Protein AF-0000000081074542 (afdb_homodimer)

Nearest PDB structures (foldseek):
  2jap-assembly1_D  TM=8.711E-01  e=1.365E-17  Streptomyces clavuligerus
  3l77-assembly1_A  TM=9.206E-01  e=5.675E-12  Thermococcus sibiricus MM 739
  4iuy-assembly2_E  TM=8.022E-01  e=2.266E-13  Acinetobacter baumannii ACICU
  8w0o-assembly1_G  TM=8.044E-01  e=3.320E-13  Bacillus subtilis
  3aus-assembly1_A  TM=7.924E-01  e=2.393E-13  Priestia megaterium

InterPro domains:
  IPR002347 Short-chain dehydrogenase/reductase SDR [PF00106] (61-248)
  IPR002347 Short-chain dehydrogenase/reductase SDR [PR00080] (139-150)
  IPR002347 Short-chain dehydrogenase/reductase SDR [PR00080] (191-199)
  IPR002347 Short-chain dehydrogenase/reductase SDR [PR00080] (211-230)
  IPR002347 Short-chain dehydrogenase/reductase SDR [PR00081] (62-79)
  IPR002347 Short-chain dehydrogenase/reductase SDR [PR00081] (139-150)
  IPR002347 Short-chain dehydrogenase/reductase SDR [PR00081] (185-201)
  IPR002347 Short-chain dehydrogenase/reductase SDR [PR00081] (211-230)
  IPR002347 Short-chain dehydrogenase/reductase SDR [PR00081] (232-249)
  IPR020904 Short-chain dehydrogenase/reductase, conserved site [PS00061] (198-226)
  IPR036291 NAD(P)-binding domain superfamily [S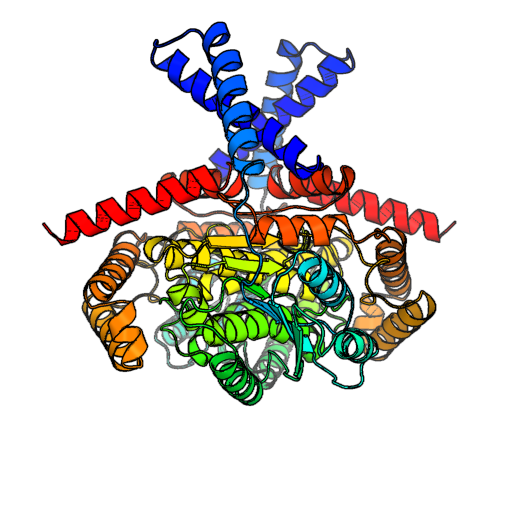SF51735] (55-333)

Sequence (716 aa):
MLWTWDKCVGMVLCCVCSLVGALLLHTLSLATYTSALPVLCLLSVLCYLYRASREVDVRGRVVLITGCDSGFGLALALHLHKLGVVVVAGVLREDSEGAKQLKKEQGSTPSIHVIPFDVTSPQQLSQAAQTLAQLLPSEGLWGLVNNAGVCSLGPVEWLAFDTFKRDTQVNLFGLVAATRTFLPFVRRAKGRVVSIASVAGRVSCGFLGAYCASKYAVEGFNDALRHEMRPFGVKVALVEPGNFANGTQLFATDEVVEREVAGLWDELSEDLKHDYGNRYCKKIEGFMKNFRRTGARDISPVVNALTEALTQEHPQARYCPMDPLAHAVTWIATHLPEAVYDSMVALLARLMLEADEVMLWTWDKCVGMVLCCVCSLVGALLLHTLSLATYTSALPVLCLLSVLCYLYRASREVDVRGRVVLITGCDSGFGLALALHLHKLGVVVVAGVLREDSEGAKQLKKEQGSTPSIHVIPFDVTSPQQLSQAAQTLAQLLPSEGLWGLVNNAGVCSLGPVEWLAFDTFKRDTQVNLFGLVAATRTFLPFVRRAKGRVVSIASVAGRVSCGFLGAYCASKYAVEGFNDALRHEMRPFGVKVALVEPGNFANGTQLFATDEVVEREVAGLWDELSEDLKHDYGNRYCKKIEGFMKNFRRTGARDISPVVNALTEALTQEHPQARYCPMDPLAHAVTWIATHLPEAVYDSMVALLARLMLEADEV

Secondary structure (DSSP, 8-state):
----HHHHHHHHHHHHHHHHHHHHHHHTTSS-HHHHHHHHHHHHHHHHHHHHH-B---TT-EEEES-TTSHHHHHHHHHHHHTT-EEEEEES-TTSHHHHHHHHTTTSSSPEEEEE--TT-HHHHHHHHHHHHHH--TT---EEEE-------S-TTTS-HHHHHHHHIIIIIIHHHHHHHHHHHHHHHT-EEEEE--GGGT---TT-HHHHHHHHHHHHHHHHHHHHHGGGT-EEEEE-----TTTSTTS--HHHHHHHHHHHHHHS-HHHHHHHHHHHHHHHHHHHHHHHHTS-S--HHHHHHHHHHHHBSS--SEE----HHHHHHHHHHHHS-HHHHHHHHHHHHHHHHHHHH-/----HHHHHHHHHHHHHHHHHHHHHHHTTSS-HHHHHHHHHHHHHHHHHHHHH-B---TT-EEEES-TTSHHHHHHHHHHHHTT-EEEEEES-TTSHHHHHHHHTTTSSSPEEEEE--TT-HHHHHHHHHHHHHH--TT--SEEEE-------S-TTTS-HHHHHHHIIIIIIIHHHHHHHHHHHHHHHT-EEEEE--GGGT---TT-HHHHHHHHHHHHHHHHHHHHHGGGT-EEEEE-----TTTSTTS--HHHHHHHHHHHHHHS-HHHHHHHHHHHHHHHHHHHHHHHHTS-S--HHHHHHHHHHHHBSS--SEE----HHHHHHHHHHHHS-HHHHHHHHHHHHHHHHHHHH-

Foldseek 3Di:
DDDAVQLVVVLVVQLVVQQVVLVVCVVVVNDHSVVRSVVSSVVSSVVSVVLLPAWAQQAAAEEEEAACLWDLQLVLQVVVVVSRHQYEYEHQDCPRPSNVVQCVQAPPRSHYHYQYDALLDLVSLLVVLVVVVVVDDQLFHAEYEADWFAFAFAAPQLDDVVSLCVRQSRLPVSSVSNCVSRVVRNLSNLHEYEYEAALLLQDPDGRRVSNSVNSVNVVVVQVVVQVVCVVSNYHTAYEYEYQALQQTVNADDLVVLLVVLVVSQVPDDPVVCVVCDPLNSVLRSLVSNVSNVPHDNDCVLRSVLVVSSRIRPNHDNYHYRYDPVSVVLSCCSRPPPVVRNVVVNVVVSVVSSVVVVD/DDDAVQLVVVLVVQLVVQQVVLVVCVVVVNDHSVVRSVVSSVVSSVVSVVLLPAWAQQAAAEEEEAACLWDLQLVLQVVVVVSRHQYEYEHQDCPRPSNVVQCVQAPPRSHYHYQYDALLDLVSLLVVLVVQVVVHDQLFHQEYEADWFAFFFAAPQLDDVVSLCVRQSRLPVSSVSNCVSRVVRNLSNLHEYEYEAALLLQDPDGRRVSNSVNSVNVVVVQVVVQVVCVVSSYHTAYEHEYQALQQTVNDDDLVVLLVVLVVSQVPDDPVVCVVCDPLNSVLRSLVSNVSNVPHDNDCVLRSVLVVSSRIRPNHDNYHYRYDPVSVVLSCCSRPPPVVRNVVVSVVVSVVSSVVVVD

Solvent-accessible surface area (backbone atoms only — not comparable to full-atom values): 35112 Å² total; per-residue (Å²): 120,84,88,46,63,46,56,53,50,50,41,51,49,31,37,54,54,17,49,55,51,16,49,51,34,33,74,68,68,72,38,52,49,80,62,35,28,61,52,40,21,51,50,39,33,51,50,50,50,50,38,66,56,37,64,50,89,51,62,69,36,33,33,38,32,32,34,18,38,44,49,66,31,30,53,36,49,56,52,41,33,75,62,30,18,26,28,38,36,22,15,68,43,72,82,31,72,31,34,50,57,47,53,70,43,40,80,42,91,46,35,40,44,80,43,68,37,44,54,72,34,70,69,36,46,52,52,47,47,54,54,46,60,72,70,45,57,95,58,32,28,38,28,42,34,42,49,45,66,62,76,48,76,41,45,79,82,55,44,54,66,68,57,39,48,44,19,32,44,37,36,30,50,9,41,52,48,45,46,57,66,48,41,67,40,20,48,66,37,36,18,28,41,39,37,59,51,27,46,41,32,70,39,58,42,54,36,30,22,36,32,10,16,16,23,10,15,34,51,20,28,51,48,5,47,28,54,60,31,46,87,56,52,27,45,45,29,34,34,27,36,46,64,41,32,52,40,23,85,79,51,70,54,68,66,51,47,50,51,50,50,51,52,39,57,68,70,47,54,70,68,54,47,64,71,57,38,70,67,47,51,53,50,51,46,49,48,57,46,49,52,36,68,69,15,36,57,74,56,60,55,48,40,50,46,56,49,42,56,72,28,29,67,52,50,55,64,64,38,49,37,44,55,72,66,55,52,51,52,46,48,40,47,63,72,42,62,64,67,58,37,51,49,50,51,52,50,51,53,52,53,52,52,53,51,71,76,94,122,85,90,47,62,46,55,52,51,49,41,52,48,31,37,55,51,16,48,56,52,16,50,50,33,33,74,68,66,73,39,53,50,81,62,36,28,61,52,40,21,50,52,41,33,50,49,50,50,50,38,68,56,38,64,50,89,49,61,70,36,34,35,38,34,32,34,19,37,45,48,66,30,29,54,37,47,57,52,40,34,76,63,30,17,25,29,37,34,21,16,69,43,72,84,30,72,30,33,50,58,46,53,69,44,41,82,40,92,46,35,40,45,81,43,68,36,44,55,74,34,70,67,36,46,53,51,47,46,54,54,46,60,74,70,45,59,94,57,32,29,38,28,40,35,42,50,44,66,63,76,50,77,40,45,78,82,53,44,53,67,68,57,41,48,44,19,32,44,37,37,29,50,9,40,51,48,45,46,57,67,47,40,67,40,19,49,66,38,37,17,29,40,37,37,60,52,27,44,39,32,72,40,58,41,53,39,31,23,37,32,10,16,17,22,10,16,34,49,20,28,49,48,6,47,28,54,61,29,45,87,57,54,27,46,43,28,36,35,27,36,44,62,43,33,51,40,23,84,78,52,71,55,68,65,50,46,51,50,52,50,51,52,41,59,69,70,49,53,70,66,53,48,63,72,57,38,71,68,46,52,51,49,52,46,50,47,56,49,48,52,36,69,71,16,37,57,74,56,57,55,48,42,49,45,55,47,41,55,70,30,29,67,52,52,55,62,64,38,49,38,44,56,70,66,57,51,50,53,47,46,39,48,61,73,42,61,64,68,59,36,52,49,51,52,52,51,51,53,50,53,51,52,52,51,70,74,95

Radius of gyration: 25.75 Å; Cα contacts (8 Å, |Δi|>4): 1311; chains: 2; bounding box: 65×67×68 Å

Structure (mmCIF, N/CA/C/O backbone):
data_AF-0000000081074542-model_v1
#
loop_
_entity.id
_entity.type
_entity.pdbx_description
1 polymer 'D-beta-hydroxybutyrate dehydrogenase, mitochondrial-like'
#
loop_
_atom_site.group_PDB
_atom_site.id
_atom_site.type_symbol
_atom_site.label_atom_id
_atom_site.label_alt_id
_atom_site.label_comp_id
_atom_site.label_asym_id
_atom_site.label_entity_id
_atom_site.label_seq_id
_atom_site.pdbx_PDB_ins_code
_atom_site.Cartn_x
_atom_site.Cartn_y
_atom_site.Cartn_z
_atom_site.occupancy
_atom_site.B_iso_or_equiv
_atom_site.auth_seq_id
_atom_site.auth_comp_id
_atom_site.auth_asym_id
_atom_site.auth_atom_id
_atom_site.pdbx_PDB_model_num
ATOM 1 N N . MET A 1 1 ? 15.383 -29 0.199 1 73.62 1 MET A N 1
ATOM 2 C CA . MET A 1 1 ? 14.914 -27.688 0.605 1 73.62 1 MET A CA 1
ATOM 3 C C . MET A 1 1 ? 16.094 -26.75 0.855 1 73.62 1 MET A C 1
ATOM 5 O O . MET A 1 1 ? 17.078 -27.141 1.494 1 73.62 1 MET A O 1
ATOM 9 N N . LEU A 1 2 ? 15.992 -25.625 0.182 1 83.44 2 LEU A N 1
ATOM 10 C CA . LEU A 1 2 ? 17.031 -24.625 0.377 1 83.44 2 LEU A CA 1
ATOM 11 C C . LEU A 1 2 ? 16.781 -23.828 1.655 1 83.44 2 LEU A C 1
ATOM 13 O O . LEU A 1 2 ? 15.656 -23.391 1.909 1 83.44 2 LEU A O 1
ATOM 17 N N . TRP A 1 3 ? 17.812 -23.781 2.467 1 86.06 3 TRP A N 1
ATOM 18 C CA . TRP A 1 3 ? 17.719 -23 3.691 1 86.06 3 TRP A CA 1
ATOM 19 C C . TRP A 1 3 ? 17.891 -21.516 3.395 1 86.06 3 TRP A C 1
ATOM 21 O O . TRP A 1 3 ? 18.812 -21.109 2.688 1 86.06 3 TRP A O 1
ATOM 31 N N . THR A 1 4 ? 16.891 -20.766 3.797 1 87.5 4 THR A N 1
ATOM 32 C CA . THR A 1 4 ? 16.906 -19.328 3.59 1 87.5 4 THR A CA 1
ATOM 33 C C . THR A 1 4 ? 16.562 -18.594 4.879 1 87.5 4 THR A C 1
ATOM 35 O O . THR A 1 4 ? 16.016 -19.172 5.809 1 87.5 4 THR A O 1
ATOM 38 N N . TRP A 1 5 ? 16.938 -17.344 4.949 1 86.19 5 TRP A N 1
ATOM 39 C CA . TRP A 1 5 ? 16.594 -16.531 6.105 1 86.19 5 TRP A CA 1
ATOM 40 C C . TRP A 1 5 ? 15.078 -16.422 6.25 1 86.19 5 TRP A C 1
ATOM 42 O O . TRP A 1 5 ? 14.555 -16.328 7.363 1 86.19 5 TRP A O 1
ATOM 52 N N . ASP A 1 6 ? 14.445 -16.469 5.184 1 88.06 6 ASP A N 1
ATOM 53 C CA . ASP A 1 6 ? 12.984 -16.438 5.176 1 88.06 6 ASP A CA 1
ATOM 54 C C . ASP A 1 6 ? 12.406 -17.594 5.98 1 88.06 6 ASP A C 1
ATOM 56 O O . ASP A 1 6 ? 11.461 -17.406 6.75 1 88.06 6 ASP A O 1
ATOM 60 N N . LYS A 1 7 ? 12.961 -18.703 5.789 1 89.31 7 LYS A N 1
ATOM 61 C CA . LYS A 1 7 ? 12.492 -19.891 6.496 1 89.31 7 LYS A CA 1
ATOM 62 C C . LYS A 1 7 ? 12.852 -19.828 7.977 1 89.31 7 LYS A C 1
ATOM 64 O O . LYS A 1 7 ? 12.078 -20.281 8.828 1 89.31 7 LYS A O 1
ATOM 69 N N . CYS A 1 8 ? 13.969 -19.219 8.258 1 89.69 8 CYS A N 1
ATOM 70 C CA . CYS A 1 8 ? 14.336 -19.016 9.656 1 89.69 8 CYS A CA 1
ATOM 71 C C . CYS A 1 8 ? 13.336 -18.094 10.352 1 89.69 8 CYS A C 1
ATOM 73 O O . CYS A 1 8 ? 12.883 -18.391 11.453 1 89.69 8 CYS A O 1
ATOM 75 N N . VAL A 1 9 ? 13.039 -17.109 9.656 1 87.81 9 VAL A N 1
ATOM 76 C CA . VAL A 1 9 ? 12.07 -16.172 10.195 1 87.81 9 VAL A CA 1
ATOM 77 C C . VAL A 1 9 ? 10.703 -16.844 10.336 1 87.81 9 VAL A C 1
ATOM 79 O O . VAL A 1 9 ? 10.008 -16.641 11.328 1 87.81 9 VAL A O 1
ATOM 82 N N . GLY A 1 10 ? 10.391 -17.625 9.352 1 87.38 10 GLY A N 1
ATOM 83 C CA . GLY A 1 10 ? 9.148 -18.375 9.43 1 87.38 10 GLY A CA 1
ATOM 84 C C . GLY A 1 10 ? 9.078 -19.297 10.633 1 87.38 10 GLY A C 1
ATOM 85 O O . GLY A 1 10 ? 8.039 -19.391 11.289 1 87.38 10 GLY A O 1
ATOM 86 N N . MET A 1 11 ? 10.156 -19.922 10.977 1 89.75 11 MET A N 1
ATOM 87 C CA . MET A 1 11 ? 10.219 -20.812 12.133 1 89.75 11 MET A CA 1
ATOM 88 C C . MET A 1 11 ? 10.055 -20.016 13.43 1 89.75 11 MET A C 1
ATOM 90 O O . MET A 1 11 ? 9.336 -20.453 14.336 1 89.75 11 MET A O 1
ATOM 94 N N . VAL A 1 12 ? 10.68 -18.891 13.453 1 87.38 12 VAL A N 1
ATOM 95 C CA . VAL A 1 12 ? 10.586 -18.031 14.633 1 87.38 12 VAL A CA 1
ATOM 96 C C . VAL A 1 12 ? 9.141 -17.578 14.812 1 87.38 12 VAL A C 1
ATOM 98 O O . VAL A 1 12 ? 8.625 -17.547 15.938 1 87.38 12 VAL A O 1
ATOM 101 N N . LEU A 1 13 ? 8.531 -17.234 13.758 1 85.25 13 LEU A N 1
ATOM 102 C CA . LEU A 1 13 ? 7.152 -16.766 13.812 1 85.25 13 LEU A CA 1
ATOM 103 C C . LEU A 1 13 ? 6.219 -17.875 14.281 1 85.25 13 LEU A C 1
ATOM 105 O O . LEU A 1 13 ? 5.246 -17.625 14.992 1 85.25 13 LEU A O 1
ATOM 109 N N . CYS A 1 14 ? 6.477 -19.078 13.844 1 87.5 14 CYS A N 1
ATOM 110 C CA . CYS A 1 14 ? 5.711 -20.219 14.32 1 87.5 14 CYS A CA 1
ATOM 111 C C . CYS A 1 14 ? 5.809 -20.359 15.828 1 87.5 14 CYS A C 1
ATOM 113 O O . CYS A 1 14 ? 4.801 -20.578 16.5 1 87.5 14 CYS A O 1
ATOM 115 N N . CYS A 1 15 ? 6.961 -20.141 16.328 1 86.88 15 CYS A N 1
ATOM 116 C CA . CYS A 1 15 ? 7.18 -20.234 17.766 1 86.88 15 CYS A CA 1
ATOM 117 C C . CYS A 1 15 ? 6.484 -19.109 18.5 1 86.88 15 CYS A C 1
ATOM 119 O O . CYS A 1 15 ? 5.887 -19.328 19.562 1 86.88 15 CYS A O 1
ATOM 121 N N . VAL A 1 16 ? 6.508 -17.984 17.906 1 82.25 16 VAL A N 1
ATOM 122 C CA . VAL A 1 16 ? 5.867 -16.828 18.531 1 82.25 16 VAL A CA 1
ATOM 123 C C . VAL A 1 16 ? 4.352 -17.031 18.562 1 82.25 16 VAL A C 1
ATOM 125 O O . VAL A 1 16 ? 3.697 -16.734 19.562 1 82.25 16 VAL A O 1
ATOM 128 N N . CYS A 1 17 ? 3.871 -17.531 17.531 1 82.81 17 CYS A N 1
ATOM 129 C CA . CYS A 1 17 ? 2.438 -17.797 17.469 1 82.81 17 CYS A CA 1
ATOM 130 C C . CYS A 1 17 ? 2.045 -18.891 18.453 1 82.81 17 CYS A C 1
ATOM 132 O O . CYS A 1 17 ? 0.939 -18.875 19 1 82.81 17 CYS A O 1
ATOM 134 N N . SER A 1 18 ? 2.961 -19.828 18.703 1 87.12 18 SER A N 1
ATOM 135 C CA . SER A 1 18 ? 2.713 -20.906 19.641 1 87.12 18 SER A CA 1
ATOM 136 C C . SER A 1 18 ? 2.602 -20.391 21.062 1 87.12 18 SER A C 1
ATOM 138 O O . SER A 1 18 ? 1.957 -21.016 21.922 1 87.12 18 SER A O 1
ATOM 140 N N . LEU A 1 19 ? 3.25 -19.25 21.281 1 84.25 19 LEU A N 1
ATOM 141 C CA . LEU A 1 19 ? 3.127 -18.609 22.594 1 84.25 19 LEU A CA 1
ATOM 142 C C . LEU A 1 19 ? 1.677 -18.234 22.875 1 84.25 19 LEU A C 1
ATOM 144 O O . LEU A 1 19 ? 1.178 -18.469 23.984 1 84.25 19 LEU A O 1
ATOM 148 N N . VAL A 1 20 ? 1.022 -17.703 21.844 1 79.19 20 VAL A N 1
ATOM 149 C CA . VAL A 1 20 ? -0.376 -17.312 21.984 1 79.19 20 VAL A CA 1
ATOM 150 C C . VAL A 1 20 ? -1.24 -18.547 22.203 1 79.19 20 VAL A C 1
ATOM 152 O O . VAL A 1 20 ? -2.127 -18.547 23.062 1 79.19 20 VAL A O 1
ATOM 155 N N . GLY A 1 21 ? -0.967 -19.547 21.484 1 82.62 21 GLY A N 1
ATOM 156 C CA . GLY A 1 21 ? -1.696 -20.797 21.656 1 82.62 21 GLY A CA 1
ATOM 157 C C . GLY A 1 21 ? -1.5 -21.422 23.016 1 82.62 21 GLY A C 1
ATOM 158 O O . GLY A 1 21 ? -2.455 -21.922 23.625 1 82.62 21 GLY A O 1
ATOM 159 N N . ALA A 1 22 ? -0.306 -21.375 23.469 1 88 22 ALA A N 1
ATOM 160 C CA . ALA A 1 22 ? 0.005 -21.953 24.781 1 88 22 ALA A CA 1
ATOM 161 C C . ALA A 1 22 ? -0.671 -21.172 25.891 1 88 22 ALA A C 1
ATOM 163 O O . ALA A 1 22 ? -1.15 -21.75 26.875 1 88 22 ALA A O 1
ATOM 164 N N . LEU A 1 23 ? -0.718 -19.875 25.688 1 84.56 23 LEU A N 1
ATOM 165 C CA . LEU A 1 23 ? -1.378 -19.031 26.672 1 84.56 23 LEU A CA 1
ATOM 166 C C . LEU A 1 23 ? -2.877 -19.312 26.719 1 84.56 23 LEU A C 1
ATOM 168 O O . LEU A 1 23 ? -3.471 -19.344 27.797 1 84.56 23 LEU A O 1
ATOM 172 N N . LEU A 1 24 ? -3.387 -19.469 25.562 1 84.31 24 LEU A N 1
ATOM 173 C CA . LEU A 1 24 ? -4.812 -19.766 25.484 1 84.31 24 LEU A CA 1
ATOM 174 C C . LEU A 1 24 ? -5.121 -21.109 26.141 1 84.31 24 LEU A C 1
ATOM 176 O O . LEU A 1 24 ? -6.086 -21.219 26.891 1 84.31 24 LEU A O 1
ATOM 180 N N . LEU A 1 25 ? -4.316 -22.094 25.922 1 87.88 25 LEU A N 1
ATOM 181 C CA . LEU A 1 25 ? -4.516 -23.422 26.5 1 87.88 25 LEU A CA 1
ATOM 182 C C . LEU A 1 25 ? -4.344 -23.375 28.016 1 87.88 25 LEU A C 1
ATOM 184 O O . LEU A 1 25 ? -5.062 -24.062 28.734 1 87.88 25 LEU A O 1
ATOM 188 N N . HIS A 1 26 ? -3.461 -22.547 28.422 1 87.94 26 HIS A N 1
ATOM 189 C CA . HIS A 1 26 ? -3.223 -22.391 29.859 1 87.94 26 HIS A CA 1
ATOM 190 C C . HIS A 1 26 ? -4.398 -21.703 30.531 1 87.94 26 HIS A C 1
ATOM 192 O O . HIS A 1 26 ? -4.824 -22.125 31.625 1 87.94 26 HIS A O 1
ATOM 198 N N . THR A 1 27 ? -4.898 -20.672 29.875 1 87.56 27 THR A N 1
ATOM 199 C CA . THR A 1 27 ? -6.016 -19.922 30.422 1 87.56 27 THR A CA 1
ATOM 200 C C . THR A 1 27 ? -7.27 -20.797 30.5 1 87.56 27 THR A C 1
ATOM 202 O O . THR A 1 27 ? -8.07 -20.656 31.422 1 87.56 27 THR A O 1
ATOM 205 N N . LEU A 1 28 ? -7.352 -21.672 29.547 1 90.88 28 LEU A N 1
ATOM 206 C CA . LEU A 1 28 ? -8.5 -22.562 29.516 1 90.88 28 LEU A CA 1
ATOM 207 C C . LEU A 1 28 ? -8.258 -23.797 30.391 1 90.88 28 LEU A C 1
ATOM 209 O O . LEU A 1 28 ? -9.086 -24.703 30.422 1 90.88 28 LEU A O 1
ATOM 213 N N . SER A 1 29 ? -7.184 -23.906 30.984 1 90 29 SER A N 1
ATOM 214 C CA . SER A 1 29 ? -6.793 -24.969 31.906 1 90 29 SER A CA 1
ATOM 215 C C . SER A 1 29 ? -6.695 -26.312 31.203 1 90 29 SER A C 1
ATOM 217 O O . SER A 1 29 ? -7.047 -27.344 31.766 1 90 29 SER A O 1
ATOM 219 N N . LEU A 1 30 ? -6.215 -26.203 30.047 1 89.38 30 LEU A N 1
ATOM 220 C CA . LEU A 1 30 ? -6.094 -27.438 29.266 1 89.38 30 LEU A CA 1
ATOM 221 C C . LEU A 1 30 ? -4.672 -27.984 29.328 1 89.38 30 LEU A C 1
ATOM 223 O O . LEU A 1 30 ? -4.453 -29.172 29.109 1 89.38 30 LEU A O 1
ATOM 227 N N . ALA A 1 31 ? -3.721 -27.156 29.578 1 88.19 31 ALA A N 1
ATOM 228 C CA . ALA A 1 31 ? -2.312 -27.531 29.672 1 88.19 31 ALA A CA 1
ATOM 229 C C . ALA A 1 31 ? -1.507 -26.453 30.391 1 88.19 31 ALA A C 1
ATOM 231 O O . ALA A 1 31 ? -1.936 -25.312 30.484 1 88.19 31 ALA A O 1
ATOM 232 N N . THR A 1 32 ? -0.418 -26.953 30.953 1 88.5 32 THR A N 1
ATOM 233 C CA . THR A 1 32 ? 0.476 -25.938 31.516 1 88.5 32 THR A CA 1
ATOM 234 C C . THR A 1 32 ? 1.255 -25.234 30.406 1 88.5 32 THR A C 1
ATOM 236 O O . THR A 1 32 ? 1.518 -25.828 29.344 1 88.5 32 THR A O 1
ATOM 239 N N . TYR A 1 33 ? 1.516 -24.016 30.656 1 86.5 33 TYR A N 1
ATOM 240 C CA . TYR A 1 33 ? 2.266 -23.203 29.688 1 86.5 33 TYR A CA 1
ATOM 241 C C . TYR A 1 33 ? 3.596 -23.875 29.344 1 86.5 33 TYR A C 1
ATOM 243 O O . TYR A 1 33 ? 3.984 -23.922 28.172 1 86.5 33 TYR A O 1
ATOM 251 N N . THR A 1 34 ? 4.227 -24.531 30.312 1 88.12 34 THR A N 1
ATOM 252 C CA . THR A 1 34 ? 5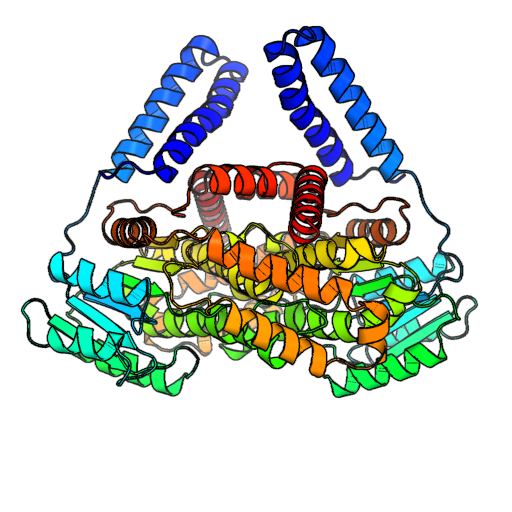.562 -25.109 30.172 1 88.12 34 THR A CA 1
ATOM 253 C C . THR A 1 34 ? 5.52 -26.375 29.328 1 88.12 34 THR A C 1
ATOM 255 O O . THR A 1 34 ? 6.484 -26.688 28.625 1 88.12 34 THR A O 1
ATOM 258 N N . SER A 1 35 ? 4.453 -27.031 29.359 1 89 35 SER A N 1
ATOM 259 C CA . SER A 1 35 ? 4.336 -28.25 28.562 1 89 35 SER A CA 1
ATOM 260 C C . SER A 1 35 ? 3.789 -27.938 27.172 1 89 35 SER A C 1
ATOM 262 O O . SER A 1 35 ? 4.227 -28.531 26.188 1 89 35 SER A O 1
ATOM 264 N N . ALA A 1 36 ? 2.932 -26.969 27.125 1 89.56 36 ALA A N 1
ATOM 265 C CA . ALA A 1 36 ? 2.229 -26.703 25.859 1 89.56 36 ALA A CA 1
ATOM 266 C C . ALA A 1 36 ? 3.119 -25.953 24.891 1 89.56 36 ALA A C 1
ATOM 268 O O . ALA A 1 36 ? 3.086 -26.203 23.672 1 89.56 36 ALA A O 1
ATOM 269 N N . LEU A 1 37 ? 3.93 -25.062 25.359 1 90.06 37 LEU A N 1
ATOM 270 C CA . LEU A 1 37 ? 4.672 -24.141 24.484 1 90.06 37 LEU A CA 1
ATOM 271 C C . LEU A 1 37 ? 5.676 -24.906 23.625 1 90.06 37 LEU A C 1
ATOM 273 O O . LEU A 1 37 ? 5.676 -24.781 22.406 1 90.06 37 LEU A O 1
ATOM 277 N N . PRO A 1 38 ? 6.527 -25.828 24.297 1 92.25 38 PRO A N 1
ATOM 278 C CA . PRO A 1 38 ? 7.496 -26.531 23.453 1 92.25 38 PRO A CA 1
ATOM 279 C C . PRO A 1 38 ? 6.832 -27.469 22.453 1 92.25 38 PRO A C 1
ATOM 281 O O . PRO A 1 38 ? 7.312 -27.625 21.328 1 92.25 38 PRO A O 1
ATOM 284 N N . VAL A 1 39 ? 5.773 -28.016 22.812 1 92.38 39 VAL A N 1
ATOM 285 C CA . VAL A 1 39 ? 5.082 -28.969 21.953 1 92.38 39 VAL A CA 1
ATOM 286 C C . VAL A 1 39 ? 4.445 -28.219 20.781 1 92.38 39 VAL A C 1
ATOM 288 O O . VAL A 1 39 ? 4.574 -28.641 19.625 1 92.38 39 VAL A O 1
ATOM 291 N N . LEU A 1 40 ? 3.834 -27.125 21.109 1 92 40 LEU A N 1
ATOM 292 C CA . LEU A 1 40 ? 3.188 -26.344 20.062 1 92 40 LEU A CA 1
ATOM 293 C C . LEU A 1 40 ? 4.223 -25.734 19.109 1 92 40 LEU A C 1
ATOM 295 O O . LEU A 1 40 ? 4.004 -25.672 17.906 1 92 40 LEU A O 1
ATOM 299 N N . CYS A 1 41 ? 5.258 -25.297 19.688 1 92.88 41 CYS A N 1
ATOM 300 C CA . CYS A 1 41 ? 6.332 -24.719 18.875 1 92.88 41 CYS A CA 1
ATOM 301 C C . CYS A 1 41 ? 6.922 -25.766 17.938 1 92.88 41 CYS A C 1
ATOM 303 O O . CYS A 1 41 ? 7.066 -25.516 16.734 1 92.88 41 CYS A O 1
ATOM 305 N N . LEU A 1 42 ? 7.211 -26.922 18.5 1 94.12 42 LEU A N 1
ATOM 306 C CA . LEU A 1 42 ? 7.793 -27.984 17.688 1 94.12 42 LEU A CA 1
ATOM 307 C C . LEU A 1 42 ? 6.84 -28.422 16.578 1 94.12 42 LEU A C 1
ATOM 309 O O . LEU A 1 42 ? 7.25 -28.594 15.438 1 94.12 42 LEU A O 1
ATOM 313 N N . LEU A 1 43 ? 5.625 -28.562 16.922 1 93.31 43 LEU A N 1
ATOM 314 C CA . LEU A 1 43 ? 4.633 -29 15.953 1 93.31 43 LEU A CA 1
ATOM 315 C C . LEU A 1 43 ? 4.445 -27.969 14.852 1 93.31 43 LEU A C 1
ATOM 317 O O . LEU A 1 43 ? 4.324 -28.312 13.68 1 93.31 43 LEU A O 1
ATOM 321 N N . SER A 1 44 ? 4.387 -26.719 15.258 1 91.5 44 SER A N 1
ATOM 322 C CA . SER A 1 44 ? 4.184 -25.672 14.273 1 91.5 44 SER A CA 1
ATOM 323 C C . SER A 1 44 ? 5.387 -25.547 13.344 1 91.5 44 SER A C 1
ATOM 325 O O . SER A 1 44 ? 5.23 -25.328 12.141 1 91.5 44 SER A O 1
ATOM 327 N N . VAL A 1 45 ? 6.531 -25.703 13.859 1 93 45 VAL A N 1
ATOM 328 C CA . VAL A 1 45 ? 7.75 -25.625 13.055 1 93 45 VAL A CA 1
ATOM 329 C C . VAL A 1 45 ? 7.816 -26.812 12.102 1 93 45 VAL A C 1
ATOM 331 O O . VAL A 1 45 ? 8.164 -26.656 10.93 1 93 45 VAL A O 1
ATOM 334 N N . LEU A 1 46 ? 7.488 -27.969 12.602 1 93.69 46 LEU A N 1
ATOM 335 C CA . LEU A 1 46 ? 7.512 -29.156 11.766 1 93.69 46 LEU A CA 1
ATOM 336 C C . LEU A 1 46 ? 6.484 -29.062 10.641 1 93.69 46 LEU A C 1
ATOM 338 O O . LEU A 1 46 ? 6.754 -29.469 9.516 1 93.69 46 LEU A O 1
ATOM 342 N N . CYS A 1 47 ? 5.406 -28.531 11.016 1 91.62 47 CYS A N 1
ATOM 343 C CA . CYS A 1 47 ? 4.375 -28.328 10 1 91.62 47 CYS A CA 1
ATOM 344 C C . CYS A 1 47 ? 4.844 -27.344 8.938 1 91.62 47 CYS A C 1
ATOM 346 O O . CYS A 1 47 ? 4.633 -27.562 7.742 1 91.62 47 CYS A O 1
ATOM 348 N N . TYR A 1 48 ? 5.414 -26.281 9.375 1 90.75 48 TYR A N 1
ATOM 349 C CA . TYR A 1 48 ? 5.938 -25.281 8.461 1 90.75 48 TYR A CA 1
ATOM 350 C C . TYR A 1 48 ? 6.988 -25.875 7.535 1 90.75 48 TYR A C 1
ATOM 352 O O . TYR A 1 48 ? 6.941 -25.688 6.32 1 90.75 48 TYR A O 1
ATOM 360 N N . LEU A 1 49 ? 7.891 -26.656 8.117 1 91.44 49 LEU A N 1
ATOM 361 C CA . LEU A 1 49 ? 8.969 -27.25 7.336 1 91.44 49 LEU A CA 1
ATOM 362 C C . LEU A 1 49 ? 8.43 -28.297 6.371 1 91.44 49 LEU A C 1
ATOM 364 O O . LEU A 1 49 ? 8.922 -28.438 5.25 1 91.44 49 LEU A O 1
ATOM 368 N N . TYR A 1 50 ? 7.492 -29.016 6.824 1 92.56 50 TYR A N 1
ATOM 369 C CA . TYR A 1 50 ? 6.855 -29.984 5.953 1 92.56 50 TYR A CA 1
ATOM 370 C C . TYR A 1 50 ? 6.223 -29.312 4.742 1 92.56 50 TYR A C 1
ATOM 372 O O . TYR A 1 50 ? 6.441 -29.734 3.604 1 92.56 50 TYR A O 1
ATOM 380 N N . ARG A 1 51 ? 5.527 -28.297 4.984 1 90.38 51 ARG A N 1
ATOM 381 C CA . ARG A 1 51 ? 4.855 -27.578 3.908 1 90.38 51 ARG A CA 1
ATOM 382 C C . ARG A 1 51 ? 5.867 -26.938 2.965 1 90.38 51 ARG A C 1
ATOM 384 O O . ARG A 1 51 ? 5.668 -26.922 1.748 1 90.38 51 ARG A O 1
ATOM 391 N N . ALA A 1 52 ? 6.91 -26.469 3.518 1 90.94 52 ALA A N 1
ATOM 392 C CA . ALA A 1 52 ? 7.926 -25.766 2.736 1 90.94 52 ALA A CA 1
ATOM 393 C C . ALA A 1 52 ? 8.773 -26.75 1.934 1 90.94 52 ALA A C 1
ATOM 395 O O . ALA A 1 52 ? 9.453 -26.359 0.982 1 90.94 52 ALA A O 1
ATOM 396 N N . SER A 1 53 ? 8.727 -28.031 2.252 1 92 53 SER A N 1
ATOM 397 C CA . SER A 1 53 ? 9.625 -29.016 1.636 1 92 53 SER A CA 1
ATOM 398 C C . SER A 1 53 ? 8.938 -29.75 0.498 1 92 53 SER A C 1
ATOM 400 O O . SER A 1 53 ? 9.602 -30.297 -0.393 1 92 53 SER A O 1
ATOM 402 N N . ARG A 1 54 ? 7.664 -29.797 0.535 1 95 54 ARG A N 1
ATOM 403 C CA . ARG A 1 54 ? 6.945 -30.562 -0.482 1 95 54 ARG A CA 1
ATOM 404 C C . ARG A 1 54 ? 6.852 -29.781 -1.788 1 95 54 ARG A C 1
ATOM 406 O O . ARG A 1 54 ? 6.539 -28.578 -1.783 1 95 54 ARG A O 1
ATOM 413 N N . GLU A 1 55 ? 7.145 -30.516 -2.885 1 96.25 55 GLU A N 1
ATOM 414 C CA . GLU A 1 55 ? 7.133 -29.875 -4.203 1 96.25 55 GLU A CA 1
ATOM 415 C C . GLU A 1 55 ? 6.266 -30.656 -5.184 1 96.25 55 GLU A C 1
ATOM 417 O O . GLU A 1 55 ? 6.02 -31.859 -4.988 1 96.25 55 GLU A O 1
ATOM 422 N N . VAL A 1 56 ? 5.77 -29.984 -6.145 1 96.81 56 VAL A N 1
ATOM 423 C CA . VAL A 1 56 ? 5.055 -30.625 -7.25 1 96.81 56 VAL A CA 1
ATOM 424 C C . VAL A 1 56 ? 5.957 -30.672 -8.484 1 96.81 56 VAL A C 1
ATOM 426 O O . VAL A 1 56 ? 6.863 -29.859 -8.633 1 96.81 56 VAL A O 1
ATOM 429 N N . ASP A 1 57 ? 5.758 -31.641 -9.281 1 96.19 57 ASP A N 1
ATOM 430 C CA . ASP A 1 57 ? 6.5 -31.734 -10.531 1 96.19 57 ASP A CA 1
ATOM 431 C C . ASP A 1 57 ? 6.031 -30.688 -11.539 1 96.19 57 ASP A C 1
ATOM 433 O O . ASP A 1 57 ? 4.844 -30.625 -11.859 1 96.19 57 ASP A O 1
ATOM 437 N N . VAL A 1 58 ? 6.922 -29.891 -12.055 1 95.75 58 VAL A N 1
ATOM 438 C CA . VAL A 1 58 ? 6.535 -28.812 -12.953 1 95.75 58 VAL A CA 1
ATOM 439 C C . VAL A 1 58 ? 7.098 -29.062 -14.352 1 95.75 58 VAL A C 1
ATOM 441 O O . VAL A 1 58 ? 6.984 -28.219 -15.234 1 95.75 58 VAL A O 1
ATOM 444 N N . ARG A 1 59 ? 7.746 -30.234 -14.547 1 95.12 59 ARG A N 1
ATOM 445 C CA . ARG A 1 59 ? 8.258 -30.562 -15.875 1 95.12 59 ARG A CA 1
ATOM 446 C C . ARG A 1 59 ? 7.133 -30.594 -16.906 1 95.12 59 ARG A C 1
ATOM 448 O O . ARG A 1 59 ? 6.098 -31.219 -16.688 1 95.12 59 ARG A O 1
ATOM 455 N N . GLY A 1 60 ? 7.375 -29.812 -17.953 1 94.56 60 GLY A N 1
ATOM 456 C CA . GLY A 1 60 ? 6.406 -29.781 -19.031 1 94.56 60 GLY A CA 1
ATOM 457 C C . GLY A 1 60 ? 5.301 -28.766 -18.812 1 94.56 60 GLY A C 1
ATOM 458 O O . GLY A 1 60 ? 4.543 -28.453 -19.734 1 94.56 60 GLY A O 1
ATOM 459 N N . ARG A 1 61 ? 5.188 -28.219 -17.625 1 96.25 61 ARG A N 1
ATOM 460 C CA . ARG A 1 61 ? 4.184 -27.203 -17.359 1 96.25 61 ARG A CA 1
ATOM 461 C C . ARG A 1 61 ? 4.598 -25.859 -17.969 1 96.25 61 ARG A C 1
ATOM 463 O O . ARG A 1 61 ? 5.781 -25.625 -18.219 1 96.25 61 ARG A O 1
ATOM 470 N N . VAL A 1 62 ? 3.617 -25.016 -18.188 1 97.94 62 VAL A N 1
ATOM 471 C CA . VAL A 1 62 ? 3.881 -23.75 -18.859 1 97.94 62 VAL A CA 1
ATOM 472 C C . VAL A 1 62 ? 3.828 -22.594 -17.859 1 97.94 62 VAL A C 1
ATOM 474 O O . VAL A 1 62 ? 2.879 -22.5 -17.078 1 97.94 62 VAL A O 1
ATOM 477 N N . VAL A 1 63 ? 4.859 -21.766 -17.844 1 98.69 63 VAL A N 1
ATOM 478 C CA . VAL A 1 63 ? 4.922 -20.594 -16.984 1 98.69 63 VAL A CA 1
ATOM 479 C C . VAL A 1 63 ? 5.176 -19.344 -17.844 1 98.69 63 VAL A C 1
ATOM 481 O O . VAL A 1 63 ? 6.07 -19.344 -18.688 1 98.69 63 VAL A O 1
ATOM 484 N N . LEU A 1 64 ? 4.301 -18.328 -17.672 1 98.88 64 LEU A N 1
ATOM 485 C CA . LEU A 1 64 ? 4.504 -17.031 -18.312 1 98.88 64 LEU A CA 1
ATOM 486 C C . LEU A 1 64 ? 5.141 -16.031 -17.359 1 98.88 64 LEU A C 1
ATOM 488 O O . LEU A 1 64 ? 4.684 -15.891 -16.219 1 98.88 64 LEU A O 1
ATOM 492 N N . ILE A 1 65 ? 6.203 -15.406 -17.781 1 98.88 65 ILE A N 1
ATOM 493 C CA . ILE A 1 65 ? 6.922 -14.422 -16.984 1 98.88 65 ILE A CA 1
ATOM 494 C C . ILE A 1 65 ? 6.945 -13.078 -17.719 1 98.88 65 ILE A C 1
ATOM 496 O O . ILE A 1 65 ? 7.355 -13.008 -18.875 1 98.88 65 ILE A O 1
ATOM 500 N N . THR A 1 66 ? 6.488 -12.047 -17.062 1 98.81 66 THR A N 1
ATOM 501 C CA . THR A 1 66 ? 6.59 -10.727 -17.672 1 98.81 66 THR A CA 1
ATOM 502 C C . THR A 1 66 ? 7.938 -10.078 -17.359 1 98.81 66 THR A C 1
ATOM 504 O O . THR A 1 66 ? 8.516 -10.328 -16.297 1 98.81 66 THR A O 1
ATOM 507 N N . GLY A 1 67 ? 8.445 -9.289 -18.266 1 96.94 67 GLY A N 1
ATOM 508 C CA . GLY A 1 67 ? 9.656 -8.523 -18.031 1 96.94 67 GLY A CA 1
ATOM 509 C C . GLY A 1 67 ? 10.906 -9.383 -17.984 1 96.94 67 GLY A C 1
ATOM 510 O O . GLY A 1 67 ? 11.688 -9.305 -17.047 1 96.94 67 GLY A O 1
ATOM 511 N N . CYS A 1 68 ? 11.148 -10.117 -19.047 1 97.25 68 CYS A N 1
ATOM 512 C CA . CYS A 1 68 ? 12.289 -11.023 -19.094 1 97.25 68 CYS A CA 1
ATOM 513 C C . CYS A 1 68 ? 13.469 -10.391 -19.828 1 97.25 68 CYS A C 1
ATOM 515 O O . CYS A 1 68 ? 14.398 -11.086 -20.234 1 97.25 68 CYS A O 1
ATOM 517 N N . ASP A 1 69 ? 13.43 -9.062 -19.984 1 94.94 69 ASP A N 1
ATOM 518 C CA . ASP A 1 69 ? 14.5 -8.352 -20.672 1 94.94 69 ASP A CA 1
ATOM 519 C C . ASP A 1 69 ? 15.805 -8.414 -19.875 1 94.94 69 ASP A C 1
ATOM 521 O O . ASP A 1 69 ? 16.891 -8.336 -20.453 1 94.94 69 ASP A O 1
ATOM 525 N N . SER A 1 70 ? 15.68 -8.484 -18.594 1 91.94 70 SER A N 1
ATOM 526 C CA . SER A 1 70 ? 16.828 -8.469 -17.703 1 91.94 70 SER A CA 1
ATOM 527 C C . SER A 1 70 ? 16.453 -8.898 -16.297 1 91.94 70 SER A C 1
ATOM 529 O O . SER A 1 70 ? 15.312 -9.328 -16.062 1 91.94 70 SER A O 1
ATOM 531 N N . GLY A 1 71 ? 17.406 -8.992 -15.477 1 92.75 71 GLY A N 1
ATOM 532 C CA . GLY A 1 71 ? 17.188 -9.094 -14.047 1 92.75 71 GLY A CA 1
ATOM 533 C C . GLY A 1 71 ? 16.562 -10.414 -13.633 1 92.75 71 GLY A C 1
ATOM 534 O O . GLY A 1 71 ? 16.984 -11.484 -14.07 1 92.75 71 GLY A O 1
ATOM 535 N N . PHE A 1 72 ? 15.578 -10.32 -12.727 1 96.25 72 PHE A N 1
ATOM 536 C CA . PHE A 1 72 ? 14.945 -11.484 -12.125 1 96.25 72 PHE A CA 1
ATOM 537 C C . PHE A 1 72 ? 14.227 -12.32 -13.18 1 96.25 72 PHE A C 1
ATOM 539 O O . PHE A 1 72 ? 14.297 -13.547 -13.164 1 96.25 72 PHE A O 1
ATOM 546 N N . GLY A 1 73 ? 13.516 -11.586 -14.086 1 97.19 73 GLY A N 1
ATOM 547 C CA . GLY A 1 73 ? 12.734 -12.281 -15.102 1 97.19 73 GLY A CA 1
ATOM 548 C C . GLY A 1 73 ? 13.586 -13.141 -16.016 1 97.19 73 GLY A C 1
ATOM 549 O O . GLY A 1 73 ? 13.25 -14.297 -16.281 1 97.19 73 GLY A O 1
ATOM 550 N N . LEU A 1 74 ? 14.633 -12.555 -16.484 1 96.44 74 LEU A N 1
ATOM 551 C CA . LEU A 1 74 ? 15.555 -13.281 -17.344 1 96.44 74 LEU A CA 1
ATOM 552 C C . LEU A 1 74 ? 16.141 -14.492 -16.625 1 96.44 74 LEU A C 1
ATOM 554 O O . LEU A 1 74 ? 16.141 -15.602 -17.156 1 96.44 74 LEU A O 1
ATOM 558 N N . ALA A 1 75 ? 16.656 -14.258 -15.453 1 96.69 75 ALA A N 1
ATOM 559 C CA . ALA A 1 75 ? 17.281 -15.312 -14.664 1 96.69 75 ALA A CA 1
ATOM 560 C C . ALA A 1 75 ? 16.297 -16.438 -14.359 1 96.69 75 ALA A C 1
ATOM 562 O O . ALA A 1 75 ? 16.641 -17.609 -14.422 1 96.69 75 ALA A O 1
ATOM 563 N N . LEU A 1 76 ? 15.078 -16.047 -14.031 1 98.31 76 LEU A N 1
ATOM 564 C CA . LEU A 1 76 ? 14.055 -17.031 -13.719 1 98.31 76 LEU A CA 1
ATOM 565 C C . LEU A 1 76 ? 13.703 -17.859 -14.945 1 98.31 76 LEU A C 1
ATOM 567 O O . LEU A 1 76 ? 13.539 -19.078 -14.852 1 98.31 76 LEU A O 1
ATOM 571 N N . ALA A 1 77 ? 13.547 -17.188 -16.062 1 98.19 77 ALA A N 1
ATOM 572 C CA . ALA A 1 77 ? 13.211 -17.875 -17.312 1 98.19 77 ALA A CA 1
ATOM 573 C C . ALA A 1 77 ? 14.242 -18.953 -17.625 1 98.19 77 ALA A C 1
ATOM 575 O O . ALA A 1 77 ? 13.883 -20.109 -17.922 1 98.19 77 ALA A O 1
ATOM 576 N N . LEU A 1 78 ? 15.469 -18.625 -17.531 1 96.88 78 LEU A N 1
ATOM 577 C CA . LEU A 1 78 ? 16.547 -19.562 -17.828 1 96.88 78 LEU A CA 1
ATOM 578 C C . LEU A 1 78 ? 16.578 -20.688 -16.812 1 96.88 78 LEU A C 1
ATOM 580 O O . LEU A 1 78 ? 16.781 -21.844 -17.172 1 96.88 78 LEU A O 1
ATOM 584 N N . HIS A 1 79 ? 16.359 -20.359 -15.57 1 97.25 79 HIS A N 1
ATOM 585 C CA . HIS A 1 79 ? 16.375 -21.344 -14.508 1 97.25 79 HIS A CA 1
ATOM 586 C C . HIS A 1 79 ? 15.242 -22.359 -14.672 1 97.25 79 HIS A C 1
ATOM 588 O O . HIS A 1 79 ? 15.461 -23.562 -14.562 1 97.25 79 HIS A O 1
ATOM 594 N N . LEU A 1 80 ? 14.023 -21.891 -14.938 1 97.81 80 LEU A N 1
ATOM 595 C CA . LEU A 1 80 ? 12.867 -22.766 -15.102 1 97.81 80 LEU A CA 1
ATOM 596 C C . LEU A 1 80 ? 13.039 -23.656 -16.328 1 97.81 80 LEU A C 1
ATOM 598 O O . LEU A 1 80 ? 12.617 -24.812 -16.312 1 97.81 80 LEU A O 1
ATOM 602 N N . HIS A 1 81 ? 13.641 -23.078 -17.312 1 96.88 81 HIS A N 1
ATOM 603 C CA . HIS A 1 81 ? 13.945 -23.875 -18.5 1 96.88 81 HIS A CA 1
ATOM 604 C C . HIS A 1 81 ? 14.812 -25.078 -18.156 1 96.88 81 HIS A C 1
ATOM 606 O O . HIS A 1 81 ? 14.539 -26.188 -18.609 1 96.88 81 HIS A O 1
ATOM 612 N N . LYS A 1 82 ? 15.781 -24.875 -17.375 1 94.81 82 LYS A N 1
ATOM 613 C CA . LYS A 1 82 ? 16.688 -25.938 -16.969 1 94.81 82 LYS A CA 1
ATOM 614 C C . LYS A 1 82 ? 15.961 -26.984 -16.125 1 94.81 82 LYS A C 1
ATOM 616 O O . LYS A 1 82 ? 16.359 -28.156 -16.094 1 94.81 82 LYS A O 1
ATOM 621 N N . LEU A 1 83 ? 14.852 -26.594 -15.492 1 95 83 LEU A N 1
ATOM 622 C CA . LEU A 1 83 ? 14.078 -27.5 -14.641 1 95 83 LEU A CA 1
ATOM 623 C C . LEU A 1 83 ? 13.055 -28.281 -15.461 1 95 83 LEU A C 1
ATOM 625 O O . LEU A 1 83 ? 12.312 -29.094 -14.922 1 95 83 LEU A O 1
ATOM 629 N N . GLY A 1 84 ? 12.977 -27.938 -16.781 1 95.31 84 GLY A N 1
ATOM 630 C CA . GLY A 1 84 ? 12.078 -28.672 -17.656 1 95.31 84 GLY A CA 1
ATOM 631 C C . GLY A 1 84 ? 10.734 -28 -17.844 1 95.31 84 GLY A C 1
ATOM 632 O O . GLY A 1 84 ? 9.805 -28.594 -18.391 1 95.31 84 GLY A O 1
ATOM 633 N N . VAL A 1 85 ? 10.594 -26.766 -17.422 1 96.62 85 VAL A N 1
ATOM 634 C CA . VAL A 1 85 ? 9.375 -25.984 -17.578 1 96.62 85 VAL A CA 1
ATOM 635 C C . VAL A 1 85 ? 9.336 -25.375 -18.984 1 96.62 85 VAL A C 1
ATOM 637 O O . VAL A 1 85 ? 10.375 -24.953 -19.5 1 96.62 85 VAL A O 1
ATOM 640 N N . VAL A 1 86 ? 8.203 -25.375 -19.594 1 96.5 86 VAL A N 1
ATOM 641 C CA . VAL A 1 86 ? 8.016 -24.594 -20.797 1 96.5 86 VAL A CA 1
ATOM 642 C C . VAL A 1 86 ? 7.801 -23.125 -20.438 1 96.5 86 VAL A C 1
ATOM 644 O O . VAL A 1 86 ? 6.801 -22.781 -19.812 1 96.5 86 VAL A O 1
ATOM 647 N N . VAL A 1 87 ? 8.711 -22.297 -20.891 1 97.88 87 VAL A N 1
ATOM 648 C CA . VAL A 1 87 ? 8.688 -20.906 -20.453 1 97.88 87 VAL A CA 1
ATOM 649 C C . VAL A 1 87 ? 8.18 -20.016 -21.578 1 97.88 87 VAL A C 1
ATOM 651 O O . VAL A 1 87 ? 8.664 -20.109 -22.703 1 97.88 87 VAL A O 1
ATOM 654 N N . VAL A 1 88 ? 7.18 -19.234 -21.312 1 97.94 88 VAL A N 1
ATOM 655 C CA . VAL A 1 88 ? 6.781 -18.125 -22.156 1 97.94 88 VAL A CA 1
ATOM 656 C C . VAL A 1 88 ? 7.312 -16.812 -21.578 1 97.94 88 VAL A C 1
ATOM 658 O O . VAL A 1 88 ? 6.777 -16.312 -20.578 1 97.94 88 VAL A O 1
ATOM 661 N N . ALA A 1 89 ? 8.328 -16.266 -22.234 1 98.25 89 ALA A N 1
ATOM 662 C CA . ALA A 1 89 ? 9.047 -15.102 -21.719 1 98.25 89 ALA A CA 1
ATOM 663 C C . ALA A 1 89 ? 8.562 -13.812 -22.375 1 98.25 89 ALA A C 1
ATOM 665 O O . ALA A 1 89 ? 8.844 -13.57 -23.547 1 98.25 89 ALA A O 1
ATOM 666 N N . GLY A 1 90 ? 7.852 -12.992 -21.609 1 98.44 90 GLY A N 1
ATOM 667 C CA . GLY A 1 90 ? 7.488 -11.672 -22.094 1 98.44 90 GLY A CA 1
ATOM 668 C C . GLY A 1 90 ? 8.633 -10.68 -22.016 1 98.44 90 GLY A C 1
ATOM 669 O O . GLY A 1 90 ? 9.25 -10.516 -20.969 1 98.44 90 GLY A O 1
ATOM 670 N N . VAL A 1 91 ? 8.914 -10.047 -23.141 1 97.75 91 VAL A N 1
ATOM 671 C CA . VAL A 1 91 ? 9.953 -9.023 -23.188 1 97.75 91 VAL A CA 1
ATOM 672 C C . VAL A 1 91 ? 9.367 -7.711 -23.703 1 97.75 91 VAL A C 1
ATOM 674 O O . VAL A 1 91 ? 8.461 -7.715 -24.531 1 97.75 91 VAL A O 1
ATOM 677 N N . LEU A 1 92 ? 9.875 -6.625 -23.125 1 96.25 92 LEU A N 1
ATOM 678 C CA . LEU A 1 92 ? 9.445 -5.316 -23.594 1 96.25 92 LEU A CA 1
ATOM 679 C C . LEU A 1 92 ? 10.039 -5 -24.953 1 96.25 92 LEU A C 1
ATOM 681 O O . LEU A 1 92 ? 9.352 -4.48 -25.844 1 96.25 92 LEU A O 1
ATOM 685 N N . ARG A 1 93 ? 11.422 -5.316 -25.078 1 93.69 93 ARG A N 1
ATOM 686 C CA . ARG A 1 93 ? 12.141 -5.066 -26.328 1 93.69 93 ARG A CA 1
ATOM 687 C C . ARG A 1 93 ? 12.695 -6.367 -26.906 1 93.69 93 ARG A C 1
ATOM 689 O O . ARG A 1 93 ? 13.531 -7.023 -26.281 1 93.69 93 ARG A O 1
ATOM 696 N N . GLU A 1 94 ? 12.281 -6.66 -28.094 1 93.25 94 GLU A N 1
ATOM 697 C CA . GLU A 1 94 ? 12.688 -7.906 -28.734 1 93.25 94 GLU A CA 1
ATOM 698 C C . GLU A 1 94 ? 14.195 -7.93 -28.984 1 93.25 94 GLU A C 1
ATOM 700 O O . GLU A 1 94 ? 14.797 -9 -29.078 1 93.25 94 GLU A O 1
ATOM 705 N N . ASP A 1 95 ? 14.734 -6.75 -29.031 1 94.62 95 ASP A N 1
ATOM 706 C CA . ASP A 1 95 ? 16.156 -6.668 -29.359 1 94.62 95 ASP A CA 1
ATOM 707 C C . ASP A 1 95 ? 17 -6.477 -28.109 1 94.62 95 ASP A C 1
ATOM 709 O O . ASP A 1 95 ? 18.203 -6.188 -28.188 1 94.62 95 ASP A O 1
ATOM 713 N N . SER A 1 96 ? 16.391 -6.621 -26.984 1 93.94 96 SER A N 1
ATOM 714 C CA . SER A 1 96 ? 17.156 -6.504 -25.75 1 93.94 96 SER A CA 1
ATOM 715 C C . SER A 1 96 ? 18.156 -7.652 -25.609 1 93.94 96 SER A C 1
ATOM 717 O O . SER A 1 96 ? 18 -8.695 -26.25 1 93.94 96 SER A O 1
ATOM 719 N N . GLU A 1 97 ? 19.172 -7.402 -24.797 1 92.75 97 GLU A N 1
ATOM 720 C CA . GLU A 1 97 ? 20.172 -8.438 -24.562 1 92.75 97 GLU A CA 1
ATOM 721 C C . GLU A 1 97 ? 19.547 -9.688 -23.953 1 92.75 97 GLU A C 1
ATOM 723 O O . GLU A 1 97 ? 19.922 -10.812 -24.281 1 92.75 97 GLU A O 1
ATOM 728 N N . GLY A 1 98 ? 18.625 -9.5 -23.078 1 94.31 98 GLY A N 1
ATOM 729 C CA . GLY A 1 98 ? 17.922 -10.617 -22.484 1 94.31 98 GLY A CA 1
ATOM 730 C C . GLY A 1 98 ? 17.094 -11.406 -23.469 1 94.31 98 GLY A C 1
ATOM 731 O O . GLY A 1 98 ? 17.109 -12.641 -23.469 1 94.31 98 GLY A O 1
ATOM 732 N N . ALA A 1 99 ? 16.422 -10.703 -24.312 1 95.94 99 ALA A N 1
ATOM 733 C CA . ALA A 1 99 ? 15.633 -11.367 -25.328 1 95.94 99 ALA A CA 1
ATOM 734 C C . ALA A 1 99 ? 16.516 -12.227 -26.234 1 95.94 99 ALA A C 1
ATOM 736 O O . ALA A 1 99 ? 16.141 -13.344 -26.594 1 95.94 99 ALA A O 1
ATOM 737 N N . LYS A 1 100 ? 17.656 -11.656 -26.609 1 95.81 100 LYS A N 1
ATOM 738 C CA . LYS A 1 100 ? 18.578 -12.391 -27.469 1 95.81 100 LYS A CA 1
ATOM 739 C C . LYS A 1 100 ? 19.078 -13.664 -26.781 1 95.81 100 LYS A C 1
ATOM 741 O O . LYS A 1 100 ? 19.172 -14.711 -27.406 1 95.81 100 LYS A O 1
ATOM 746 N N . GLN A 1 101 ? 19.391 -13.516 -25.562 1 95.12 101 GLN A N 1
ATOM 747 C CA . GLN A 1 101 ? 19.844 -14.664 -24.797 1 95.12 101 GLN A CA 1
ATOM 748 C C . GLN A 1 101 ? 18.781 -15.758 -24.734 1 95.12 101 GLN A C 1
ATOM 750 O O . GLN A 1 101 ? 19.094 -16.938 -24.875 1 95.12 101 GLN A O 1
ATOM 755 N N . LEU A 1 102 ? 17.578 -15.359 -24.547 1 96.44 102 LEU A N 1
ATOM 756 C CA . LEU A 1 102 ? 16.484 -16.312 -24.438 1 96.44 102 LEU A CA 1
ATOM 757 C C . LEU A 1 102 ? 16.203 -16.969 -25.797 1 96.44 102 LEU A C 1
ATOM 759 O O . LEU A 1 102 ? 15.883 -18.156 -25.844 1 96.44 102 LEU A O 1
ATOM 763 N N . LYS A 1 103 ? 16.344 -16.234 -26.812 1 93.44 103 LYS A N 1
ATOM 764 C CA . LYS A 1 103 ? 16.078 -16.766 -28.156 1 93.44 103 LYS A CA 1
ATOM 765 C C . LYS A 1 103 ? 17.094 -17.844 -28.531 1 93.44 103 LYS A C 1
ATOM 767 O O . LYS A 1 103 ? 16.797 -18.734 -29.312 1 93.44 103 LYS A O 1
ATOM 772 N N . LYS A 1 104 ? 18.234 -17.719 -27.922 1 91.5 104 LYS A N 1
ATOM 773 C CA . LYS A 1 104 ? 19.25 -18.75 -28.172 1 91.5 104 LYS A CA 1
ATOM 774 C C . LYS A 1 104 ? 18.781 -20.125 -27.688 1 91.5 104 LYS A C 1
ATOM 776 O O . LYS A 1 104 ? 19.219 -21.156 -28.203 1 91.5 104 LYS A O 1
ATOM 781 N N . GLU A 1 105 ? 17.969 -20.062 -26.719 1 86.94 105 GLU A N 1
ATOM 782 C CA . GLU A 1 105 ? 17.438 -21.297 -26.172 1 86.94 105 GLU A CA 1
ATOM 783 C C . GLU A 1 105 ? 16.141 -21.719 -26.859 1 86.94 105 GLU A C 1
ATOM 785 O O . GLU A 1 105 ? 15.555 -22.75 -26.531 1 86.94 105 GLU A O 1
ATOM 790 N N . GLN A 1 106 ? 15.828 -20.859 -27.828 1 80.81 106 GLN A N 1
ATOM 791 C CA . GLN A 1 106 ? 14.602 -21.156 -28.562 1 80.81 106 GLN A CA 1
ATOM 792 C C . GLN A 1 106 ? 14.75 -22.406 -29.406 1 80.81 106 GLN A C 1
ATOM 794 O O . GLN A 1 106 ? 15.75 -22.578 -30.109 1 80.81 106 GLN A O 1
ATOM 799 N N . GLY A 1 107 ? 13.953 -23.359 -29.312 1 75 107 GLY A N 1
ATOM 800 C CA . GLY A 1 107 ? 14.008 -24.594 -30.078 1 75 107 GLY A CA 1
ATOM 801 C C . GLY A 1 107 ? 14.516 -25.766 -29.266 1 75 107 GLY A C 1
ATOM 802 O O . GLY A 1 107 ? 14.531 -26.906 -29.75 1 75 107 GLY A O 1
ATOM 803 N N . SER A 1 108 ? 14.883 -25.391 -28.094 1 78.69 108 SER A N 1
ATOM 804 C CA . SER A 1 108 ? 15.305 -26.453 -27.188 1 78.69 108 SER A CA 1
ATOM 805 C C . SER A 1 108 ? 14.102 -27.203 -26.625 1 78.69 108 SER A C 1
ATOM 807 O O . SER A 1 108 ? 12.953 -26.844 -26.891 1 78.69 108 SER A O 1
ATOM 809 N N . THR A 1 109 ? 14.32 -28.438 -26.188 1 77.44 109 THR A N 1
ATOM 810 C CA . THR A 1 109 ? 13.32 -29.203 -25.469 1 77.44 109 THR A CA 1
ATOM 811 C C . THR A 1 109 ? 13.688 -29.312 -23.984 1 77.44 109 THR A C 1
ATOM 813 O O . THR A 1 109 ? 14.695 -29.938 -23.64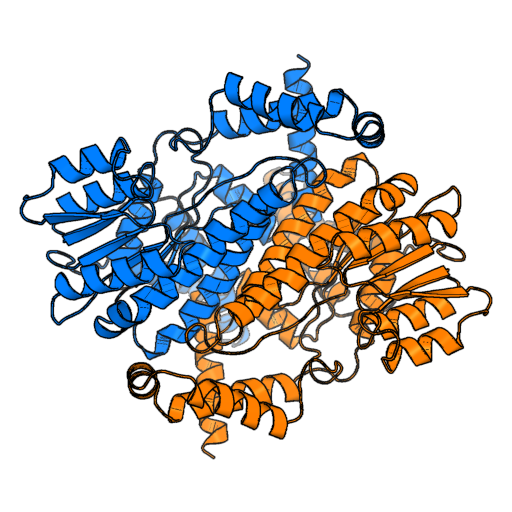1 1 77.44 109 THR A O 1
ATOM 816 N N . PRO A 1 110 ? 12.922 -28.625 -23.141 1 78.31 110 PRO A N 1
ATOM 817 C CA . PRO A 1 110 ? 11.719 -27.812 -23.328 1 78.31 110 PRO A CA 1
ATOM 818 C C . PRO A 1 110 ? 12.023 -26.438 -23.922 1 78.31 110 PRO A C 1
ATOM 820 O O . PRO A 1 110 ? 13.156 -25.953 -23.828 1 78.31 110 PRO A O 1
ATOM 823 N N . SER A 1 111 ? 10.914 -25.875 -24.422 1 86.75 111 SER A N 1
ATOM 824 C CA . SER A 1 111 ? 11.164 -24.656 -25.203 1 86.75 111 SER A CA 1
ATOM 825 C C . SER A 1 111 ? 10.961 -23.406 -24.359 1 86.75 111 SER A C 1
ATOM 827 O O . SER A 1 111 ? 10.25 -23.438 -23.359 1 86.75 111 SER A O 1
ATOM 829 N N . ILE A 1 112 ? 11.742 -22.422 -24.672 1 95.25 112 ILE A N 1
ATOM 830 C CA . ILE A 1 112 ? 11.477 -21.031 -24.297 1 95.25 112 ILE A CA 1
ATOM 831 C C . ILE A 1 112 ? 10.82 -20.297 -25.469 1 95.25 112 ILE A C 1
ATOM 833 O O . ILE A 1 112 ? 11.344 -20.312 -26.578 1 95.25 112 ILE A O 1
ATOM 837 N N . HIS A 1 113 ? 9.664 -19.766 -25.266 1 95.62 113 HIS A N 1
ATOM 838 C CA . HIS A 1 113 ? 8.984 -18.922 -26.234 1 95.62 113 HIS A CA 1
ATOM 839 C C . HIS A 1 113 ? 9.086 -17.438 -25.859 1 95.62 113 HIS A C 1
ATOM 841 O O . HIS A 1 113 ? 8.531 -17.016 -24.844 1 95.62 113 HIS A O 1
ATOM 847 N N . VAL A 1 114 ? 9.781 -16.641 -26.641 1 96.56 114 VAL A N 1
ATOM 848 C CA . VAL A 1 114 ? 9.922 -15.219 -26.375 1 96.56 114 VAL A CA 1
ATOM 849 C C . VAL A 1 114 ? 8.789 -14.453 -27.047 1 96.56 114 VAL A C 1
ATOM 851 O O . VAL A 1 114 ? 8.617 -14.523 -28.266 1 96.56 114 VAL A O 1
ATOM 854 N N . ILE A 1 115 ? 8.008 -13.727 -26.297 1 96.12 115 ILE A N 1
ATOM 855 C CA . ILE A 1 115 ? 6.875 -12.961 -26.797 1 96.12 115 ILE A CA 1
ATOM 856 C C . ILE A 1 115 ? 7.023 -11.492 -26.422 1 96.12 115 ILE A C 1
ATOM 858 O O . ILE A 1 115 ? 7.102 -11.156 -25.234 1 96.12 115 ILE A O 1
ATOM 862 N N . PRO A 1 116 ? 7.031 -10.609 -27.406 1 97.25 116 PRO A N 1
ATOM 863 C CA . PRO A 1 116 ? 7.125 -9.18 -27.078 1 97.25 116 PRO A CA 1
ATOM 864 C C . PRO A 1 116 ? 5.785 -8.578 -26.672 1 97.25 116 PRO A C 1
ATOM 866 O O . PRO A 1 116 ? 4.797 -8.719 -27.391 1 97.25 116 PRO A O 1
ATOM 869 N N . PHE A 1 117 ? 5.715 -7.938 -25.516 1 97.94 117 PHE A N 1
ATOM 870 C CA . PHE A 1 117 ? 4.547 -7.141 -25.156 1 97.94 117 PHE A CA 1
ATOM 871 C C . PHE A 1 117 ? 4.855 -6.219 -23.984 1 97.94 117 PHE A C 1
ATOM 873 O O . PHE A 1 117 ? 5.699 -6.539 -23.141 1 97.94 117 PHE A O 1
ATOM 880 N N . ASP A 1 118 ? 4.195 -5.105 -23.984 1 98.44 118 ASP A N 1
ATOM 881 C CA . ASP A 1 118 ? 4.168 -4.137 -22.891 1 98.44 118 ASP A CA 1
ATOM 882 C C . ASP A 1 118 ? 2.953 -4.355 -21.984 1 98.44 118 ASP A C 1
ATOM 884 O O . ASP A 1 118 ? 1.813 -4.273 -22.453 1 98.44 118 ASP A O 1
ATOM 888 N N . VAL A 1 119 ? 3.207 -4.562 -20.703 1 98.5 119 VAL A N 1
ATOM 889 C CA . VAL A 1 119 ? 2.125 -4.887 -19.781 1 98.5 119 VAL A CA 1
ATOM 890 C C . VAL A 1 119 ? 1.175 -3.697 -19.656 1 98.5 119 VAL A C 1
ATOM 892 O O . VAL A 1 119 ? 0.049 -3.838 -19.172 1 98.5 119 VAL A O 1
ATOM 895 N N . THR A 1 120 ? 1.608 -2.498 -20.062 1 97.69 120 THR A N 1
ATOM 896 C CA . THR A 1 120 ? 0.767 -1.31 -19.969 1 97.69 120 THR A CA 1
ATOM 897 C C . THR A 1 120 ? -0.059 -1.128 -21.234 1 97.69 120 THR A C 1
ATOM 899 O O . THR A 1 120 ? -0.83 -0.173 -21.344 1 97.69 120 THR A O 1
ATOM 902 N N . SER A 1 121 ? 0.075 -2.035 -22.219 1 98.19 121 SER A N 1
ATOM 903 C CA . SER A 1 121 ? -0.653 -1.941 -23.469 1 98.19 121 SER A CA 1
ATOM 904 C C . SER A 1 121 ? -1.723 -3.025 -23.578 1 98.19 121 SER A C 1
ATOM 906 O O . SER A 1 121 ? -1.412 -4.188 -23.844 1 98.19 121 SER A O 1
ATOM 908 N N . PRO A 1 122 ? -2.943 -2.602 -23.469 1 96.31 122 PRO A N 1
ATOM 909 C CA . PRO A 1 122 ? -4.016 -3.596 -23.562 1 96.31 122 PRO A CA 1
ATOM 910 C C . PRO A 1 122 ? -3.984 -4.359 -24.891 1 96.31 122 PRO A C 1
ATOM 912 O O . PRO A 1 122 ? -4.25 -5.566 -24.922 1 96.31 122 PRO A O 1
ATOM 915 N N . GLN A 1 123 ? -3.664 -3.691 -25.906 1 97.5 123 GLN A N 1
ATOM 916 C CA . GLN A 1 123 ? -3.617 -4.328 -27.219 1 97.5 123 GLN A CA 1
ATOM 917 C C . GLN A 1 123 ? -2.529 -5.398 -27.281 1 97.5 123 GLN A C 1
ATOM 919 O O . GLN A 1 123 ? -2.76 -6.5 -27.781 1 97.5 123 GLN A O 1
ATOM 924 N N . GLN A 1 124 ? -1.384 -5.094 -26.75 1 98.31 124 GLN A N 1
ATOM 925 C CA . GLN A 1 124 ? -0.28 -6.051 -26.781 1 98.31 124 GLN A CA 1
ATOM 926 C C . GLN A 1 124 ? -0.55 -7.23 -25.844 1 98.31 124 GLN A C 1
ATOM 928 O O . GLN A 1 124 ? -0.161 -8.359 -26.141 1 98.31 124 GLN A O 1
ATOM 933 N N . LEU A 1 125 ? -1.212 -6.965 -24.797 1 98.38 125 LEU A N 1
ATOM 934 C CA . LEU A 1 125 ? -1.586 -8.039 -23.875 1 98.38 125 LEU A CA 1
ATOM 935 C C . LEU A 1 125 ? -2.582 -8.992 -24.531 1 98.38 125 LEU A C 1
ATOM 937 O O . LEU A 1 125 ? -2.48 -10.211 -24.375 1 98.38 125 LEU A O 1
ATOM 941 N N . SER A 1 126 ? -3.498 -8.438 -25.25 1 97.38 126 SER A N 1
ATOM 942 C CA . SER A 1 126 ? -4.465 -9.258 -25.984 1 97.38 126 SER A CA 1
ATOM 943 C C . SER A 1 126 ? -3.777 -10.148 -27.016 1 97.38 126 SER A C 1
ATOM 945 O O . SER A 1 126 ? -4.113 -11.328 -27.141 1 97.38 126 SER A O 1
ATOM 947 N N . GLN A 1 127 ? -2.857 -9.617 -27.672 1 98.06 127 GLN A N 1
ATOM 948 C CA . GLN A 1 127 ? -2.096 -10.375 -28.656 1 98.06 127 GLN A CA 1
ATOM 949 C C . GLN A 1 127 ? -1.271 -11.469 -27.984 1 98.06 127 GLN A C 1
ATOM 951 O O . GLN A 1 127 ? -1.18 -12.586 -28.5 1 98.06 127 GLN A O 1
ATOM 956 N N . ALA A 1 128 ? -0.682 -11.102 -26.922 1 98.31 128 ALA A N 1
ATOM 957 C CA . ALA A 1 128 ? 0.093 -12.078 -26.172 1 98.31 128 ALA A CA 1
ATOM 958 C C . ALA A 1 128 ? -0.789 -13.234 -25.703 1 98.31 128 ALA A C 1
ATOM 960 O O . ALA A 1 128 ? -0.361 -14.391 -25.703 1 98.31 128 ALA A O 1
ATOM 961 N N . ALA A 1 129 ? -2.004 -12.93 -25.266 1 97.88 129 ALA A N 1
ATOM 962 C CA . ALA A 1 129 ? -2.945 -13.953 -24.828 1 97.88 129 ALA A CA 1
ATOM 963 C C . ALA A 1 129 ? -3.297 -14.898 -25.969 1 97.88 129 ALA A C 1
ATOM 965 O O . ALA A 1 129 ? -3.43 -16.109 -25.766 1 97.88 129 ALA A O 1
ATOM 966 N N . GLN A 1 130 ? -3.465 -14.344 -27.109 1 97.25 130 GLN A N 1
ATOM 967 C CA . GLN A 1 130 ? -3.754 -15.172 -28.281 1 97.25 130 GLN A CA 1
ATOM 968 C C . GLN A 1 130 ? -2.592 -16.109 -28.594 1 97.25 130 GLN A C 1
ATOM 970 O O . GLN A 1 130 ? -2.801 -17.297 -28.859 1 97.25 130 GLN A O 1
ATOM 975 N N . THR A 1 131 ? -1.435 -15.586 -28.562 1 96.88 131 THR A N 1
ATOM 976 C CA . THR A 1 131 ? -0.246 -16.406 -28.797 1 96.88 131 THR A CA 1
ATOM 977 C C . THR A 1 131 ? -0.126 -17.5 -27.734 1 96.88 131 THR A C 1
ATOM 979 O O . THR A 1 131 ? 0.168 -18.656 -28.062 1 96.88 131 THR A O 1
ATOM 982 N N . LEU A 1 132 ? -0.331 -17.109 -26.516 1 97.44 132 LEU A N 1
ATOM 983 C CA . LEU A 1 132 ? -0.262 -18.062 -25.422 1 97.44 132 LEU A CA 1
ATOM 984 C C . LEU A 1 132 ? -1.281 -19.188 -25.609 1 97.44 132 LEU A C 1
ATOM 986 O O . LEU A 1 132 ? -0.976 -20.359 -25.359 1 97.44 132 LEU A O 1
ATOM 990 N N . ALA A 1 133 ? -2.459 -18.844 -26.016 1 95.81 133 ALA A N 1
ATOM 991 C CA . ALA A 1 133 ? -3.535 -19.812 -26.203 1 95.81 133 ALA A CA 1
ATOM 992 C C . ALA A 1 133 ? -3.139 -20.906 -27.203 1 95.81 133 ALA A C 1
ATOM 994 O O . ALA A 1 133 ? -3.535 -22.062 -27.062 1 95.81 133 ALA A O 1
ATOM 995 N N . GLN A 1 134 ? -2.355 -20.531 -28.109 1 94.5 134 GLN A N 1
ATOM 996 C CA . GLN A 1 134 ? -1.916 -21.469 -29.125 1 94.5 134 GLN A CA 1
ATOM 997 C C . GLN A 1 134 ? -0.833 -22.406 -28.594 1 94.5 134 GLN A C 1
ATOM 999 O O . GLN A 1 134 ? -0.669 -23.531 -29.078 1 94.5 134 GLN A O 1
ATOM 1004 N N . LEU A 1 135 ? -0.146 -21.938 -27.625 1 91.44 135 LEU A N 1
ATOM 1005 C CA . LEU A 1 135 ? 0.98 -22.688 -27.078 1 91.44 135 LEU A CA 1
ATOM 1006 C C . LEU A 1 135 ? 0.527 -23.594 -25.938 1 91.44 135 LEU A C 1
ATOM 1008 O O . LEU A 1 135 ? 1.201 -24.578 -25.609 1 91.44 135 LEU A O 1
ATOM 1012 N N . LEU A 1 136 ? -0.575 -23.328 -25.359 1 93.31 136 LEU A N 1
ATOM 1013 C CA . LEU A 1 136 ? -0.97 -23.953 -24.109 1 93.31 136 LEU A CA 1
ATOM 1014 C C . LEU A 1 136 ? -1.556 -25.328 -24.344 1 93.31 136 LEU A C 1
ATOM 1016 O O . LEU A 1 136 ? -2.301 -25.531 -25.312 1 93.31 136 LEU A O 1
ATOM 1020 N N . PRO A 1 137 ? -1.156 -26.234 -23.516 1 91.38 137 PRO A N 1
ATOM 1021 C CA . PRO A 1 137 ? -1.878 -27.5 -23.5 1 91.38 137 PRO A CA 1
ATOM 1022 C C . PRO A 1 137 ? -3.279 -27.375 -22.906 1 91.38 137 PRO A C 1
ATOM 1024 O O . PRO A 1 137 ? -3.664 -26.297 -22.438 1 91.38 137 PRO A O 1
ATOM 1027 N N . SER A 1 138 ? -4.027 -28.469 -22.844 1 88.25 138 SER A N 1
ATOM 1028 C CA . SER A 1 138 ? -5.402 -28.469 -22.344 1 88.25 138 SER A CA 1
ATOM 1029 C C . SER A 1 138 ? -5.461 -28.156 -20.859 1 88.25 138 SER A C 1
ATOM 1031 O O . SER A 1 138 ? -6.453 -27.609 -20.375 1 88.25 138 SER A O 1
ATOM 1033 N N . GLU A 1 139 ? -4.348 -28.406 -20.156 1 90.94 139 GLU A N 1
ATOM 1034 C CA . GLU A 1 139 ? -4.312 -28.188 -18.719 1 90.94 139 GLU A CA 1
ATOM 1035 C C . GLU A 1 139 ? -4.273 -26.703 -18.375 1 90.94 139 GLU A C 1
ATOM 1037 O O . GLU A 1 139 ? -4.656 -26.297 -17.281 1 90.94 139 GLU A O 1
ATOM 1042 N N . GLY A 1 140 ? -3.709 -25.938 -19.312 1 95.94 140 GLY A N 1
ATOM 1043 C CA . GLY A 1 140 ? -3.715 -24.5 -19.094 1 95.94 140 GLY A CA 1
ATOM 1044 C C . GLY A 1 140 ? -2.375 -23.953 -18.625 1 95.94 140 GLY A C 1
ATOM 1045 O O . GLY A 1 140 ? -1.33 -24.531 -18.922 1 95.94 140 GLY A O 1
ATOM 1046 N N . LEU A 1 141 ? -2.365 -22.797 -18.062 1 98.44 141 LEU A N 1
ATOM 1047 C CA . LEU A 1 141 ? -1.171 -22.094 -17.609 1 98.44 141 LEU A CA 1
ATOM 1048 C C . LEU A 1 141 ? -0.893 -22.375 -16.141 1 98.44 141 LEU A C 1
ATOM 1050 O O . LEU A 1 141 ? -1.697 -22.031 -15.273 1 98.44 141 LEU A O 1
ATOM 1054 N N . TRP A 1 142 ? 0.243 -22.969 -15.906 1 98.5 142 TRP A N 1
ATOM 1055 C CA . TRP A 1 142 ? 0.58 -23.344 -14.539 1 98.5 142 TRP A CA 1
ATOM 1056 C C . TRP A 1 142 ? 0.879 -22.125 -13.688 1 98.5 142 TRP A C 1
ATOM 1058 O O . TRP A 1 142 ? 0.462 -22.047 -12.531 1 98.5 142 TRP A O 1
ATOM 1068 N N . GLY A 1 143 ? 1.633 -21.234 -14.32 1 98.75 143 GLY A N 1
ATOM 1069 C CA . GLY A 1 143 ? 2.006 -20.094 -13.508 1 98.75 143 GLY A CA 1
ATOM 1070 C C . GLY A 1 143 ? 2.125 -18.812 -14.312 1 98.75 143 GLY A C 1
ATOM 1071 O O . GLY A 1 143 ? 2.596 -18.828 -15.445 1 98.75 143 GLY A O 1
ATOM 1072 N N . LEU A 1 144 ? 1.663 -17.734 -13.734 1 98.94 144 LEU A N 1
ATOM 1073 C CA . LEU A 1 144 ? 1.921 -16.375 -14.172 1 98.94 144 LEU A CA 1
ATOM 1074 C C . LEU A 1 144 ? 2.824 -15.641 -13.18 1 98.94 144 LEU A C 1
ATOM 1076 O O . LEU A 1 144 ? 2.496 -15.539 -11.992 1 98.94 144 LEU A O 1
ATOM 1080 N N . VAL A 1 145 ? 3.984 -15.219 -13.641 1 98.94 145 VAL A N 1
ATOM 1081 C CA . VAL A 1 145 ? 4.887 -14.43 -12.812 1 98.94 145 VAL A CA 1
ATOM 1082 C C . VAL A 1 145 ? 4.871 -12.969 -13.266 1 98.94 145 VAL A C 1
ATOM 1084 O O . VAL A 1 145 ? 5.41 -12.641 -14.328 1 98.94 145 VAL A O 1
ATOM 1087 N N . ASN A 1 146 ? 4.234 -12.164 -12.469 1 98.88 146 ASN A N 1
ATOM 1088 C CA . ASN A 1 146 ? 4.266 -10.719 -12.688 1 98.88 146 ASN A CA 1
ATOM 1089 C C . ASN A 1 146 ? 5.57 -10.102 -12.195 1 98.88 146 ASN A C 1
ATOM 1091 O O . ASN A 1 146 ? 5.68 -9.703 -11.039 1 98.88 146 ASN A O 1
ATOM 1095 N N . ASN A 1 147 ? 6.477 -9.914 -13.125 1 98.06 147 ASN A N 1
ATOM 1096 C CA . ASN A 1 147 ? 7.832 -9.492 -12.773 1 98.06 147 ASN A CA 1
ATOM 1097 C C . ASN A 1 147 ? 8.141 -8.102 -13.32 1 98.06 147 ASN A C 1
ATOM 1099 O O . ASN A 1 147 ? 8.992 -7.395 -12.773 1 98.06 147 ASN A O 1
ATOM 1103 N N . ALA A 1 148 ? 7.473 -7.734 -14.43 1 96.56 148 ALA A N 1
ATOM 1104 C CA . ALA A 1 148 ? 7.738 -6.422 -15.016 1 96.56 148 ALA A CA 1
ATOM 1105 C C . ALA A 1 148 ? 7.598 -5.316 -13.969 1 96.56 148 ALA A C 1
ATOM 1107 O O . ALA A 1 148 ? 6.645 -5.309 -13.188 1 96.56 148 ALA A O 1
ATOM 1108 N N . GLY A 1 149 ? 8.586 -4.461 -13.914 1 93.75 149 GLY A N 1
ATOM 1109 C CA . GLY A 1 149 ? 8.547 -3.383 -12.938 1 93.75 149 GLY A CA 1
ATOM 1110 C C . GLY A 1 149 ? 9.586 -2.309 -13.195 1 93.75 149 GLY A C 1
ATOM 1111 O O . GLY A 1 149 ? 10.547 -2.529 -13.945 1 93.75 149 GLY A O 1
ATOM 1112 N N . VAL A 1 150 ? 9.359 -1.158 -12.672 1 91.94 150 VAL A N 1
ATOM 1113 C CA . VAL A 1 150 ? 10.266 -0.021 -12.742 1 91.94 150 VAL A CA 1
ATOM 1114 C C . VAL A 1 150 ? 10.398 0.629 -11.367 1 91.94 150 VAL A C 1
ATOM 1116 O O . VAL A 1 150 ? 9.609 0.344 -10.469 1 91.94 150 VAL A O 1
ATOM 1119 N N . CYS A 1 151 ? 11.406 1.428 -11.211 1 90.88 151 CYS A N 1
ATOM 1120 C CA . CYS A 1 151 ? 11.672 2.125 -9.953 1 90.88 151 CYS A CA 1
ATOM 1121 C C . CYS A 1 151 ? 12.125 3.557 -10.211 1 90.88 151 CYS A C 1
ATOM 1123 O O . CYS A 1 151 ? 13.148 3.777 -10.867 1 90.88 151 CYS A O 1
ATOM 1125 N N . SER A 1 152 ? 11.344 4.48 -9.789 1 88 152 SER A N 1
ATOM 1126 C CA . SER A 1 152 ? 11.727 5.887 -9.828 1 88 152 SER A CA 1
ATOM 1127 C C . SER A 1 152 ? 12.109 6.402 -8.445 1 88 152 SER A C 1
ATOM 1129 O O . SER A 1 152 ? 11.359 6.223 -7.484 1 88 152 SER A O 1
ATOM 1131 N N . LEU A 1 153 ? 13.305 7.031 -8.375 1 88.62 153 LEU A N 1
ATOM 1132 C CA . LEU A 1 153 ? 13.789 7.59 -7.117 1 88.62 153 LEU A CA 1
ATOM 1133 C C . LEU A 1 153 ? 13.82 9.109 -7.172 1 88.62 153 LEU A C 1
ATOM 1135 O O . LEU A 1 153 ? 14.148 9.695 -8.211 1 88.62 153 LEU A O 1
ATOM 1139 N N . GLY A 1 154 ? 13.484 9.711 -6.09 1 89.94 154 GLY A N 1
ATOM 1140 C CA . GLY A 1 154 ? 13.531 11.164 -5.957 1 89.94 154 GLY A CA 1
ATOM 1141 C C . GLY A 1 154 ? 12.5 11.703 -4.984 1 89.94 154 GLY A C 1
ATOM 1142 O O . GLY A 1 154 ? 11.523 11.031 -4.672 1 89.94 154 GLY A O 1
ATOM 1143 N N . PRO A 1 155 ? 12.766 12.891 -4.484 1 92.62 155 PRO A N 1
ATOM 1144 C CA . PRO A 1 155 ? 11.773 13.508 -3.598 1 92.62 155 PRO A CA 1
ATOM 1145 C C . PRO A 1 155 ? 10.422 13.719 -4.281 1 92.62 155 PRO A C 1
ATOM 1147 O O . PRO A 1 155 ? 10.375 13.977 -5.484 1 92.62 155 PRO A O 1
ATOM 1150 N N . VAL A 1 156 ? 9.406 13.781 -3.518 1 92.56 156 VAL A N 1
ATOM 1151 C CA . VAL A 1 156 ? 8.031 13.891 -3.986 1 92.56 156 VAL A CA 1
ATOM 1152 C C . VAL A 1 156 ? 7.855 15.18 -4.773 1 92.56 156 VAL A C 1
ATOM 1154 O O . VAL A 1 156 ? 7.164 15.203 -5.797 1 92.56 156 VAL A O 1
ATOM 1157 N N . GLU A 1 157 ? 8.5 16.219 -4.355 1 93.06 157 GLU A N 1
ATOM 1158 C CA . GLU A 1 157 ? 8.312 17.516 -4.996 1 93.06 157 GLU A CA 1
ATOM 1159 C C . GLU A 1 157 ? 9.266 17.703 -6.176 1 93.06 157 GLU A C 1
ATOM 1161 O O . GLU A 1 157 ? 9.102 18.625 -6.977 1 93.06 157 GLU A O 1
ATOM 1166 N N . TRP A 1 158 ? 10.227 16.797 -6.328 1 92.94 158 TRP A N 1
ATOM 1167 C CA . TRP A 1 158 ? 11.227 16.969 -7.379 1 92.94 158 TRP A CA 1
ATOM 1168 C C . TRP A 1 158 ? 10.844 16.172 -8.625 1 92.94 158 TRP A C 1
ATOM 1170 O O . TRP A 1 158 ? 11.148 16.594 -9.75 1 92.94 158 TRP A O 1
ATOM 1180 N N . LEU A 1 159 ? 10.211 15.094 -8.43 1 92.5 159 LEU A N 1
ATOM 1181 C CA . LEU A 1 159 ? 9.867 14.219 -9.547 1 92.5 159 LEU A CA 1
ATOM 1182 C C . LEU A 1 159 ? 8.773 14.836 -10.406 1 92.5 159 LEU A C 1
ATOM 1184 O O . LEU A 1 159 ? 7.777 15.344 -9.883 1 92.5 159 LEU A O 1
ATOM 1188 N N . ALA A 1 160 ? 9.07 14.766 -11.711 1 92.19 160 ALA A N 1
ATOM 1189 C CA . ALA A 1 160 ? 7.934 15.07 -12.578 1 92.19 160 ALA A CA 1
ATOM 1190 C C . ALA A 1 160 ? 6.75 14.156 -12.281 1 92.19 160 ALA A C 1
ATOM 1192 O O . ALA A 1 160 ? 6.934 12.969 -12 1 92.19 160 ALA A O 1
ATOM 1193 N N . PHE A 1 161 ? 5.594 14.742 -12.359 1 93.94 161 PHE A N 1
ATOM 1194 C CA . PHE A 1 161 ? 4.418 13.977 -11.969 1 93.94 161 PHE A CA 1
ATOM 1195 C C . PHE A 1 161 ? 4.258 12.742 -12.844 1 93.94 161 PHE A C 1
ATOM 1197 O O . PHE A 1 161 ? 3.852 11.68 -12.367 1 93.94 161 PHE A O 1
ATOM 1204 N N . ASP A 1 162 ? 4.539 12.867 -14.094 1 93.38 162 ASP A N 1
ATOM 1205 C CA . ASP A 1 162 ? 4.445 11.727 -14.992 1 93.38 162 ASP A CA 1
ATOM 1206 C C . ASP A 1 162 ? 5.438 10.633 -14.602 1 93.38 162 ASP A C 1
ATOM 1208 O O . ASP A 1 162 ? 5.145 9.445 -14.742 1 93.38 162 ASP A O 1
ATOM 1212 N N . THR A 1 163 ? 6.566 11.039 -14.156 1 91.5 163 THR A N 1
ATOM 1213 C CA . THR A 1 163 ? 7.543 10.07 -13.672 1 91.5 163 THR A CA 1
ATOM 1214 C C . THR A 1 163 ? 7.035 9.383 -12.406 1 91.5 163 THR A C 1
ATOM 1216 O O . THR A 1 163 ? 7.207 8.172 -12.234 1 91.5 163 THR A O 1
ATOM 1219 N N . PHE A 1 164 ? 6.445 10.18 -11.609 1 93.38 164 PHE A N 1
ATOM 1220 C CA . PHE A 1 164 ? 5.852 9.617 -10.406 1 93.38 164 PHE A CA 1
ATOM 1221 C C . PHE A 1 164 ? 4.812 8.562 -10.758 1 93.38 164 PHE A C 1
ATOM 1223 O O . PHE A 1 164 ? 4.816 7.469 -10.188 1 93.38 164 PHE A O 1
ATOM 1230 N N . LYS A 1 165 ? 3.988 8.852 -11.703 1 96.88 165 LYS A N 1
ATOM 1231 C CA . LYS A 1 165 ? 2.885 7.973 -12.078 1 96.88 165 LYS A CA 1
ATOM 1232 C C . LYS A 1 165 ? 3.398 6.715 -12.773 1 96.88 165 LYS A C 1
ATOM 1234 O O . LYS A 1 165 ? 2.742 5.668 -12.742 1 96.88 165 LYS A O 1
ATOM 1239 N N . ARG A 1 166 ? 4.555 6.785 -13.375 1 96.25 166 ARG A N 1
ATOM 1240 C CA . ARG A 1 166 ? 5.09 5.691 -14.18 1 96.25 166 ARG A CA 1
ATOM 1241 C C . ARG A 1 166 ? 5.219 4.418 -13.359 1 96.25 166 ARG A C 1
ATOM 1243 O O . ARG A 1 166 ? 4.891 3.328 -13.836 1 96.25 166 ARG A O 1
ATOM 1250 N N . ASP A 1 167 ? 5.73 4.551 -12.141 1 96.69 167 ASP A N 1
ATOM 1251 C CA . ASP A 1 167 ? 5.891 3.375 -11.297 1 96.69 167 ASP A CA 1
ATOM 1252 C C . ASP A 1 167 ? 4.551 2.674 -11.07 1 96.69 167 ASP A C 1
ATOM 1254 O O . ASP A 1 167 ? 4.453 1.452 -11.203 1 96.69 167 ASP A O 1
ATOM 1258 N N . THR A 1 168 ? 3.564 3.449 -10.758 1 98.31 168 THR A N 1
ATOM 1259 C CA . THR A 1 168 ? 2.246 2.865 -10.531 1 98.31 168 THR A CA 1
ATOM 1260 C C . THR A 1 168 ? 1.679 2.295 -11.828 1 98.31 168 THR A C 1
ATOM 1262 O O . THR A 1 168 ? 1.021 1.252 -11.812 1 98.31 168 THR A O 1
ATOM 1265 N N . GLN A 1 169 ? 1.891 2.953 -12.914 1 98 169 GLN A N 1
ATOM 1266 C CA . GLN A 1 169 ? 1.379 2.523 -14.211 1 98 169 GLN A CA 1
ATOM 1267 C C . GLN A 1 169 ? 1.945 1.162 -14.602 1 98 169 GLN A C 1
ATOM 1269 O O . GLN A 1 169 ? 1.222 0.309 -15.125 1 98 169 GLN A O 1
ATOM 1274 N N . VAL A 1 170 ? 3.17 0.942 -14.312 1 97.62 170 VAL A N 1
ATOM 1275 C CA . VAL A 1 170 ? 3.814 -0.303 -14.719 1 97.62 170 VAL A CA 1
ATOM 1276 C C . VAL A 1 170 ? 3.67 -1.344 -13.609 1 97.62 170 VAL A C 1
ATOM 1278 O O . VAL A 1 170 ? 3.156 -2.441 -13.844 1 97.62 170 VAL A O 1
ATOM 1281 N N . ASN A 1 171 ? 4.078 -0.957 -12.398 1 98.25 171 ASN A N 1
ATOM 1282 C CA . ASN A 1 171 ? 4.195 -1.913 -11.305 1 98.25 171 ASN A CA 1
ATOM 1283 C C . ASN A 1 171 ? 2.826 -2.389 -10.828 1 98.25 171 ASN A C 1
ATOM 1285 O O . ASN A 1 171 ? 2.691 -3.508 -10.328 1 98.25 171 ASN A O 1
ATOM 1289 N N . LEU A 1 172 ? 1.839 -1.49 -10.945 1 98.69 172 LEU A N 1
ATOM 1290 C CA . LEU A 1 172 ? 0.511 -1.867 -10.477 1 98.69 172 LEU A CA 1
ATOM 1291 C C . LEU A 1 172 ? -0.43 -2.125 -11.648 1 98.69 172 LEU A C 1
ATOM 1293 O O . LEU A 1 172 ? -0.9 -3.248 -11.836 1 98.69 172 LEU A O 1
ATOM 1297 N N . PHE A 1 173 ? -0.669 -1.106 -12.469 1 98.62 173 PHE A N 1
ATOM 1298 C CA . PHE A 1 173 ? -1.668 -1.256 -13.523 1 98.62 173 PHE A CA 1
ATOM 1299 C C . PHE A 1 173 ? -1.224 -2.291 -14.547 1 98.62 173 PHE A C 1
ATOM 1301 O O . PHE A 1 173 ? -2.041 -3.062 -15.055 1 98.62 173 PHE A O 1
ATOM 1308 N N . GLY A 1 174 ? 0.094 -2.268 -14.898 1 98.69 174 GLY A N 1
ATOM 1309 C CA . GLY A 1 174 ? 0.603 -3.316 -15.766 1 98.69 174 GLY A CA 1
ATOM 1310 C C . GLY A 1 174 ? 0.43 -4.707 -15.188 1 98.69 174 GLY A C 1
ATOM 1311 O O . GLY A 1 174 ? 0.034 -5.637 -15.891 1 98.69 174 GLY A O 1
ATOM 1312 N N . LEU A 1 175 ? 0.719 -4.855 -13.938 1 98.75 175 LEU A N 1
ATOM 1313 C CA . LEU A 1 175 ? 0.561 -6.121 -13.227 1 98.75 175 LEU A CA 1
ATOM 1314 C C . LEU A 1 175 ? -0.9 -6.559 -13.211 1 98.75 175 LEU A C 1
ATOM 1316 O O . LEU A 1 175 ? -1.206 -7.723 -13.484 1 98.75 175 LEU A O 1
ATOM 1320 N N . VAL A 1 176 ? -1.812 -5.641 -12.906 1 98.56 176 VAL A N 1
ATOM 1321 C CA . VAL A 1 176 ? -3.238 -5.938 -12.859 1 98.56 176 VAL A CA 1
ATOM 1322 C C . VAL A 1 176 ? -3.725 -6.344 -14.25 1 98.56 176 VAL A C 1
ATOM 1324 O O . VAL A 1 176 ? -4.461 -7.324 -14.398 1 98.56 176 VAL A O 1
ATOM 1327 N N . ALA A 1 177 ? -3.322 -5.598 -15.227 1 98.5 177 ALA A N 1
ATOM 1328 C CA . ALA A 1 177 ? -3.74 -5.871 -16.594 1 98.5 177 ALA A CA 1
ATOM 1329 C C . ALA A 1 177 ? -3.264 -7.246 -17.062 1 98.5 177 ALA A C 1
ATOM 1331 O O . ALA A 1 177 ? -4.031 -8.016 -17.641 1 98.5 177 ALA A O 1
ATOM 1332 N N . ALA A 1 178 ? -2.018 -7.543 -16.797 1 98.69 178 ALA A N 1
ATOM 1333 C CA . ALA A 1 178 ? -1.486 -8.859 -17.141 1 98.69 178 ALA A CA 1
ATOM 1334 C C . ALA A 1 178 ? -2.23 -9.969 -16.406 1 98.69 178 ALA A C 1
ATOM 1336 O O . ALA A 1 178 ? -2.596 -10.984 -17 1 98.69 178 ALA A O 1
ATOM 1337 N N . THR A 1 179 ? -2.408 -9.773 -15.125 1 98.62 179 THR A N 1
ATOM 1338 C CA . THR A 1 179 ? -3.113 -10.758 -14.312 1 98.62 179 THR A CA 1
ATOM 1339 C C . THR A 1 179 ? -4.5 -11.039 -14.883 1 98.62 179 THR A C 1
ATOM 1341 O O . THR A 1 179 ? -4.875 -12.195 -15.078 1 98.62 179 THR A O 1
ATOM 1344 N N . ARG A 1 180 ? -5.246 -9.984 -15.156 1 96.44 180 ARG A N 1
ATOM 1345 C CA . ARG A 1 180 ? -6.594 -10.141 -15.688 1 96.44 180 ARG A CA 1
ATOM 1346 C C . ARG A 1 180 ? -6.574 -10.867 -17.031 1 96.44 180 ARG A C 1
ATOM 1348 O O . ARG A 1 180 ? -7.449 -11.695 -17.312 1 96.44 180 ARG A O 1
ATOM 1355 N N . THR A 1 181 ? -5.621 -10.562 -17.812 1 97.19 181 THR A N 1
ATOM 1356 C CA . THR A 1 181 ? -5.52 -11.109 -19.172 1 97.19 181 THR A CA 1
ATOM 1357 C C . THR A 1 181 ? -5.25 -12.609 -19.125 1 97.19 181 THR A C 1
ATOM 1359 O O . THR A 1 181 ? -5.824 -13.367 -19.906 1 97.19 181 THR A O 1
ATOM 1362 N N . PHE A 1 182 ? -4.441 -13.07 -18.234 1 98.12 182 PHE A N 1
ATOM 1363 C CA . PHE A 1 182 ? -3.945 -14.445 -18.312 1 98.12 182 PHE A CA 1
ATOM 1364 C C . PHE A 1 182 ? -4.602 -15.32 -17.25 1 98.12 182 PHE A C 1
ATOM 1366 O O . PHE A 1 182 ? -4.461 -16.547 -17.266 1 98.12 182 PHE A O 1
ATOM 1373 N N . LEU A 1 183 ? -5.348 -14.719 -16.344 1 97.38 183 LEU A N 1
ATOM 1374 C CA . LEU A 1 183 ? -5.922 -15.398 -15.188 1 97.38 183 LEU A CA 1
ATOM 1375 C C . LEU A 1 183 ? -6.852 -16.531 -15.625 1 97.38 183 LEU A C 1
ATOM 1377 O O . LEU A 1 183 ? -6.883 -17.594 -15 1 97.38 183 LEU A O 1
ATOM 1381 N N . PRO A 1 184 ? -7.637 -16.375 -16.75 1 95 184 PRO A N 1
ATOM 1382 C CA . PRO A 1 184 ? -8.492 -17.484 -17.188 1 95 184 PRO A CA 1
ATOM 1383 C C . PRO A 1 184 ? -7.699 -18.75 -17.5 1 95 184 PRO A C 1
ATOM 1385 O O . PRO A 1 184 ? -8.164 -19.859 -17.219 1 95 184 PRO A O 1
ATOM 1388 N N . PHE A 1 185 ? -6.508 -18.594 -18.031 1 96.81 185 PHE A N 1
ATOM 1389 C CA . PHE A 1 185 ? -5.66 -19.734 -18.328 1 96.81 185 PHE A CA 1
ATOM 1390 C C . PHE A 1 185 ? -5.133 -20.375 -17.047 1 96.81 185 PHE A C 1
ATOM 1392 O O . PHE A 1 185 ? -4.992 -21.594 -16.969 1 96.81 185 PHE A O 1
ATOM 1399 N N . VAL A 1 186 ? -4.867 -19.562 -16.062 1 97.94 186 VAL A N 1
ATOM 1400 C CA . VAL A 1 186 ? -4.336 -20.047 -14.797 1 97.94 186 VAL A CA 1
ATOM 1401 C C . VAL A 1 186 ? -5.426 -20.781 -14.031 1 97.94 186 VAL A C 1
ATOM 1403 O O . VAL A 1 186 ? -5.164 -21.812 -13.398 1 97.94 186 VAL A O 1
ATOM 1406 N N . ARG A 1 187 ? -6.637 -20.234 -14.047 1 95.06 187 ARG A N 1
ATOM 1407 C CA . ARG A 1 187 ? -7.762 -20.859 -13.359 1 95.06 187 ARG A CA 1
ATOM 1408 C C . ARG A 1 187 ? -8.023 -22.266 -13.891 1 95.06 187 ARG A C 1
ATOM 1410 O O . ARG A 1 187 ? -8.312 -23.172 -13.117 1 95.06 187 ARG A O 1
ATOM 1417 N N . ARG A 1 188 ? -7.918 -22.391 -15.148 1 93 188 ARG A N 1
ATOM 1418 C CA . ARG A 1 188 ? -8.141 -23.703 -15.773 1 93 188 ARG A CA 1
ATOM 1419 C C . ARG A 1 188 ? -7.16 -24.734 -15.227 1 93 188 ARG A C 1
ATOM 1421 O O . ARG A 1 188 ? -7.512 -25.906 -15.078 1 93 188 ARG A O 1
ATOM 1428 N N . ALA A 1 189 ? -6.02 -24.281 -14.953 1 96.19 189 ALA A N 1
ATOM 1429 C CA . ALA A 1 189 ? -4.965 -25.188 -14.508 1 96.19 189 ALA A CA 1
ATOM 1430 C C . ALA A 1 189 ? -4.945 -25.297 -12.984 1 96.19 189 ALA A C 1
ATOM 1432 O O . ALA A 1 189 ? -4.195 -26.094 -12.422 1 96.19 189 ALA A O 1
ATOM 1433 N N . LYS A 1 190 ? -5.812 -24.469 -12.328 1 97.12 190 LYS A N 1
ATOM 1434 C CA . LYS A 1 190 ? -5.676 -24.328 -10.883 1 97.12 190 LYS A CA 1
ATOM 1435 C C . LYS A 1 190 ? -4.227 -24.047 -10.492 1 97.12 190 LYS A C 1
ATOM 1437 O O . LYS A 1 190 ? -3.67 -24.719 -9.617 1 97.12 190 LYS A O 1
ATOM 1442 N N . GLY A 1 191 ? -3.641 -23.094 -11.227 1 98.31 191 GLY A N 1
ATOM 1443 C CA . GLY A 1 191 ? -2.211 -22.828 -11.156 1 98.31 191 GLY A CA 1
ATOM 1444 C C . GLY A 1 191 ? -1.844 -21.781 -10.125 1 98.31 191 GLY A C 1
ATOM 1445 O O . GLY A 1 191 ? -2.4 -21.766 -9.023 1 98.31 191 GLY A O 1
ATOM 1446 N N . ARG A 1 192 ? -0.75 -20.969 -10.547 1 98.5 192 ARG A N 1
ATOM 1447 C CA . ARG A 1 192 ? -0.145 -20.016 -9.617 1 98.5 192 ARG A CA 1
ATOM 1448 C C . ARG A 1 192 ? -0.074 -18.625 -10.227 1 98.5 192 ARG A C 1
ATOM 1450 O O . ARG A 1 192 ? 0.193 -18.484 -11.422 1 98.5 192 ARG A O 1
ATOM 1457 N N . VAL A 1 193 ? -0.405 -17.688 -9.414 1 98.88 193 VAL A N 1
ATOM 1458 C CA . VAL A 1 193 ? -0.03 -16.297 -9.719 1 98.88 193 VAL A CA 1
ATOM 1459 C C . VAL A 1 193 ? 1.024 -15.82 -8.727 1 98.88 193 VAL A C 1
ATOM 1461 O O . VAL A 1 193 ? 0.808 -15.867 -7.516 1 98.88 193 VAL A O 1
ATOM 1464 N N . VAL A 1 194 ? 2.195 -15.445 -9.234 1 98.94 194 VAL A N 1
ATOM 1465 C CA . VAL A 1 194 ? 3.279 -14.938 -8.398 1 98.94 194 VAL A CA 1
ATOM 1466 C C . VAL A 1 194 ? 3.592 -13.492 -8.773 1 98.94 194 VAL A C 1
ATOM 1468 O O . VAL A 1 194 ? 3.934 -13.203 -9.922 1 98.94 194 VAL A O 1
ATOM 1471 N N . SER A 1 195 ? 3.408 -12.594 -7.836 1 98.88 195 SER A N 1
ATOM 1472 C CA . SER A 1 195 ? 3.703 -11.188 -8.07 1 98.88 195 SER A CA 1
ATOM 1473 C C . SER A 1 195 ? 4.953 -10.75 -7.312 1 98.88 195 SER A C 1
ATOM 1475 O O . SER A 1 195 ? 5.184 -11.18 -6.184 1 98.88 195 SER A O 1
ATOM 1477 N N . ILE A 1 196 ? 5.723 -9.898 -7.949 1 98.06 196 ILE A N 1
ATOM 1478 C CA . ILE A 1 196 ? 6.922 -9.383 -7.305 1 98.06 196 ILE A CA 1
ATOM 1479 C C . ILE A 1 196 ? 6.652 -7.98 -6.762 1 98.06 196 ILE A C 1
ATOM 1481 O O . ILE A 1 196 ? 6.391 -7.051 -7.527 1 98.06 196 ILE A O 1
ATOM 1485 N N . ALA A 1 197 ? 6.648 -7.871 -5.535 1 97.69 197 ALA A N 1
ATOM 1486 C CA . ALA A 1 197 ? 6.621 -6.574 -4.863 1 97.69 197 ALA A CA 1
ATOM 1487 C C . ALA A 1 197 ? 8.023 -6.129 -4.473 1 97.69 197 ALA A C 1
ATOM 1489 O O . ALA A 1 197 ? 8.922 -6.062 -5.32 1 97.69 197 ALA A O 1
ATOM 1490 N N . SER A 1 198 ? 8.281 -5.793 -3.254 1 96.19 198 SER A N 1
ATOM 1491 C CA . SER A 1 198 ? 9.531 -5.324 -2.672 1 96.19 198 SER A CA 1
ATOM 1492 C C . SER A 1 198 ? 9.398 -5.113 -1.167 1 96.19 198 SER A C 1
ATOM 1494 O O . SER A 1 198 ? 8.289 -5.027 -0.644 1 96.19 198 SER A O 1
ATOM 1496 N N . VAL A 1 199 ? 10.539 -5.121 -0.536 1 95.81 199 VAL A N 1
ATOM 1497 C CA . VAL A 1 199 ? 10.523 -4.656 0.848 1 95.81 199 VAL A CA 1
ATOM 1498 C C . VAL A 1 199 ? 9.922 -3.254 0.916 1 95.81 199 VAL A C 1
ATOM 1500 O O . VAL A 1 199 ? 9.273 -2.895 1.905 1 95.81 199 VAL A O 1
ATOM 1503 N N . ALA A 1 200 ? 9.977 -2.525 -0.166 1 95.81 200 ALA A N 1
ATOM 1504 C CA . ALA A 1 200 ? 9.422 -1.178 -0.273 1 95.81 200 ALA A CA 1
ATOM 1505 C C . ALA A 1 200 ? 7.898 -1.215 -0.337 1 95.81 200 ALA A C 1
ATOM 1507 O O . ALA A 1 200 ? 7.25 -0.169 -0.405 1 95.81 200 ALA A O 1
ATOM 1508 N N . GLY A 1 201 ? 7.332 -2.355 -0.289 1 97.06 201 GLY A N 1
ATOM 1509 C CA . GLY A 1 201 ? 5.891 -2.516 -0.2 1 97.06 201 GLY A CA 1
ATOM 1510 C C . GLY A 1 201 ? 5.383 -2.555 1.229 1 97.06 201 GLY A C 1
ATOM 1511 O O . GLY A 1 201 ? 4.172 -2.562 1.462 1 97.06 201 GLY A O 1
ATOM 1512 N N . ARG A 1 202 ? 6.324 -2.529 2.195 1 95.25 202 ARG A N 1
ATOM 1513 C CA . ARG A 1 202 ? 5.965 -2.566 3.609 1 95.25 202 ARG A CA 1
ATOM 1514 C C . ARG A 1 202 ? 6.75 -1.525 4.398 1 95.25 202 ARG A C 1
ATOM 1516 O O . ARG A 1 202 ? 6.355 -1.149 5.504 1 95.25 202 ARG A O 1
ATOM 1523 N N . VAL A 1 203 ? 7.875 -1.184 3.85 1 94.25 203 VAL A N 1
ATOM 1524 C CA . VAL A 1 203 ? 8.766 -0.209 4.469 1 94.25 203 VAL A CA 1
ATOM 1525 C C . VAL A 1 203 ? 8.906 1.011 3.561 1 94.25 203 VAL A C 1
ATOM 1527 O O . VAL A 1 203 ? 9.25 0.879 2.383 1 94.25 203 VAL A O 1
ATOM 1530 N N . SER A 1 204 ? 8.672 2.125 4.172 1 93.94 204 SER A N 1
ATOM 1531 C CA . SER A 1 204 ? 8.789 3.342 3.373 1 93.94 204 SER A CA 1
ATOM 1532 C C . SER A 1 204 ? 9.906 4.238 3.896 1 93.94 204 SER A C 1
ATOM 1534 O O . SER A 1 204 ? 10.273 4.164 5.07 1 93.94 204 SER A O 1
ATOM 1536 N N . CYS A 1 205 ? 10.523 4.996 3.002 1 89.88 205 CYS A N 1
ATOM 1537 C CA . CYS A 1 205 ? 11.539 5.977 3.369 1 89.88 205 CYS A CA 1
ATOM 1538 C C . CYS A 1 205 ? 11.547 7.145 2.389 1 89.88 205 CYS A C 1
ATOM 1540 O O . CYS A 1 205 ? 10.938 7.066 1.32 1 89.88 205 CYS A O 1
ATOM 1542 N N . GLY A 1 206 ? 12.195 8.141 2.799 1 90.75 206 GLY A N 1
ATOM 1543 C CA . GLY A 1 206 ? 12.297 9.305 1.934 1 90.75 206 GLY A CA 1
ATOM 1544 C C . GLY A 1 206 ? 12.914 8.992 0.584 1 90.75 206 GLY A C 1
ATOM 1545 O O . GLY A 1 206 ? 13.766 8.109 0.475 1 90.75 206 GLY A O 1
ATOM 1546 N N . PHE A 1 207 ? 12.445 9.648 -0.48 1 91.06 207 PHE A N 1
ATOM 1547 C CA . PHE A 1 207 ? 12.992 9.617 -1.834 1 91.06 207 PHE A CA 1
ATOM 1548 C C . PHE A 1 207 ? 12.484 8.398 -2.592 1 91.06 207 PHE A C 1
ATOM 1550 O O . PHE A 1 207 ? 12.805 8.211 -3.768 1 91.06 207 PHE A O 1
ATOM 1557 N N . LEU A 1 208 ? 11.703 7.578 -1.909 1 93.12 208 LEU A N 1
ATOM 1558 C CA . LEU A 1 208 ? 11.133 6.395 -2.543 1 93.12 208 LEU A CA 1
ATOM 1559 C C . LEU A 1 208 ? 9.617 6.496 -2.637 1 93.12 208 LEU A C 1
ATOM 1561 O O . LEU A 1 208 ? 8.93 5.488 -2.818 1 93.12 208 LEU A O 1
ATOM 1565 N N . GLY A 1 209 ? 9.102 7.664 -2.523 1 96.12 209 GLY A N 1
ATOM 1566 C CA . GLY A 1 209 ? 7.66 7.859 -2.453 1 96.12 209 GLY A CA 1
ATOM 1567 C C . GLY A 1 209 ? 6.914 7.223 -3.609 1 96.12 209 GLY A C 1
ATOM 1568 O O . GLY A 1 209 ? 5.902 6.551 -3.404 1 96.12 209 GLY A O 1
ATOM 1569 N N . ALA A 1 210 ? 7.379 7.43 -4.855 1 96.31 210 ALA A N 1
ATOM 1570 C CA . ALA A 1 210 ? 6.73 6.871 -6.039 1 96.31 210 ALA A CA 1
ATOM 1571 C C . ALA A 1 210 ? 6.805 5.348 -6.039 1 96.31 210 ALA A C 1
ATOM 1573 O O . ALA A 1 210 ? 5.801 4.668 -6.258 1 96.31 210 ALA A O 1
ATOM 1574 N N . TYR A 1 211 ? 7.969 4.855 -5.781 1 95.81 211 TYR A N 1
ATOM 1575 C CA . TYR A 1 211 ? 8.203 3.414 -5.793 1 95.81 211 TYR A CA 1
ATOM 1576 C C . TYR A 1 211 ? 7.445 2.732 -4.66 1 95.81 211 TYR A C 1
ATOM 1578 O O . TYR A 1 211 ? 6.773 1.719 -4.871 1 95.81 211 TYR A O 1
ATOM 1586 N N . CYS A 1 212 ? 7.527 3.289 -3.443 1 97.75 212 CYS A N 1
ATOM 1587 C CA . CYS A 1 212 ? 6.82 2.727 -2.301 1 97.75 212 CYS A CA 1
ATOM 1588 C C . CYS A 1 212 ? 5.316 2.705 -2.547 1 97.75 212 CYS A C 1
ATOM 1590 O O . CYS A 1 212 ? 4.652 1.702 -2.281 1 97.75 212 CYS A O 1
ATOM 1592 N N . ALA A 1 213 ? 4.777 3.785 -3.059 1 98.56 213 ALA A N 1
ATOM 1593 C CA . ALA A 1 213 ? 3.35 3.814 -3.354 1 98.56 213 ALA A CA 1
ATOM 1594 C C . ALA A 1 213 ? 2.957 2.666 -4.277 1 98.56 213 ALA A C 1
ATOM 1596 O O . ALA A 1 213 ? 1.975 1.964 -4.023 1 98.56 213 ALA A O 1
ATOM 1597 N N . SER A 1 214 ? 3.709 2.436 -5.285 1 98.38 214 SER A N 1
ATOM 1598 C CA . SER A 1 214 ? 3.391 1.405 -6.27 1 98.38 214 SER A CA 1
ATOM 1599 C C . SER A 1 214 ? 3.498 0.011 -5.66 1 98.38 214 SER A C 1
ATOM 1601 O O . SER A 1 214 ? 2.641 -0.843 -5.898 1 98.38 214 SER A O 1
ATOM 1603 N N . LYS A 1 215 ? 4.566 -0.207 -4.91 1 98.62 215 LYS A N 1
ATOM 1604 C CA . LYS A 1 215 ? 4.793 -1.55 -4.383 1 98.62 215 LYS A CA 1
ATOM 1605 C C . LYS A 1 215 ? 3.863 -1.844 -3.209 1 98.62 215 LYS A C 1
ATOM 1607 O O . LYS A 1 215 ? 3.439 -2.984 -3.016 1 98.62 215 LYS A O 1
ATOM 1612 N N . TYR A 1 216 ? 3.465 -0.807 -2.434 1 98.69 216 TYR A N 1
ATOM 1613 C CA . TYR A 1 216 ? 2.383 -0.973 -1.47 1 98.69 216 TYR A CA 1
ATOM 1614 C C . TYR A 1 216 ? 1.088 -1.377 -2.166 1 98.69 216 TYR A C 1
ATOM 1616 O O . TYR A 1 216 ? 0.37 -2.26 -1.691 1 98.69 216 TYR A O 1
ATOM 1624 N N . ALA A 1 217 ? 0.831 -0.727 -3.236 1 98.75 217 ALA A N 1
ATOM 1625 C CA . ALA A 1 217 ? -0.385 -1.031 -3.988 1 98.75 217 ALA A CA 1
ATOM 1626 C C . ALA A 1 217 ? -0.404 -2.49 -4.434 1 98.75 217 ALA A C 1
ATOM 1628 O O . ALA A 1 217 ? -1.45 -3.145 -4.395 1 98.75 217 ALA A O 1
ATOM 1629 N N . VAL A 1 218 ? 0.733 -2.986 -4.844 1 98.75 218 VAL A N 1
ATOM 1630 C CA . VAL A 1 218 ? 0.844 -4.371 -5.285 1 98.75 218 VAL A CA 1
ATOM 1631 C C . VAL A 1 218 ? 0.502 -5.312 -4.133 1 98.75 218 VAL A C 1
ATOM 1633 O O . VAL A 1 218 ? -0.155 -6.336 -4.336 1 98.75 218 VAL A O 1
ATOM 1636 N N . GLU A 1 219 ? 0.932 -4.977 -2.895 1 98.44 219 GLU A N 1
ATOM 1637 C CA . GLU A 1 219 ? 0.608 -5.781 -1.72 1 98.44 219 GLU A CA 1
ATOM 1638 C C . GLU A 1 219 ? -0.901 -5.91 -1.539 1 98.44 219 GLU A C 1
ATOM 1640 O O . GLU A 1 219 ? -1.423 -7.02 -1.411 1 98.44 219 GLU A O 1
ATOM 1645 N N . GLY A 1 220 ? -1.56 -4.758 -1.53 1 98.06 220 GLY A N 1
ATOM 1646 C CA . GLY A 1 220 ? -2.998 -4.746 -1.319 1 98.06 220 GLY A CA 1
ATOM 1647 C C . GLY A 1 220 ? -3.764 -5.5 -2.389 1 98.06 220 GLY A C 1
ATOM 1648 O O . GLY A 1 220 ? -4.676 -6.27 -2.082 1 98.06 220 GLY A O 1
ATOM 1649 N N . PHE A 1 221 ? -3.346 -5.348 -3.631 1 98.56 221 PHE A N 1
ATOM 1650 C CA . PHE A 1 221 ? -3.998 -6.016 -4.754 1 98.56 221 PHE A CA 1
ATOM 1651 C C . PHE A 1 221 ? -3.807 -7.523 -4.672 1 98.56 221 PHE A C 1
ATOM 1653 O O . PHE A 1 221 ? -4.766 -8.289 -4.801 1 98.56 221 PHE A O 1
ATOM 1660 N N . ASN A 1 222 ? -2.561 -7.891 -4.496 1 98.56 222 ASN A N 1
ATOM 1661 C CA . ASN A 1 222 ? -2.215 -9.305 -4.512 1 98.56 222 ASN A CA 1
ATOM 1662 C C . ASN A 1 222 ? -2.949 -10.078 -3.418 1 98.56 222 ASN A C 1
ATOM 1664 O O . ASN A 1 222 ? -3.414 -11.195 -3.645 1 98.56 222 ASN A O 1
ATOM 1668 N N . ASP A 1 223 ? -3.033 -9.539 -2.215 1 97.56 223 ASP A N 1
ATOM 1669 C CA . ASP A 1 223 ? -3.721 -10.203 -1.11 1 97.56 223 ASP A CA 1
ATOM 1670 C C . ASP A 1 223 ? -5.215 -10.344 -1.396 1 97.56 223 ASP A C 1
ATOM 1672 O O . ASP A 1 223 ? -5.828 -11.359 -1.055 1 97.56 223 ASP A O 1
ATOM 1676 N N . ALA A 1 224 ? -5.816 -9.305 -1.98 1 96.5 224 ALA A N 1
ATOM 1677 C CA . ALA A 1 224 ? -7.219 -9.406 -2.369 1 96.5 224 ALA A CA 1
ATOM 1678 C C . ALA A 1 224 ? -7.426 -10.508 -3.408 1 96.5 224 ALA A C 1
ATOM 1680 O O . ALA A 1 224 ? -8.367 -11.297 -3.305 1 96.5 224 ALA A O 1
ATOM 1681 N N . LEU A 1 225 ? -6.531 -10.516 -4.375 1 97.75 225 LEU A N 1
ATOM 1682 C CA . LEU A 1 225 ? -6.613 -11.539 -5.41 1 97.75 225 LEU A CA 1
ATOM 1683 C C . LEU A 1 225 ? -6.496 -12.938 -4.809 1 97.75 225 LEU A C 1
ATOM 1685 O O . LEU A 1 225 ? -7.184 -13.867 -5.242 1 97.75 225 LEU A O 1
ATOM 1689 N N . ARG A 1 226 ? -5.598 -13.109 -3.859 1 97.44 226 ARG A N 1
ATOM 1690 C CA . ARG A 1 226 ? -5.402 -14.398 -3.205 1 97.44 226 ARG A CA 1
ATOM 1691 C C . ARG A 1 226 ? -6.707 -14.906 -2.604 1 97.44 226 ARG A C 1
ATOM 1693 O O . ARG A 1 226 ? -7.051 -16.078 -2.756 1 97.44 226 ARG A O 1
ATOM 1700 N N . HIS A 1 227 ? -7.449 -14.031 -1.978 1 94 227 HIS A N 1
ATOM 1701 C CA . HIS A 1 227 ? -8.727 -14.414 -1.379 1 94 227 HIS A CA 1
ATOM 1702 C C . HIS A 1 227 ? -9.758 -14.75 -2.449 1 94 227 HIS A C 1
ATOM 1704 O O . HIS A 1 227 ? -10.531 -15.695 -2.291 1 94 227 HIS A O 1
ATOM 1710 N N . GLU A 1 228 ? -9.75 -14.023 -3.502 1 93.19 228 GLU A N 1
ATOM 1711 C CA . GLU A 1 228 ? -10.742 -14.211 -4.562 1 93.19 228 GLU A CA 1
ATOM 1712 C C . GLU A 1 228 ? -10.492 -15.516 -5.32 1 93.19 228 GLU A C 1
ATOM 1714 O O . GLU A 1 228 ? -11.43 -16.141 -5.809 1 93.19 228 GLU A O 1
ATOM 1719 N N . MET A 1 229 ? -9.258 -15.93 -5.398 1 95.31 229 MET A N 1
ATOM 1720 C CA . MET A 1 229 ? -8.898 -17.062 -6.246 1 95.31 229 MET A CA 1
ATOM 1721 C C . MET A 1 229 ? -8.898 -18.359 -5.449 1 95.31 229 MET A C 1
ATOM 1723 O O . MET A 1 229 ? -8.867 -19.453 -6.031 1 95.31 229 MET A O 1
ATOM 1727 N N . ARG A 1 230 ? -8.992 -18.234 -4.152 1 92.56 230 ARG A N 1
ATOM 1728 C CA . ARG A 1 230 ? -8.922 -19.391 -3.279 1 92.56 230 ARG A CA 1
ATOM 1729 C C . ARG A 1 230 ? -9.977 -20.438 -3.656 1 92.56 230 ARG A C 1
ATOM 1731 O O . ARG A 1 230 ? -9.68 -21.625 -3.779 1 92.56 230 ARG A O 1
ATOM 1738 N N . PRO A 1 231 ? -11.25 -19.984 -3.951 1 88.5 231 PRO A N 1
ATOM 1739 C CA . PRO A 1 231 ? -12.273 -20.984 -4.281 1 88.5 231 PRO A CA 1
ATOM 1740 C C . PRO A 1 231 ? -11.992 -21.703 -5.602 1 88.5 231 PRO A C 1
ATOM 1742 O O . PRO A 1 231 ? -12.555 -22.781 -5.855 1 88.5 231 PRO A O 1
ATOM 1745 N N . PHE A 1 232 ? -11.141 -21.188 -6.426 1 93.25 232 PHE A N 1
ATOM 1746 C CA . PHE A 1 232 ? -10.859 -21.766 -7.738 1 93.25 232 PHE A CA 1
ATOM 1747 C C . PHE A 1 232 ? -9.617 -22.656 -7.691 1 93.25 232 PHE A C 1
ATOM 1749 O O . PHE A 1 232 ? -9.195 -23.188 -8.719 1 93.25 232 PHE A O 1
ATOM 1756 N N . GLY A 1 233 ? -9 -22.688 -6.504 1 95.56 233 GLY A N 1
ATOM 1757 C CA . GLY A 1 233 ? -7.82 -23.531 -6.352 1 95.56 233 GLY A CA 1
ATOM 1758 C C . GLY A 1 233 ? -6.551 -22.875 -6.859 1 95.56 233 GLY A C 1
ATOM 1759 O O . GLY A 1 233 ? -5.508 -23.516 -6.961 1 95.56 233 GLY A O 1
ATOM 1760 N N . VAL A 1 234 ? -6.656 -21.641 -7.281 1 97.75 234 VAL A N 1
ATOM 1761 C CA . VAL A 1 234 ? -5.492 -20.891 -7.734 1 97.75 234 VAL A CA 1
ATOM 1762 C C . VAL A 1 234 ? -4.719 -20.359 -6.531 1 97.75 234 VAL A C 1
ATOM 1764 O O . VAL A 1 234 ? -5.301 -19.75 -5.629 1 97.75 234 VAL A O 1
ATOM 1767 N N . LYS A 1 235 ? -3.393 -20.656 -6.484 1 98.19 235 LYS A N 1
ATOM 1768 C CA . LYS A 1 235 ? -2.537 -20.141 -5.414 1 98.19 235 LYS A CA 1
ATOM 1769 C C . LYS A 1 235 ? -1.878 -18.828 -5.82 1 98.19 235 LYS A C 1
ATOM 1771 O O . LYS A 1 235 ? -1.306 -18.719 -6.906 1 98.19 235 LYS A O 1
ATOM 1776 N N . VAL A 1 236 ? -2.041 -17.828 -4.98 1 98.56 236 VAL A N 1
ATOM 1777 C CA . VAL A 1 236 ? -1.486 -16.5 -5.234 1 98.56 236 VAL A CA 1
ATOM 1778 C C . VAL A 1 236 ? -0.418 -16.172 -4.195 1 98.56 236 VAL A C 1
ATOM 1780 O O . VAL A 1 236 ? -0.684 -16.203 -2.99 1 98.56 236 VAL A O 1
ATOM 1783 N N . ALA A 1 237 ? 0.792 -15.891 -4.668 1 98.38 237 ALA A N 1
ATOM 1784 C CA . ALA A 1 237 ? 1.921 -15.609 -3.785 1 98.38 237 ALA A CA 1
ATOM 1785 C C . ALA A 1 237 ? 2.553 -14.258 -4.117 1 98.38 237 ALA A C 1
ATOM 1787 O O . ALA A 1 237 ? 2.4 -13.758 -5.23 1 98.38 237 ALA A O 1
ATOM 1788 N N . LEU A 1 238 ? 3.145 -13.711 -3.15 1 98.5 238 LEU A N 1
ATOM 1789 C CA . LEU A 1 238 ? 3.873 -12.453 -3.277 1 98.5 238 LEU A CA 1
ATOM 1790 C C . LEU A 1 238 ? 5.336 -12.633 -2.885 1 98.5 238 LEU A C 1
ATOM 1792 O O . LEU A 1 238 ? 5.641 -13.273 -1.873 1 98.5 238 LEU A O 1
ATOM 1796 N N . VAL A 1 239 ? 6.258 -12.109 -3.723 1 98.44 239 VAL A N 1
ATOM 1797 C CA . VAL A 1 239 ? 7.68 -12.117 -3.4 1 98.44 239 VAL A CA 1
ATOM 1798 C C . VAL A 1 239 ? 8.141 -10.695 -3.068 1 98.44 239 VAL A C 1
ATOM 1800 O O . VAL A 1 239 ? 7.891 -9.766 -3.834 1 98.44 239 VAL A O 1
ATOM 1803 N N . GLU A 1 240 ? 8.75 -10.539 -1.949 1 97.81 240 GLU A N 1
ATOM 1804 C CA . GLU A 1 240 ? 9.242 -9.258 -1.471 1 97.81 240 GLU A CA 1
ATOM 1805 C C . GLU A 1 240 ? 10.766 -9.25 -1.394 1 97.81 240 GLU A C 1
ATOM 1807 O O . GLU A 1 240 ? 11.336 -9.391 -0.311 1 97.81 240 GLU A O 1
ATOM 1812 N N . PRO A 1 241 ? 11.414 -8.898 -2.5 1 96.88 241 PRO A N 1
ATOM 1813 C CA . PRO A 1 241 ? 12.875 -8.82 -2.449 1 96.88 241 PRO A CA 1
ATOM 1814 C C . PRO A 1 241 ? 13.367 -7.668 -1.58 1 96.88 241 PRO A C 1
ATOM 1816 O O . PRO A 1 241 ? 12.734 -6.609 -1.525 1 96.88 241 PRO A O 1
ATOM 1819 N N . GLY A 1 242 ? 14.492 -7.926 -0.904 1 94.94 242 GLY A N 1
ATOM 1820 C CA . GLY A 1 242 ? 15.211 -6.816 -0.297 1 94.94 242 GLY A CA 1
ATOM 1821 C C . GLY A 1 242 ? 15.883 -5.914 -1.313 1 94.94 242 GLY A C 1
ATOM 1822 O O . GLY A 1 242 ? 15.328 -5.648 -2.381 1 94.94 242 GLY A O 1
ATOM 1823 N N . ASN A 1 243 ? 16.984 -5.375 -1.003 1 91.75 243 ASN A N 1
ATOM 1824 C CA . ASN A 1 243 ? 17.719 -4.496 -1.907 1 91.75 243 ASN A CA 1
ATOM 1825 C C . ASN A 1 243 ? 18.656 -5.281 -2.818 1 91.75 243 ASN A C 1
ATOM 1827 O O . ASN A 1 243 ? 19.688 -5.793 -2.367 1 91.75 243 ASN A O 1
ATOM 1831 N N . PHE A 1 244 ? 18.281 -5.328 -4.109 1 92.25 244 PHE A N 1
ATOM 1832 C CA . PHE A 1 244 ? 19.094 -6.027 -5.098 1 92.25 244 PHE A CA 1
ATOM 1833 C C . PHE A 1 244 ? 19.5 -5.09 -6.234 1 92.25 244 PHE A C 1
ATOM 1835 O O . PHE A 1 244 ? 19.609 -5.52 -7.383 1 92.25 244 PHE A O 1
ATOM 1842 N N . ALA A 1 245 ? 19.609 -3.854 -5.902 1 84.12 245 ALA A N 1
ATOM 1843 C CA . ALA A 1 245 ? 19.875 -2.824 -6.902 1 84.12 245 ALA A CA 1
ATOM 1844 C C . ALA A 1 245 ? 21.172 -3.115 -7.652 1 84.12 245 ALA A C 1
ATOM 1846 O O . ALA A 1 245 ? 21.281 -2.852 -8.852 1 84.12 245 ALA A O 1
ATOM 1847 N N . ASN A 1 246 ? 22.109 -3.58 -7.016 1 81.75 246 ASN A N 1
ATOM 1848 C CA . ASN A 1 246 ? 23.391 -3.865 -7.641 1 81.75 246 ASN A CA 1
ATOM 1849 C C . ASN A 1 246 ? 23.312 -5.066 -8.578 1 81.75 246 ASN A C 1
ATOM 1851 O O . ASN A 1 246 ? 24.078 -5.168 -9.531 1 81.75 246 ASN A O 1
ATOM 1855 N N . GLY A 1 247 ? 22.375 -5.926 -8.305 1 78.31 247 GLY A N 1
ATOM 1856 C CA . GLY A 1 247 ? 22.25 -7.141 -9.102 1 78.31 247 GLY A CA 1
ATOM 1857 C C . GLY A 1 247 ? 21.281 -7.004 -10.258 1 78.31 247 GLY A C 1
ATOM 1858 O O . GLY A 1 247 ? 21.203 -7.879 -11.117 1 78.31 247 GLY A O 1
ATOM 1859 N N . THR A 1 248 ? 20.625 -5.891 -10.125 1 75 248 THR A N 1
ATOM 1860 C CA . THR A 1 248 ? 19.656 -5.664 -11.188 1 75 248 THR A CA 1
ATOM 1861 C C . THR A 1 248 ? 20.016 -4.422 -12 1 75 248 THR A C 1
ATOM 1863 O O . THR A 1 248 ? 20.828 -3.602 -11.562 1 75 248 THR A O 1
ATOM 1866 N N . GLN A 1 249 ? 19.844 -4.359 -13.133 1 63.81 249 GLN A N 1
ATOM 1867 C CA . GLN A 1 249 ? 20.141 -3.197 -13.961 1 63.81 249 GLN A CA 1
ATOM 1868 C C . GLN A 1 249 ? 19.141 -2.076 -13.719 1 63.81 249 GLN A C 1
ATOM 1870 O O . GLN A 1 249 ? 18.953 -1.199 -14.57 1 63.81 249 GLN A O 1
ATOM 1875 N N . LEU A 1 250 ? 18.594 -2.209 -12.602 1 57.94 250 LEU A N 1
ATOM 1876 C CA . LEU A 1 250 ? 17.594 -1.18 -12.32 1 57.94 250 LEU A CA 1
ATOM 1877 C C . LEU A 1 250 ? 18.266 0.149 -11.992 1 57.94 250 LEU A C 1
ATOM 1879 O O . LEU A 1 250 ? 17.719 1.216 -12.273 1 57.94 250 LEU A O 1
ATOM 1883 N N . PHE A 1 251 ? 19.469 -0.03 -11.352 1 58.88 251 PHE A N 1
ATOM 1884 C CA . PHE A 1 251 ? 20.062 1.228 -10.93 1 58.88 251 PHE A CA 1
ATOM 1885 C C . PHE A 1 251 ? 21.391 1.464 -11.641 1 58.88 251 PHE A C 1
ATOM 1887 O O . PHE A 1 251 ? 22.141 0.518 -11.914 1 58.88 251 PHE A O 1
ATOM 1894 N N . ALA A 1 252 ? 21.5 2.695 -11.992 1 61.84 252 ALA A N 1
ATOM 1895 C CA . ALA A 1 252 ? 22.578 3.191 -12.836 1 61.84 252 ALA A CA 1
ATOM 1896 C C . ALA A 1 252 ? 23.875 3.348 -12.039 1 61.84 252 ALA A C 1
ATOM 1898 O O . ALA A 1 252 ? 23.875 3.252 -10.812 1 61.84 252 ALA A O 1
ATOM 1899 N N . THR A 1 253 ? 24.906 3.514 -12.719 1 69 253 THR A N 1
ATOM 1900 C CA . THR A 1 253 ? 26.219 3.84 -12.172 1 69 253 THR A CA 1
ATOM 1901 C C . THR A 1 253 ? 26.172 5.152 -11.391 1 69 253 THR A C 1
ATOM 1903 O O . THR A 1 253 ? 25.172 5.879 -11.453 1 69 253 THR A O 1
ATOM 1906 N N . ASP A 1 254 ? 27.172 5.387 -10.555 1 77.75 254 ASP A N 1
ATOM 1907 C CA . ASP A 1 254 ? 27.266 6.617 -9.773 1 77.75 254 ASP A CA 1
ATOM 1908 C C . ASP A 1 254 ? 27.141 7.848 -10.664 1 77.75 254 ASP A C 1
ATOM 1910 O O . ASP A 1 254 ? 26.469 8.82 -10.305 1 77.75 254 ASP A O 1
ATOM 1914 N N . GLU A 1 255 ? 27.734 7.719 -11.789 1 79.5 255 GLU A N 1
ATOM 1915 C CA . GLU A 1 255 ? 27.688 8.844 -12.719 1 79.5 255 GLU A CA 1
ATOM 1916 C C . GLU A 1 255 ? 26.266 9.094 -13.211 1 79.5 255 GLU A C 1
ATOM 1918 O O . GLU A 1 255 ? 25.844 10.242 -13.359 1 79.5 255 GLU A O 1
ATOM 1923 N N . VAL A 1 256 ? 25.625 8.047 -13.438 1 78.31 256 VAL A N 1
ATOM 1924 C CA . VAL A 1 256 ? 24.25 8.164 -13.906 1 78.31 256 VAL A CA 1
ATOM 1925 C C . VAL A 1 256 ? 23.359 8.75 -12.805 1 78.31 256 VAL A C 1
ATOM 1927 O O . VAL A 1 256 ? 22.484 9.57 -13.07 1 78.31 256 VAL A O 1
ATOM 1930 N N . VAL A 1 257 ? 23.688 8.375 -11.562 1 82.25 257 VAL A N 1
ATOM 1931 C CA . VAL A 1 257 ? 22.953 8.898 -10.414 1 82.25 257 VAL A CA 1
ATOM 1932 C C . VAL A 1 257 ? 23.172 10.406 -10.297 1 82.25 257 VAL A C 1
ATOM 1934 O O . VAL A 1 257 ? 22.219 11.156 -10.094 1 82.25 257 VAL A O 1
ATOM 1937 N N . GLU A 1 258 ? 24.406 10.781 -10.422 1 85.31 258 GLU A N 1
ATOM 1938 C CA . GLU A 1 258 ? 24.719 12.203 -10.328 1 85.31 258 GLU A CA 1
ATOM 1939 C C . GLU A 1 258 ? 24.016 13 -11.43 1 85.31 258 GLU A C 1
ATOM 1941 O O . GLU A 1 258 ? 23.484 14.078 -11.18 1 85.31 258 GLU A O 1
ATOM 1946 N N . ARG A 1 259 ? 24.016 12.445 -12.586 1 85.75 259 ARG A N 1
ATOM 1947 C CA . ARG A 1 259 ? 23.359 13.102 -13.711 1 85.75 259 ARG A CA 1
ATOM 1948 C C . ARG A 1 259 ? 21.844 13.172 -13.492 1 85.75 259 ARG A C 1
ATOM 1950 O O . ARG A 1 259 ? 21.219 14.18 -13.812 1 85.75 259 ARG A O 1
ATOM 1957 N N . GLU A 1 260 ? 21.312 12.141 -12.977 1 84.5 260 GLU A N 1
ATOM 1958 C CA . GLU A 1 260 ? 19.875 12.086 -12.727 1 84.5 260 GLU A CA 1
ATOM 1959 C C . GLU A 1 260 ? 19.453 13.109 -11.672 1 84.5 260 GLU A C 1
ATOM 1961 O O . GLU A 1 260 ? 18.453 13.805 -11.828 1 84.5 260 GLU A O 1
ATOM 1966 N N . VAL A 1 261 ? 20.281 13.18 -10.633 1 88.12 261 VAL A N 1
ATOM 1967 C CA . VAL A 1 261 ? 19.969 14.125 -9.562 1 88.12 261 VAL A CA 1
ATOM 1968 C C . VAL A 1 261 ? 20.141 15.555 -10.062 1 88.12 261 VAL A C 1
ATOM 1970 O O . VAL A 1 261 ? 19.328 16.422 -9.75 1 88.12 261 VAL A O 1
ATOM 1973 N N . ALA A 1 262 ? 21.203 15.758 -10.828 1 88.62 262 ALA A N 1
ATOM 1974 C CA . ALA A 1 262 ? 21.438 17.078 -11.414 1 88.62 262 ALA A CA 1
ATOM 1975 C C . ALA A 1 262 ? 20.266 17.484 -12.32 1 88.62 262 ALA A C 1
ATOM 1977 O O . ALA A 1 262 ? 19.859 18.641 -12.336 1 88.62 262 ALA A O 1
ATOM 1978 N N . GLY A 1 263 ? 19.844 16.547 -13.055 1 89.44 263 GLY A N 1
ATOM 1979 C CA . GLY A 1 263 ? 18.703 16.797 -13.914 1 89.44 263 GLY A CA 1
ATOM 1980 C C . GLY A 1 263 ? 17.438 17.156 -13.156 1 89.44 263 GLY A C 1
ATOM 1981 O O . GLY A 1 263 ? 16.719 18.078 -13.539 1 89.44 263 GLY A O 1
ATOM 1982 N N . LEU A 1 264 ? 17.172 16.5 -12.086 1 89.62 264 LEU A N 1
ATOM 1983 C CA . LEU A 1 264 ? 16.031 16.797 -11.227 1 89.62 264 LEU A CA 1
ATOM 1984 C C . LEU A 1 264 ? 16.141 18.188 -10.633 1 89.62 264 LEU A C 1
ATOM 1986 O O . LEU A 1 264 ? 15.156 18.953 -10.617 1 89.62 264 LEU A O 1
ATOM 1990 N N . TRP A 1 265 ? 17.328 18.5 -10.203 1 91.06 265 TRP A N 1
ATOM 1991 C CA . TRP A 1 265 ? 17.578 19.797 -9.586 1 91.06 265 TRP A CA 1
ATOM 1992 C C . TRP A 1 265 ? 17.344 20.938 -10.586 1 91.06 265 TRP A C 1
ATOM 1994 O O . TRP A 1 265 ? 16.719 21.938 -10.258 1 91.06 265 TRP A O 1
ATOM 2004 N N . ASP A 1 266 ? 17.812 20.688 -11.766 1 91.62 266 ASP A N 1
ATOM 2005 C CA . ASP A 1 266 ? 17.75 21.719 -12.797 1 91.62 266 ASP A CA 1
ATOM 2006 C C . ASP A 1 266 ? 16.312 22.016 -13.195 1 91.62 266 ASP A C 1
ATOM 2008 O O . ASP A 1 266 ? 15.992 23.141 -13.602 1 91.62 266 ASP A O 1
ATOM 2012 N N . GLU A 1 267 ? 15.477 21.078 -13.023 1 90.94 267 GLU A N 1
ATOM 2013 C CA . GLU A 1 267 ? 14.094 21.219 -13.461 1 90.94 267 GLU A CA 1
ATOM 2014 C C . GLU A 1 267 ? 13.242 21.906 -12.383 1 90.94 267 GLU A C 1
ATOM 2016 O O . GLU A 1 267 ? 12.117 22.328 -12.648 1 90.94 267 GLU A O 1
ATOM 2021 N N . LEU A 1 268 ? 13.773 22.094 -11.219 1 91.25 268 LEU A N 1
ATOM 2022 C CA . LEU A 1 268 ? 13.016 22.688 -10.125 1 91.25 268 LEU A CA 1
ATOM 2023 C C . LEU A 1 268 ? 12.812 24.172 -10.344 1 91.25 268 LEU A C 1
ATOM 2025 O O . LEU A 1 268 ? 13.641 24.828 -10.977 1 91.25 268 LEU A O 1
ATOM 2029 N N . SER A 1 269 ? 11.703 24.703 -9.836 1 90.62 269 SER A N 1
ATOM 2030 C CA . SER A 1 269 ? 11.516 26.141 -9.789 1 90.62 269 SER A CA 1
ATOM 2031 C C . SER A 1 269 ? 12.516 26.812 -8.852 1 90.62 269 SER A C 1
ATOM 2033 O O . SER A 1 269 ? 13.078 26.156 -7.973 1 90.62 269 SER A O 1
ATOM 2035 N N . GLU A 1 270 ? 12.711 28.062 -9 1 91.62 270 GLU A N 1
ATOM 2036 C CA . GLU A 1 270 ? 13.641 28.812 -8.148 1 91.62 270 GLU A CA 1
ATOM 2037 C C . GLU A 1 270 ? 13.188 28.781 -6.691 1 91.62 270 GLU A C 1
ATOM 2039 O O . GLU A 1 270 ? 14.016 28.703 -5.781 1 91.62 270 GLU A O 1
ATOM 2044 N N . ASP A 1 271 ? 11.953 28.797 -6.512 1 88.62 271 ASP A N 1
ATOM 2045 C CA . ASP A 1 271 ? 11.414 28.766 -5.156 1 88.62 271 ASP A CA 1
ATOM 2046 C C . ASP A 1 271 ? 11.758 27.453 -4.461 1 88.62 271 ASP A C 1
ATOM 2048 O O . ASP A 1 271 ? 12.164 27.453 -3.293 1 88.62 271 ASP A O 1
ATOM 2052 N N . LEU A 1 272 ? 11.641 26.422 -5.145 1 89.56 272 LEU A N 1
ATOM 2053 C CA . LEU A 1 272 ? 11.945 25.109 -4.574 1 89.56 272 LEU A CA 1
ATOM 2054 C C . LEU A 1 272 ? 13.445 24.969 -4.332 1 89.56 272 LEU A C 1
ATOM 2056 O O . LEU A 1 272 ? 13.859 24.375 -3.332 1 89.56 272 LEU A O 1
ATOM 2060 N N . LYS A 1 273 ? 14.242 25.453 -5.254 1 91.19 273 LYS A N 1
ATOM 2061 C CA . LYS A 1 273 ? 15.688 25.422 -5.062 1 91.19 273 LYS A CA 1
ATOM 2062 C C . LYS A 1 273 ? 16.094 26.172 -3.797 1 91.19 273 LYS A C 1
ATOM 2064 O O . LYS A 1 273 ? 16.984 25.734 -3.068 1 91.19 273 LYS A O 1
ATOM 2069 N N . HIS A 1 274 ? 15.414 27.234 -3.676 1 89.25 274 HIS A N 1
ATOM 2070 C CA . HIS A 1 274 ? 15.688 28.047 -2.486 1 89.25 274 HIS A CA 1
ATOM 2071 C C . HIS A 1 274 ? 15.289 27.297 -1.218 1 89.25 274 HIS A C 1
ATOM 2073 O O . HIS A 1 274 ? 16.031 27.297 -0.231 1 89.25 274 HIS A O 1
ATOM 2079 N N . ASP A 1 275 ? 14.18 26.672 -1.236 1 87 275 ASP A N 1
ATOM 2080 C CA . ASP A 1 275 ? 13.664 25.969 -0.064 1 87 275 ASP A CA 1
ATOM 2081 C C . ASP A 1 275 ? 14.539 24.781 0.291 1 87 275 ASP A C 1
ATOM 2083 O O . ASP A 1 275 ? 14.82 24.531 1.466 1 87 275 ASP A O 1
ATOM 2087 N N . TYR A 1 276 ? 14.914 23.953 -0.635 1 88.81 276 TYR A N 1
ATOM 2088 C CA . TYR A 1 276 ? 15.641 22.719 -0.39 1 88.81 276 TYR A CA 1
ATOM 2089 C C . TYR A 1 276 ? 17.141 22.984 -0.232 1 88.81 276 TYR A C 1
ATOM 2091 O O . TYR A 1 276 ? 17.797 22.391 0.629 1 88.81 276 TYR A O 1
ATOM 2099 N N . GLY A 1 277 ? 17.656 23.859 -1.071 1 87.12 277 GLY A N 1
ATOM 2100 C CA . GLY A 1 277 ? 19.078 24.172 -1.021 1 87.12 277 GLY A CA 1
ATOM 2101 C C . GLY A 1 277 ? 19.953 23.094 -1.629 1 87.12 277 GLY A C 1
ATOM 2102 O O . GLY A 1 277 ? 19.516 21.953 -1.803 1 87.12 277 GLY A O 1
ATOM 2103 N N . ASN A 1 278 ? 21.203 23.422 -1.797 1 85 278 ASN A N 1
ATOM 2104 C CA . ASN A 1 278 ? 22.156 22.531 -2.453 1 85 278 ASN A CA 1
ATOM 2105 C C . ASN A 1 278 ? 22.531 21.359 -1.562 1 85 278 ASN A C 1
ATOM 2107 O O . ASN A 1 278 ? 22.875 20.281 -2.061 1 85 278 ASN A O 1
ATOM 2111 N N . ARG A 1 279 ? 22.453 21.609 -0.335 1 82.62 279 ARG A N 1
ATOM 2112 C CA . ARG A 1 279 ? 22.797 20.547 0.607 1 82.62 279 ARG A CA 1
ATOM 2113 C C . ARG A 1 279 ? 21.844 19.359 0.47 1 82.62 279 ARG A C 1
ATOM 2115 O O . ARG A 1 279 ? 22.25 18.203 0.648 1 82.62 279 ARG A O 1
ATOM 2122 N N . TYR A 1 280 ? 20.641 19.734 0.154 1 84.81 280 TYR A N 1
ATOM 2123 C CA . TYR A 1 280 ? 19.641 18.672 -0.007 1 84.81 280 TYR A CA 1
ATOM 2124 C C . TYR A 1 280 ? 19.953 17.812 -1.229 1 84.81 280 TYR A C 1
ATOM 2126 O O . TYR A 1 280 ? 19.703 16.609 -1.227 1 84.81 280 TYR A O 1
ATOM 2134 N N . CYS A 1 281 ? 20.562 18.375 -2.244 1 83.56 281 CYS A N 1
ATOM 2135 C CA . CYS A 1 281 ? 20.969 17.641 -3.434 1 83.56 281 CYS A CA 1
ATOM 2136 C C . CYS A 1 281 ? 22 16.578 -3.088 1 83.56 281 CYS A C 1
ATOM 2138 O O . CYS A 1 281 ? 21.922 15.445 -3.57 1 83.56 281 CYS A O 1
ATOM 2140 N N . LYS A 1 282 ? 22.891 16.969 -2.299 1 81.69 282 LYS A N 1
ATOM 2141 C CA . LYS A 1 282 ? 23.938 16.047 -1.896 1 81.69 282 LYS A CA 1
ATOM 2142 C C . LYS A 1 282 ? 23.375 14.898 -1.069 1 81.69 282 LYS A C 1
ATOM 2144 O O . LYS A 1 282 ? 23.859 13.766 -1.158 1 81.69 282 LYS A O 1
ATOM 2149 N N . LYS A 1 283 ? 22.422 15.258 -0.304 1 83.19 283 LYS A N 1
ATOM 2150 C CA . LYS A 1 283 ? 21.766 14.227 0.501 1 83.19 283 LYS A CA 1
ATOM 2151 C C . LYS A 1 283 ? 21.094 13.18 -0.382 1 83.19 283 LYS A C 1
ATOM 2153 O O . LYS A 1 283 ? 21.203 11.984 -0.128 1 83.19 283 LYS A O 1
ATOM 2158 N N . ILE A 1 284 ? 20.438 13.633 -1.367 1 84.88 284 ILE A N 1
ATOM 2159 C CA . ILE A 1 284 ? 19.734 12.75 -2.283 1 84.88 284 ILE A CA 1
ATOM 2160 C C . ILE A 1 284 ? 20.75 11.891 -3.051 1 84.88 284 ILE A C 1
ATOM 2162 O O . ILE A 1 284 ? 20.547 10.688 -3.227 1 84.88 284 ILE A O 1
ATOM 2166 N N . GLU A 1 285 ? 21.75 12.547 -3.527 1 83.62 285 GLU A N 1
ATOM 2167 C CA . GLU A 1 285 ? 22.812 11.828 -4.238 1 83.62 285 GLU A CA 1
ATOM 2168 C C . GLU A 1 285 ? 23.406 10.727 -3.365 1 83.62 285 GLU A C 1
ATOM 2170 O O . GLU A 1 285 ? 23.609 9.602 -3.826 1 83.62 285 GLU A O 1
ATOM 2175 N N . GLY A 1 286 ? 23.734 11.141 -2.182 1 81.56 286 GLY A N 1
ATOM 2176 C CA . GLY A 1 286 ? 24.297 10.18 -1.255 1 81.56 286 GLY A CA 1
ATOM 2177 C C . GLY A 1 286 ? 23.391 8.992 -0.991 1 81.56 286 GLY A C 1
ATOM 2178 O O . GLY A 1 286 ? 23.844 7.852 -0.925 1 81.56 286 GLY A O 1
ATOM 2179 N N . PHE A 1 287 ? 22.156 9.312 -0.814 1 83.5 287 PHE A N 1
ATOM 2180 C CA . PHE A 1 287 ? 21.172 8.258 -0.581 1 83.5 287 PHE A CA 1
ATOM 2181 C C . PHE A 1 287 ? 21.125 7.293 -1.757 1 83.5 287 PHE A C 1
ATOM 2183 O O . PHE A 1 287 ? 21.188 6.074 -1.569 1 83.5 287 PHE A O 1
ATOM 2190 N N . MET A 1 288 ? 20.984 7.801 -2.961 1 81.62 288 MET A N 1
ATOM 2191 C CA . MET A 1 288 ? 20.844 6.977 -4.156 1 81.62 288 MET A CA 1
ATOM 2192 C C . MET A 1 288 ? 22.094 6.141 -4.395 1 81.62 288 MET A C 1
ATOM 2194 O O . MET A 1 288 ? 22 4.969 -4.766 1 81.62 288 MET A O 1
ATOM 2198 N N . LYS A 1 289 ? 23.234 6.734 -4.148 1 82.19 289 LYS A N 1
ATOM 2199 C CA . LYS A 1 289 ? 24.484 6.008 -4.301 1 82.19 289 LYS A CA 1
ATOM 2200 C C . LYS A 1 289 ? 24.609 4.883 -3.275 1 82.19 289 LYS A C 1
ATOM 2202 O O . LYS A 1 289 ? 25.031 3.775 -3.605 1 82.19 289 LYS A O 1
ATOM 2207 N N . ASN A 1 290 ? 24.234 5.211 -2.055 1 81 290 ASN A N 1
ATOM 2208 C CA . ASN A 1 290 ? 24.281 4.211 -0.996 1 81 290 ASN A CA 1
ATOM 2209 C C . ASN A 1 290 ? 23.312 3.066 -1.262 1 81 290 ASN A C 1
ATOM 2211 O O . ASN A 1 290 ? 23.609 1.906 -0.98 1 81 290 ASN A O 1
ATOM 2215 N N . PHE A 1 291 ? 22.188 3.443 -1.718 1 79.94 291 PHE A N 1
ATOM 2216 C CA . PHE A 1 291 ? 21.172 2.445 -2.045 1 79.94 291 PHE A CA 1
ATOM 2217 C C . PHE A 1 291 ? 21.688 1.465 -3.088 1 79.94 291 PHE A C 1
ATOM 2219 O O . PHE A 1 291 ? 21.469 0.258 -2.98 1 79.94 291 PHE A O 1
ATOM 2226 N N . ARG A 1 292 ? 22.344 1.926 -4.027 1 79.56 292 ARG A N 1
ATOM 2227 C CA . ARG A 1 292 ? 22.922 1.073 -5.062 1 79.56 292 ARG A CA 1
ATOM 2228 C C . ARG A 1 292 ? 24.062 0.231 -4.5 1 79.56 292 ARG A C 1
ATOM 2230 O O . ARG A 1 292 ? 24.109 -0.98 -4.723 1 79.56 292 ARG A O 1
ATOM 2237 N N . ARG A 1 293 ? 24.891 0.856 -3.76 1 80.5 293 ARG A N 1
ATOM 2238 C CA . ARG A 1 293 ? 26.109 0.214 -3.277 1 80.5 293 ARG A CA 1
ATOM 2239 C C . ARG A 1 293 ? 25.781 -0.896 -2.283 1 80.5 293 ARG A C 1
ATOM 2241 O O . ARG A 1 293 ? 26.453 -1.925 -2.25 1 80.5 293 ARG A O 1
ATOM 2248 N N . THR A 1 294 ? 24.75 -0.727 -1.583 1 82.69 294 THR A N 1
ATOM 2249 C CA . THR A 1 294 ? 24.438 -1.681 -0.527 1 82.69 294 THR A CA 1
ATOM 2250 C C . THR A 1 294 ? 23.531 -2.795 -1.059 1 82.69 294 THR A C 1
ATOM 2252 O O . THR A 1 294 ? 23.266 -3.768 -0.353 1 82.69 294 THR A O 1
ATOM 2255 N N . GLY A 1 295 ? 23.172 -2.676 -2.27 1 86.81 295 GLY A N 1
ATOM 2256 C CA . GLY A 1 295 ? 22.359 -3.723 -2.867 1 86.81 295 GLY A CA 1
ATOM 2257 C C . GLY A 1 295 ? 23.125 -4.996 -3.141 1 86.81 295 GLY A C 1
ATOM 2258 O O . GLY A 1 295 ? 24.297 -4.949 -3.521 1 86.81 295 GLY A O 1
ATOM 2259 N N . ALA A 1 296 ? 22.438 -6.125 -2.996 1 88.75 296 ALA A N 1
ATOM 2260 C CA . ALA A 1 296 ? 23.047 -7.426 -3.256 1 88.75 296 ALA A CA 1
ATOM 2261 C C . ALA A 1 296 ? 23.312 -7.621 -4.746 1 88.75 296 ALA A C 1
ATOM 2263 O O . ALA A 1 296 ? 22.5 -7.23 -5.582 1 88.75 296 ALA A O 1
ATOM 2264 N N . ARG A 1 297 ? 24.438 -8.195 -5.09 1 88.12 297 ARG A N 1
ATOM 2265 C CA . ARG A 1 297 ? 24.797 -8.516 -6.473 1 88.12 297 ARG A CA 1
ATOM 2266 C C . ARG A 1 297 ? 24.203 -9.859 -6.887 1 88.12 297 ARG A C 1
ATOM 2268 O O . ARG A 1 297 ? 23.75 -10.023 -8.023 1 88.12 297 ARG A O 1
ATOM 2275 N N . ASP A 1 298 ? 24.234 -10.734 -5.934 1 93.25 298 ASP A N 1
ATOM 2276 C CA . ASP A 1 298 ? 23.688 -12.062 -6.188 1 93.25 298 ASP A CA 1
ATOM 2277 C C . ASP A 1 298 ? 22.156 -12.047 -6.098 1 93.25 298 ASP A C 1
ATOM 2279 O O . ASP A 1 298 ? 21.609 -11.812 -5.023 1 93.25 298 ASP A O 1
ATOM 2283 N N . ILE A 1 299 ? 21.484 -12.359 -7.211 1 94.88 299 ILE A N 1
ATOM 2284 C CA . ILE A 1 299 ? 20.031 -12.273 -7.219 1 94.88 299 ILE A CA 1
ATOM 2285 C C . ILE A 1 299 ? 19.422 -13.664 -7.031 1 94.88 299 ILE A C 1
ATOM 2287 O O . ILE A 1 299 ? 18.203 -13.836 -7.113 1 94.88 299 ILE A O 1
ATOM 2291 N N . SER A 1 300 ? 20.203 -14.719 -6.73 1 95.44 300 SER A N 1
ATOM 2292 C CA . SER A 1 300 ? 19.766 -16.109 -6.621 1 95.44 300 SER A CA 1
ATOM 2293 C C . SER A 1 300 ? 18.703 -16.266 -5.547 1 95.44 300 SER A C 1
ATOM 2295 O O . SER A 1 300 ? 17.781 -17.062 -5.691 1 95.44 300 SER A O 1
ATOM 2297 N N . PRO A 1 301 ? 18.766 -15.477 -4.441 1 95.94 301 PRO A N 1
ATOM 2298 C CA . PRO A 1 301 ? 17.703 -15.625 -3.445 1 95.94 301 PRO A CA 1
ATOM 2299 C C . PRO A 1 301 ? 16.312 -15.305 -4.004 1 95.94 301 PRO A C 1
ATOM 2301 O O . PRO A 1 301 ? 15.336 -15.945 -3.627 1 95.94 301 PRO A O 1
ATOM 2304 N N . VAL A 1 302 ? 16.266 -14.359 -4.883 1 97.19 302 VAL A N 1
ATOM 2305 C CA . VAL A 1 302 ? 14.992 -13.977 -5.465 1 97.19 302 VAL A CA 1
ATOM 2306 C C . VAL A 1 302 ? 14.539 -15.039 -6.461 1 97.19 302 VAL A C 1
ATOM 2308 O O . VAL A 1 302 ? 13.367 -15.438 -6.465 1 97.19 302 VAL A O 1
ATOM 2311 N N . VAL A 1 303 ? 15.445 -15.531 -7.246 1 97.69 303 VAL A N 1
ATOM 2312 C CA . VAL A 1 303 ? 15.133 -16.578 -8.219 1 97.69 303 VAL A CA 1
ATOM 2313 C C . VAL A 1 303 ? 14.656 -17.828 -7.484 1 97.69 303 VAL A C 1
ATOM 2315 O O . VAL A 1 303 ? 13.68 -18.469 -7.902 1 97.69 303 VAL A O 1
ATOM 2318 N N . ASN A 1 304 ? 15.312 -18.141 -6.402 1 97.12 304 ASN A N 1
ATOM 2319 C CA . ASN A 1 304 ? 14.914 -19.281 -5.594 1 97.12 304 ASN A CA 1
ATOM 2320 C C . ASN A 1 304 ? 13.516 -19.109 -5.016 1 97.12 304 ASN A C 1
ATOM 2322 O O . ASN A 1 304 ? 12.719 -20.047 -5.012 1 97.12 304 ASN A O 1
ATOM 2326 N N . ALA A 1 305 ? 13.242 -17.953 -4.512 1 97.69 305 ALA A N 1
ATOM 2327 C CA . ALA A 1 305 ? 11.922 -17.672 -3.949 1 97.69 305 ALA A CA 1
ATOM 2328 C C . ALA A 1 305 ? 10.836 -17.797 -5.012 1 97.69 305 ALA A C 1
ATOM 2330 O O . ALA A 1 305 ? 9.781 -18.391 -4.762 1 97.69 305 ALA A O 1
ATOM 2331 N N . LEU A 1 306 ? 11.102 -17.234 -6.172 1 98.56 306 LEU A N 1
ATOM 2332 C CA . LEU A 1 306 ? 10.148 -17.328 -7.273 1 98.56 306 LEU A CA 1
ATOM 2333 C C . LEU A 1 306 ? 9.93 -18.781 -7.695 1 98.56 306 LEU A C 1
ATOM 2335 O O . LEU A 1 306 ? 8.797 -19.188 -7.949 1 98.56 306 LEU A O 1
ATOM 2339 N N . THR A 1 307 ? 10.992 -19.516 -7.734 1 98.12 307 THR A N 1
ATOM 2340 C CA . THR A 1 307 ? 10.914 -20.922 -8.094 1 98.12 307 THR A CA 1
ATOM 2341 C C . THR A 1 307 ? 10.086 -21.688 -7.066 1 98.12 307 THR A C 1
ATOM 2343 O O . THR A 1 307 ? 9.219 -22.5 -7.43 1 98.12 307 THR A O 1
ATOM 2346 N N . GLU A 1 308 ? 10.336 -21.438 -5.816 1 97.5 308 GLU A N 1
ATOM 2347 C CA . GLU A 1 308 ? 9.586 -22.125 -4.758 1 97.5 308 GLU A CA 1
ATOM 2348 C C . GLU A 1 308 ? 8.102 -21.797 -4.84 1 97.5 308 GLU A C 1
ATOM 2350 O O . GLU A 1 308 ? 7.258 -22.672 -4.637 1 97.5 308 GLU A O 1
ATOM 2355 N N . ALA A 1 309 ? 7.789 -20.562 -5.109 1 98 309 ALA A N 1
ATOM 2356 C CA . ALA A 1 309 ? 6.391 -20.156 -5.238 1 98 309 ALA A CA 1
ATOM 2357 C C . ALA A 1 309 ? 5.695 -20.922 -6.355 1 98 309 ALA A C 1
ATOM 2359 O O . ALA A 1 309 ? 4.484 -21.156 -6.301 1 98 309 ALA A O 1
ATOM 2360 N N . LEU A 1 310 ? 6.461 -21.375 -7.316 1 98.44 310 LEU A N 1
ATOM 2361 C CA . LEU A 1 310 ? 5.914 -22.062 -8.484 1 98.44 310 LEU A CA 1
ATOM 2362 C C . LEU A 1 310 ? 5.922 -23.578 -8.273 1 98.44 310 LEU A C 1
ATOM 2364 O O . LEU A 1 310 ? 5.184 -24.297 -8.945 1 98.44 310 LEU A O 1
ATOM 2368 N N . THR A 1 311 ? 6.766 -24.062 -7.336 1 97.69 311 THR A N 1
ATOM 2369 C CA . THR A 1 311 ? 6.996 -25.516 -7.316 1 97.69 311 THR A CA 1
ATOM 2370 C C . THR A 1 311 ? 6.508 -26.109 -6.004 1 97.69 311 THR A C 1
ATOM 2372 O O . THR A 1 311 ? 6.312 -27.328 -5.914 1 97.69 311 THR A O 1
ATOM 2375 N N . GLN A 1 312 ? 6.383 -25.328 -4.977 1 96.88 312 GLN A N 1
ATOM 2376 C CA . GLN A 1 312 ? 5.949 -25.891 -3.703 1 96.88 312 GLN A CA 1
ATOM 2377 C C . GLN A 1 312 ? 4.5 -26.375 -3.777 1 96.88 312 GLN A C 1
ATOM 2379 O O . GLN A 1 312 ? 3.656 -25.719 -4.395 1 96.88 312 GLN A O 1
ATOM 2384 N N . GLU A 1 313 ? 4.246 -27.453 -3.16 1 97.06 313 GLU A N 1
ATOM 2385 C CA . GLU A 1 313 ? 2.887 -27.969 -3.094 1 97.06 313 GLU A CA 1
ATOM 2386 C C . GLU A 1 313 ? 1.963 -27.016 -2.342 1 97.06 313 GLU A C 1
ATOM 2388 O O . GLU A 1 313 ? 0.8 -26.844 -2.713 1 97.06 313 GLU A O 1
ATOM 2393 N N . HIS A 1 314 ? 2.549 -26.469 -1.283 1 94.69 314 HIS A N 1
ATOM 2394 C CA . HIS A 1 314 ? 1.848 -25.484 -0.468 1 94.69 314 HIS A CA 1
ATOM 2395 C C . HIS A 1 314 ? 2.607 -24.172 -0.427 1 94.69 314 HIS A C 1
ATOM 2397 O O . HIS A 1 314 ? 3.25 -23.844 0.575 1 94.69 314 HIS A O 1
ATOM 2403 N N . PRO A 1 315 ? 2.406 -23.391 -1.49 1 95.31 315 PRO A N 1
ATOM 2404 C CA . PRO A 1 315 ? 3.15 -22.125 -1.527 1 95.31 315 PRO A CA 1
ATOM 2405 C C . PRO A 1 315 ? 2.777 -21.188 -0.384 1 95.31 315 PRO A C 1
ATOM 2407 O O . PRO A 1 315 ? 1.639 -21.219 0.092 1 95.31 315 PRO A O 1
ATOM 2410 N N . GLN A 1 316 ? 3.742 -20.469 0.051 1 93.56 316 GLN A N 1
ATOM 2411 C CA . GLN A 1 316 ? 3.506 -19.422 1.05 1 93.56 316 GLN A CA 1
ATOM 2412 C C . GLN A 1 316 ? 2.779 -18.234 0.44 1 93.56 316 GLN A C 1
ATOM 2414 O O . GLN A 1 316 ? 2.805 -18.031 -0.777 1 93.56 316 GLN A O 1
ATOM 2419 N N . ALA A 1 317 ? 2.168 -17.5 1.317 1 94.5 317 ALA A N 1
ATOM 2420 C CA . ALA A 1 317 ? 1.534 -16.266 0.848 1 94.5 317 ALA A CA 1
ATOM 2421 C C . ALA A 1 317 ? 2.578 -15.227 0.469 1 94.5 317 ALA A C 1
ATOM 2423 O O . ALA A 1 317 ? 2.348 -14.398 -0.419 1 94.5 317 ALA A O 1
ATOM 2424 N N . ARG A 1 318 ? 3.695 -15.281 1.22 1 95.69 318 ARG A N 1
ATOM 2425 C CA . ARG A 1 318 ? 4.754 -14.305 1.001 1 95.69 318 ARG A CA 1
ATOM 2426 C C . ARG A 1 318 ? 6.133 -14.945 1.134 1 95.69 318 ARG A C 1
ATOM 2428 O O . ARG A 1 318 ? 6.355 -15.773 2.021 1 95.69 318 ARG A O 1
ATOM 2435 N N . TYR A 1 319 ? 6.992 -14.672 0.181 1 96.38 319 TYR A N 1
ATOM 2436 C CA . TYR A 1 319 ? 8.414 -14.984 0.234 1 96.38 319 TYR A CA 1
ATOM 2437 C C . TYR A 1 319 ? 9.25 -13.719 0.363 1 96.38 319 TYR A C 1
ATOM 2439 O O . TYR A 1 319 ? 9.023 -12.742 -0.351 1 96.38 319 TYR A O 1
ATOM 2447 N N . CYS A 1 320 ? 10.18 -13.719 1.288 1 96.31 320 CYS A N 1
ATOM 2448 C CA . CYS A 1 320 ? 10.945 -12.508 1.548 1 96.31 320 CYS A CA 1
ATOM 2449 C C . CYS A 1 320 ? 12.438 -12.758 1.388 1 96.31 320 CYS A C 1
ATOM 2451 O O . CYS A 1 320 ? 13.18 -12.789 2.373 1 96.31 320 CYS A O 1
ATOM 2453 N N . PRO A 1 321 ? 12.891 -12.836 0.144 1 96.69 321 PRO A N 1
ATOM 2454 C CA . PRO A 1 321 ? 14.336 -12.969 -0.046 1 96.69 321 PRO A CA 1
ATOM 2455 C C . PRO A 1 321 ? 15.094 -11.68 0.264 1 96.69 321 PRO A C 1
ATOM 2457 O O . PRO A 1 321 ? 15.062 -10.734 -0.527 1 96.69 321 PRO A O 1
ATOM 2460 N N . MET A 1 322 ? 15.703 -11.656 1.36 1 94.38 322 MET A N 1
ATOM 2461 C CA . MET A 1 322 ? 16.484 -10.508 1.802 1 94.38 322 MET A CA 1
ATOM 2462 C C . MET A 1 322 ? 17.484 -10.906 2.877 1 94.38 322 MET A C 1
ATOM 2464 O O . MET A 1 322 ? 17.406 -12.008 3.42 1 94.38 322 MET A O 1
ATOM 2468 N N . ASP A 1 323 ? 18.422 -10.086 3.121 1 91.69 323 ASP A N 1
ATOM 2469 C CA . ASP A 1 323 ? 19.438 -10.359 4.133 1 91.69 323 ASP A CA 1
ATOM 2470 C C . ASP A 1 323 ? 18.891 -10.133 5.539 1 91.69 323 ASP A C 1
ATOM 2472 O O . ASP A 1 323 ? 17.812 -9.562 5.703 1 91.69 323 ASP A O 1
ATOM 2476 N N . PRO A 1 324 ? 19.594 -10.555 6.57 1 91.06 324 PRO A N 1
ATOM 2477 C CA . PRO A 1 324 ? 19.109 -10.477 7.949 1 91.06 324 PRO A CA 1
ATOM 2478 C C . PRO A 1 324 ? 18.844 -9.047 8.406 1 91.06 324 PRO A C 1
ATOM 2480 O O . PRO A 1 324 ? 17.906 -8.789 9.164 1 91.06 324 PRO A O 1
ATOM 2483 N N . LEU A 1 325 ? 19.688 -8.141 7.988 1 89.94 325 LEU A N 1
ATOM 2484 C CA . LEU A 1 325 ? 19.5 -6.75 8.375 1 89.94 325 LEU A CA 1
ATOM 2485 C C . LEU A 1 325 ? 18.188 -6.211 7.809 1 89.94 325 LEU A C 1
ATOM 2487 O O . LEU A 1 325 ? 17.453 -5.504 8.5 1 89.94 325 LEU A O 1
ATOM 2491 N N . ALA A 1 326 ? 17.922 -6.512 6.559 1 92.38 326 ALA A N 1
ATOM 2492 C CA . ALA A 1 326 ? 16.672 -6.082 5.934 1 92.38 326 ALA A CA 1
ATOM 2493 C C . ALA A 1 326 ? 15.461 -6.688 6.645 1 92.38 326 ALA A C 1
ATOM 2495 O O . ALA A 1 326 ? 14.43 -6.035 6.785 1 92.38 326 ALA A O 1
ATOM 2496 N N . HIS A 1 327 ? 15.57 -7.957 7.082 1 93.75 327 HIS A N 1
ATOM 2497 C CA . HIS A 1 327 ? 14.508 -8.57 7.867 1 93.75 327 HIS A CA 1
ATOM 2498 C C . HIS A 1 327 ? 14.266 -7.809 9.164 1 93.75 327 HIS A C 1
ATOM 2500 O O . HIS A 1 327 ? 13.117 -7.566 9.547 1 93.75 327 HIS A O 1
ATOM 2506 N N . ALA A 1 328 ? 15.328 -7.418 9.828 1 90.31 328 ALA A N 1
ATOM 2507 C CA . ALA A 1 328 ? 15.227 -6.703 11.094 1 90.31 328 ALA A CA 1
ATOM 2508 C C . ALA A 1 328 ? 14.57 -5.34 10.906 1 90.31 328 ALA A C 1
ATOM 2510 O O . ALA A 1 328 ? 13.672 -4.961 11.664 1 90.31 328 ALA A O 1
ATOM 2511 N N . VAL A 1 329 ? 15 -4.668 9.883 1 91.88 329 VAL A N 1
ATOM 2512 C CA . VAL A 1 329 ? 14.461 -3.34 9.602 1 91.88 329 VAL A CA 1
ATOM 2513 C C . VAL A 1 329 ? 12.984 -3.443 9.25 1 91.88 329 VAL A C 1
ATOM 2515 O O . VAL A 1 329 ? 12.172 -2.639 9.719 1 91.88 329 VAL A O 1
ATOM 2518 N N . THR A 1 330 ? 12.672 -4.41 8.43 1 93.81 330 THR A N 1
ATOM 2519 C CA . THR A 1 330 ? 11.281 -4.617 8.039 1 93.81 330 THR A CA 1
ATOM 2520 C C . THR A 1 330 ? 10.422 -4.941 9.258 1 93.81 330 THR A C 1
ATOM 2522 O O . THR A 1 330 ? 9.305 -4.438 9.391 1 93.81 330 THR A O 1
ATOM 2525 N N . TRP A 1 331 ? 10.938 -5.75 10.156 1 89.88 331 TRP A N 1
ATOM 2526 C CA . TRP A 1 331 ? 10.203 -6.109 11.359 1 89.88 331 TRP A CA 1
ATOM 2527 C C . TRP A 1 331 ? 9.977 -4.891 12.25 1 89.88 331 TRP A C 1
ATOM 2529 O O . TRP A 1 331 ? 8.891 -4.695 12.789 1 89.88 331 TRP A O 1
ATOM 2539 N N . ILE A 1 332 ? 10.969 -4.047 12.391 1 89.62 332 ILE A N 1
ATOM 2540 C CA . ILE A 1 332 ? 10.867 -2.824 13.18 1 89.62 332 ILE A CA 1
ATOM 2541 C C . ILE A 1 332 ? 9.812 -1.902 12.562 1 89.62 332 ILE A C 1
ATOM 2543 O O . ILE A 1 332 ? 8.953 -1.374 13.273 1 89.62 332 ILE A O 1
ATOM 2547 N N . ALA A 1 333 ? 9.844 -1.822 11.266 1 93.25 333 ALA A N 1
ATOM 2548 C CA . ALA A 1 333 ? 8.961 -0.913 10.547 1 93.25 333 ALA A CA 1
ATOM 2549 C C . ALA A 1 333 ? 7.512 -1.384 10.625 1 93.25 333 ALA A C 1
ATOM 2551 O O . ALA A 1 333 ? 6.586 -0.569 10.633 1 93.25 333 ALA A O 1
ATOM 2552 N N . THR A 1 334 ? 7.305 -2.688 10.781 1 91.44 334 THR A N 1
ATOM 2553 C CA . THR A 1 334 ? 5.949 -3.215 10.633 1 91.44 334 THR A CA 1
ATOM 2554 C C . THR A 1 334 ? 5.359 -3.58 11.992 1 91.44 334 THR A C 1
ATOM 2556 O O . THR A 1 334 ? 4.141 -3.682 12.133 1 91.44 334 THR A O 1
ATOM 2559 N N . HIS A 1 335 ? 6.219 -3.771 13.047 1 85.81 335 HIS A N 1
ATOM 2560 C CA . HIS A 1 335 ? 5.668 -4.34 14.273 1 85.81 335 HIS A CA 1
ATOM 2561 C C . HIS A 1 335 ? 5.871 -3.398 15.453 1 85.81 335 HIS A C 1
ATOM 2563 O O . HIS A 1 335 ? 5.207 -3.539 16.484 1 85.81 335 HIS A O 1
ATOM 2569 N N . LEU A 1 336 ? 6.75 -2.445 15.312 1 85.5 336 LEU A N 1
ATOM 2570 C CA . LEU A 1 336 ? 6.977 -1.487 16.391 1 85.5 336 LEU A CA 1
ATOM 2571 C C . LEU A 1 336 ? 6.285 -0.16 16.094 1 85.5 336 LEU A C 1
ATOM 2573 O O . LEU A 1 336 ? 5.883 0.092 14.953 1 85.5 336 LEU A O 1
ATOM 2577 N N . PRO A 1 337 ? 6.113 0.652 17.141 1 84.31 337 PRO A N 1
ATOM 2578 C CA . PRO A 1 337 ? 5.543 1.979 16.891 1 84.31 337 PRO A CA 1
ATOM 2579 C C . PRO A 1 337 ? 6.336 2.771 15.859 1 84.31 337 PRO A C 1
ATOM 2581 O O . PRO A 1 337 ? 7.57 2.703 15.828 1 84.31 337 PRO A O 1
ATOM 2584 N N . GLU A 1 338 ? 5.633 3.512 15.062 1 89.44 338 GLU A N 1
ATOM 2585 C CA . GLU A 1 338 ? 6.23 4.254 13.953 1 89.44 338 GLU A CA 1
ATOM 2586 C C . GLU A 1 338 ? 7.363 5.152 14.438 1 89.44 338 GLU A C 1
ATOM 2588 O O . GLU A 1 338 ? 8.336 5.379 13.711 1 89.44 338 GLU A O 1
ATOM 2593 N N . ALA A 1 339 ? 7.246 5.66 15.648 1 87 339 ALA A N 1
ATOM 2594 C CA . ALA A 1 339 ? 8.258 6.562 16.188 1 87 339 ALA A CA 1
ATOM 2595 C C . ALA A 1 339 ? 9.625 5.883 16.25 1 87 339 ALA A C 1
ATOM 2597 O O . ALA A 1 339 ? 10.656 6.535 16.062 1 87 339 ALA A O 1
ATOM 2598 N N . VAL A 1 340 ? 9.602 4.582 16.531 1 86.12 340 VAL A N 1
ATOM 2599 C CA . VAL A 1 340 ? 10.852 3.838 16.609 1 86.12 340 VAL A CA 1
ATOM 2600 C C . VAL A 1 340 ? 11.5 3.758 15.227 1 86.12 340 VAL A C 1
ATOM 2602 O O . VAL A 1 340 ? 12.68 4.07 15.07 1 86.12 340 VAL A O 1
ATOM 2605 N N . TYR A 1 341 ? 10.75 3.412 14.234 1 92.56 341 TYR A N 1
ATOM 2606 C CA . TYR A 1 341 ? 11.266 3.326 12.867 1 92.56 341 TYR A CA 1
ATOM 2607 C C . TYR A 1 341 ? 11.688 4.699 12.359 1 92.56 341 TYR A C 1
ATOM 2609 O O . TYR A 1 341 ? 12.742 4.836 11.742 1 92.56 341 TYR A O 1
ATOM 2617 N N . ASP A 1 342 ? 10.875 5.668 12.633 1 92.19 342 ASP A N 1
ATOM 2618 C CA . ASP A 1 342 ? 11.195 7.023 12.195 1 92.19 342 ASP A CA 1
ATOM 2619 C C . ASP A 1 342 ? 12.508 7.504 12.805 1 92.19 342 ASP A C 1
ATOM 2621 O O . ASP A 1 342 ? 13.305 8.172 12.133 1 92.19 342 ASP A O 1
ATOM 2625 N N . SER A 1 343 ? 12.695 7.188 14.031 1 89.06 343 SER A N 1
ATOM 2626 C CA . SER A 1 343 ? 13.93 7.57 14.703 1 89.06 343 SER A CA 1
ATOM 2627 C C . SER A 1 343 ? 15.133 6.844 14.109 1 89.06 343 SER A C 1
ATOM 2629 O O . SER A 1 343 ? 16.203 7.426 13.977 1 89.06 343 SER A O 1
ATOM 2631 N N . MET A 1 344 ? 14.93 5.633 13.828 1 88.75 344 MET A N 1
ATOM 2632 C CA . MET A 1 344 ? 15.984 4.84 13.203 1 88.75 344 MET A CA 1
ATOM 2633 C C . MET A 1 344 ? 16.375 5.426 11.844 1 88.75 344 MET A C 1
ATOM 2635 O O . MET A 1 344 ? 17.547 5.582 11.547 1 88.75 344 MET A O 1
ATOM 2639 N N . VAL A 1 345 ? 15.391 5.758 11.07 1 87.25 345 VAL A N 1
ATOM 2640 C CA . VAL A 1 345 ? 15.625 6.316 9.742 1 87.25 345 VAL A CA 1
ATOM 2641 C C . VAL A 1 345 ? 16.328 7.664 9.859 1 87.25 345 VAL A C 1
ATOM 2643 O O . VAL A 1 345 ? 17.25 7.965 9.094 1 87.25 345 VAL A O 1
ATOM 2646 N N . ALA A 1 346 ? 15.898 8.438 10.773 1 84.38 346 ALA A N 1
ATOM 2647 C CA . ALA A 1 346 ? 16.516 9.742 11 1 84.38 346 ALA A CA 1
ATOM 2648 C C . ALA A 1 346 ? 17.969 9.602 11.406 1 84.38 346 ALA A C 1
ATOM 2650 O O . ALA A 1 346 ? 18.828 10.367 10.953 1 84.38 346 ALA A O 1
ATOM 2651 N N . LEU A 1 347 ? 18.203 8.656 12.242 1 82.31 347 LEU A N 1
ATOM 2652 C CA . LEU A 1 347 ? 19.562 8.414 12.703 1 82.31 347 LEU A CA 1
ATOM 2653 C C . LEU A 1 347 ? 20.453 7.953 11.547 1 82.31 347 LEU A C 1
ATOM 2655 O O . LEU A 1 347 ? 21.594 8.422 11.406 1 82.31 347 LEU A O 1
ATOM 2659 N N . LEU A 1 348 ? 19.953 7.086 10.789 1 77.25 348 LEU A N 1
ATOM 2660 C CA . LEU A 1 348 ? 20.719 6.566 9.664 1 77.25 348 LEU A CA 1
ATOM 2661 C C . LEU A 1 348 ? 21 7.668 8.641 1 77.25 348 LEU A C 1
ATOM 2663 O O . LEU A 1 348 ? 22.094 7.723 8.062 1 77.25 348 LEU A O 1
ATOM 2667 N N . ALA A 1 349 ? 20.016 8.484 8.422 1 74.38 349 ALA A N 1
ATOM 2668 C CA . ALA A 1 349 ? 20.188 9.609 7.5 1 74.38 349 ALA A CA 1
ATOM 2669 C C . ALA A 1 349 ? 21.281 10.562 7.988 1 74.38 349 ALA A C 1
ATOM 2671 O O . ALA A 1 349 ? 22.062 11.07 7.195 1 74.38 349 ALA A O 1
ATOM 2672 N N . ARG A 1 350 ? 21.328 10.805 9.234 1 75.94 350 ARG A N 1
ATOM 2673 C CA . ARG A 1 350 ? 22.344 11.68 9.82 1 75.94 350 ARG A CA 1
ATOM 2674 C C . ARG A 1 350 ? 23.734 11.07 9.695 1 75.94 350 ARG A C 1
ATOM 2676 O O . ARG A 1 350 ? 24.688 11.773 9.383 1 75.94 350 ARG A O 1
ATOM 2683 N N . LEU A 1 351 ? 23.766 9.805 9.906 1 72.12 351 LEU A N 1
ATOM 2684 C CA . LEU A 1 351 ? 25.062 9.117 9.844 1 72.12 351 LEU A CA 1
ATOM 2685 C C . LEU A 1 351 ? 25.594 9.086 8.422 1 72.12 351 LEU A C 1
ATOM 2687 O O . LEU A 1 351 ? 26.812 9.188 8.203 1 72.12 351 LEU A O 1
ATOM 2691 N N . MET A 1 352 ? 24.734 9.008 7.52 1 65.44 352 MET A N 1
ATOM 2692 C CA . MET A 1 352 ? 25.141 8.969 6.117 1 65.44 352 MET A CA 1
ATOM 2693 C C . MET A 1 352 ? 25.641 10.336 5.656 1 65.44 352 MET A C 1
ATOM 2695 O O . MET A 1 352 ? 26.594 10.43 4.879 1 65.44 352 MET A O 1
ATOM 2699 N N . LEU A 1 353 ? 24.969 11.367 6.082 1 62.41 353 LEU A N 1
ATOM 2700 C CA . LEU A 1 353 ? 25.391 12.727 5.75 1 62.41 353 LEU A CA 1
ATOM 2701 C C . LEU A 1 353 ? 26.75 13.047 6.379 1 62.41 353 LEU A C 1
ATOM 2703 O O . LEU A 1 353 ? 27.594 13.688 5.75 1 62.41 353 LEU A O 1
ATOM 2707 N N . GLU A 1 354 ? 26.859 12.672 7.465 1 60 354 GLU A N 1
ATOM 2708 C CA . GLU A 1 354 ? 28.125 12.922 8.141 1 60 354 GLU A CA 1
ATOM 2709 C C . GLU A 1 354 ? 29.266 12.156 7.48 1 60 354 GLU A C 1
ATOM 2711 O O . GLU A 1 354 ? 30.391 12.664 7.395 1 60 354 GLU A O 1
ATOM 2716 N N . ALA A 1 355 ? 28.984 11.148 7.051 1 57.19 355 ALA A N 1
ATOM 2717 C CA . ALA A 1 355 ? 30.016 10.336 6.402 1 57.19 355 ALA A CA 1
ATOM 2718 C C . ALA A 1 355 ? 30.453 10.961 5.078 1 57.19 355 ALA A C 1
ATOM 2720 O O . ALA A 1 355 ? 31.609 10.844 4.68 1 57.19 355 ALA A O 1
ATOM 2721 N N . ASP A 1 356 ? 29.531 11.508 4.328 1 50.78 356 ASP A N 1
ATOM 2722 C CA . ASP A 1 356 ? 29.844 12.117 3.039 1 50.78 356 ASP A CA 1
ATOM 2723 C C . ASP A 1 356 ? 30.609 13.43 3.223 1 50.78 356 ASP A C 1
ATOM 2725 O O . ASP A 1 356 ? 31.25 13.914 2.297 1 50.78 356 ASP A O 1
ATOM 2729 N N . GLU A 1 357 ? 30.406 14.055 4.398 1 46 357 GLU A N 1
ATOM 2730 C CA . GLU A 1 357 ? 31.141 15.281 4.711 1 46 357 GLU A CA 1
ATOM 2731 C C . GLU A 1 357 ? 32.594 14.969 5.094 1 46 357 GLU A C 1
ATOM 2733 O O . GLU A 1 357 ? 33.438 15.875 5.133 1 46 357 GLU A O 1
ATOM 2738 N N . VAL A 1 358 ? 32.781 13.758 5.426 1 37.09 358 VAL A N 1
ATOM 2739 C CA . VAL A 1 358 ? 34.156 13.406 5.695 1 37.09 358 VAL A CA 1
ATOM 2740 C C . VAL A 1 358 ? 34.844 12.922 4.414 1 37.09 358 VAL A C 1
ATOM 2742 O O . VAL A 1 358 ? 34.25 12.172 3.641 1 37.09 358 VAL A O 1
ATOM 2745 N N . MET B 1 1 ? -8.656 15.703 26.656 1 73.62 1 MET B N 1
ATOM 2746 C CA . MET B 1 1 ? -8.305 14.617 25.734 1 73.62 1 MET B CA 1
ATOM 2747 C C . MET B 1 1 ? -9.445 13.609 25.625 1 73.62 1 MET B C 1
ATOM 2749 O O . MET B 1 1 ? -10.039 13.219 26.625 1 73.62 1 MET B O 1
ATOM 2753 N N . LEU B 1 2 ? -9.797 13.391 24.375 1 83.44 2 LEU B N 1
ATOM 2754 C CA . LEU B 1 2 ? -10.844 12.398 24.125 1 83.44 2 LEU B CA 1
ATOM 2755 C C . LEU B 1 2 ? -10.273 10.984 24.188 1 83.44 2 LEU B C 1
ATOM 2757 O O . LEU B 1 2 ? -9.227 10.703 23.594 1 83.44 2 LEU B O 1
ATOM 2761 N N . TRP B 1 3 ? -10.93 10.188 25 1 85.94 3 TRP B N 1
ATOM 2762 C CA . TRP B 1 3 ? -10.523 8.789 25.094 1 85.94 3 TRP B CA 1
ATOM 2763 C C . TRP B 1 3 ? -11.031 7.992 23.891 1 85.94 3 TRP B C 1
ATOM 2765 O O . TRP B 1 3 ? -12.203 8.094 23.531 1 85.94 3 TRP B O 1
ATOM 2775 N N . THR B 1 4 ? -10.094 7.387 23.219 1 87.56 4 THR B N 1
ATOM 2776 C CA . THR B 1 4 ? -10.43 6.586 22.047 1 87.56 4 THR B CA 1
ATOM 2777 C C . THR B 1 4 ? -9.766 5.215 22.109 1 87.56 4 THR B C 1
ATOM 2779 O O . THR B 1 4 ? -8.82 5.016 22.875 1 87.56 4 THR B O 1
ATOM 2782 N N . TRP B 1 5 ? -10.281 4.285 21.391 1 86.25 5 TRP B N 1
ATOM 2783 C CA . TRP B 1 5 ? -9.672 2.961 21.312 1 86.25 5 TRP B CA 1
ATOM 2784 C C . TRP B 1 5 ? -8.258 3.043 20.766 1 86.25 5 TRP B C 1
ATOM 2786 O O . TRP B 1 5 ? -7.391 2.25 21.125 1 86.25 5 TRP B O 1
ATOM 2796 N N . ASP B 1 6 ? -8.07 3.961 19.953 1 88.19 6 ASP B N 1
ATOM 2797 C CA . ASP B 1 6 ? -6.746 4.199 19.391 1 88.19 6 ASP B CA 1
ATOM 2798 C C . ASP B 1 6 ? -5.727 4.473 20.5 1 88.19 6 ASP B C 1
ATOM 2800 O O . ASP B 1 6 ? -4.605 3.957 20.453 1 88.19 6 ASP B O 1
ATOM 2804 N N . LYS B 1 7 ? -6.113 5.246 21.406 1 89.31 7 LYS B N 1
ATOM 2805 C CA . LYS B 1 7 ? -5.227 5.59 22.516 1 89.31 7 LYS B CA 1
ATOM 2806 C C . LYS B 1 7 ? -5.016 4.395 23.438 1 89.31 7 LYS B C 1
ATOM 2808 O O . LYS B 1 7 ? -3.924 4.203 23.969 1 89.31 7 LYS B O 1
ATOM 2813 N N . CYS B 1 8 ? -6.039 3.596 23.562 1 89.69 8 CYS B N 1
ATOM 2814 C CA . CYS B 1 8 ? -5.895 2.371 24.328 1 89.69 8 CYS B CA 1
ATOM 2815 C C . CYS B 1 8 ? -4.871 1.438 23.703 1 89.69 8 CYS B C 1
ATOM 2817 O O . CYS B 1 8 ? -4 0.903 24.391 1 89.69 8 CYS B O 1
ATOM 2819 N N . VAL B 1 9 ? -5.012 1.36 22.484 1 87.75 9 VAL B N 1
ATOM 2820 C CA . VAL B 1 9 ? -4.082 0.515 21.734 1 87.75 9 VAL B CA 1
ATOM 2821 C C . VAL B 1 9 ? -2.672 1.095 21.828 1 87.75 9 VAL B C 1
ATOM 2823 O O . VAL B 1 9 ? -1.698 0.354 21.984 1 87.75 9 VAL B O 1
ATOM 2826 N N . GLY B 1 10 ? -2.621 2.389 21.719 1 87.38 10 GLY B N 1
ATOM 2827 C CA . GLY B 1 10 ? -1.333 3.045 21.875 1 87.38 10 GLY B CA 1
ATOM 2828 C C . GLY B 1 10 ? -0.676 2.773 23.203 1 87.38 10 GLY B C 1
ATOM 2829 O O . GLY B 1 10 ? 0.532 2.537 23.281 1 87.38 10 GLY B O 1
ATOM 2830 N N . MET B 1 11 ? -1.429 2.74 24.266 1 89.69 11 MET B N 1
ATOM 2831 C CA . MET B 1 11 ? -0.913 2.465 25.609 1 89.69 11 MET B CA 1
ATOM 2832 C C . MET B 1 11 ? -0.417 1.026 25.703 1 89.69 11 MET B C 1
ATOM 2834 O O . MET B 1 11 ? 0.644 0.772 26.281 1 89.69 11 MET B O 1
ATOM 2838 N N . VAL B 1 12 ? -1.171 0.155 25.109 1 87.25 12 VAL B N 1
ATOM 2839 C CA . VAL B 1 12 ? -0.784 -1.252 25.125 1 87.25 12 VAL B CA 1
ATOM 2840 C C . VAL B 1 12 ? 0.528 -1.435 24.359 1 87.25 12 VAL B C 1
ATOM 2842 O O . VAL B 1 12 ? 1.409 -2.176 24.797 1 87.25 12 VAL B O 1
ATOM 2845 N N . LEU B 1 13 ? 0.632 -0.772 23.297 1 85.31 13 LEU B N 1
ATOM 2846 C CA . LEU B 1 13 ? 1.838 -0.874 22.484 1 85.31 13 LEU B CA 1
ATOM 2847 C C . LEU B 1 13 ? 3.047 -0.322 23.219 1 85.31 13 LEU B C 1
ATOM 2849 O O . LEU B 1 13 ? 4.156 -0.844 23.094 1 85.31 13 LEU B O 1
ATOM 2853 N N . CYS B 1 14 ? 2.855 0.74 23.953 1 87.56 14 CYS B N 1
ATOM 2854 C CA . CYS B 1 14 ? 3.92 1.282 24.797 1 87.56 14 CYS B CA 1
ATOM 2855 C C . CYS B 1 14 ? 4.41 0.241 25.797 1 87.56 14 CYS B C 1
ATOM 2857 O O . CYS B 1 14 ? 5.617 0.076 25.984 1 87.56 14 CYS B O 1
ATOM 2859 N N . CYS B 1 15 ? 3.504 -0.484 26.328 1 86.94 15 CYS B N 1
ATOM 2860 C CA . CYS B 1 15 ? 3.854 -1.508 27.297 1 86.94 15 CYS B CA 1
ATOM 2861 C C . CYS B 1 15 ? 4.578 -2.672 26.641 1 86.94 15 CYS B C 1
ATOM 2863 O O . CYS B 1 15 ? 5.547 -3.199 27.188 1 86.94 15 CYS B O 1
ATOM 2865 N N . VAL B 1 16 ? 4.152 -2.965 25.484 1 82.12 16 VAL B N 1
ATOM 2866 C CA . VAL B 1 16 ? 4.785 -4.059 24.75 1 82.12 16 VAL B CA 1
ATOM 2867 C C . VAL B 1 16 ? 6.211 -3.674 24.375 1 82.12 16 VAL B C 1
ATOM 2869 O O . VAL B 1 16 ? 7.133 -4.488 24.484 1 82.12 16 VAL B O 1
ATOM 2872 N N . CYS B 1 17 ? 6.352 -2.506 23.984 1 82.81 17 CYS B N 1
ATOM 2873 C CA . CYS B 1 17 ? 7.684 -2.031 23.625 1 82.81 17 CYS B CA 1
ATOM 2874 C C . CYS B 1 17 ? 8.586 -1.961 24.859 1 82.81 17 CYS B C 1
ATOM 2876 O O . CYS B 1 17 ? 9.789 -2.172 24.766 1 82.81 17 CYS B O 1
ATOM 2878 N N . SER B 1 18 ? 7.984 -1.681 26.016 1 87.31 18 SER B N 1
ATOM 2879 C CA . SER B 1 18 ? 8.734 -1.62 27.266 1 87.31 18 SER B CA 1
ATOM 2880 C C . SER B 1 18 ? 9.273 -2.992 27.656 1 87.31 18 SER B C 1
ATOM 2882 O O . SER B 1 18 ? 10.289 -3.092 28.344 1 87.31 18 SER B O 1
ATOM 2884 N N . LEU B 1 19 ? 8.57 -4.008 27.172 1 84.31 19 LEU B N 1
ATOM 2885 C CA . LEU B 1 19 ? 9.055 -5.363 27.406 1 84.31 19 LEU B CA 1
ATOM 2886 C C . LEU B 1 19 ? 10.422 -5.566 26.75 1 84.31 19 LEU B C 1
ATOM 2888 O O . LEU B 1 19 ? 11.328 -6.137 27.359 1 84.31 19 LEU B O 1
ATOM 2892 N N . VAL B 1 20 ? 10.547 -5.051 25.531 1 79.19 20 VAL B N 1
ATOM 2893 C CA . VAL B 1 20 ? 11.812 -5.168 24.812 1 79.19 20 VAL B CA 1
ATOM 2894 C C . VAL B 1 20 ? 12.891 -4.359 25.531 1 79.19 20 VAL B C 1
ATOM 2896 O O . VAL B 1 20 ? 14.023 -4.828 25.703 1 79.19 20 VAL B O 1
ATOM 2899 N N . GLY B 1 21 ? 12.547 -3.221 25.953 1 82.62 21 GLY B N 1
ATOM 2900 C CA . GLY B 1 21 ? 13.484 -2.391 26.703 1 82.62 21 GLY B CA 1
ATOM 2901 C C . GLY B 1 21 ? 13.922 -3.012 28.016 1 82.62 21 GLY B C 1
ATOM 2902 O O . GLY B 1 21 ? 15.102 -2.963 28.375 1 82.62 21 GLY B O 1
ATOM 2903 N N . ALA B 1 22 ? 12.984 -3.6 28.672 1 88.06 22 ALA B N 1
ATOM 2904 C CA . ALA B 1 22 ? 13.281 -4.234 29.953 1 88.06 22 ALA B CA 1
ATOM 2905 C C . ALA B 1 22 ? 14.188 -5.453 29.766 1 88.06 22 ALA B C 1
ATOM 2907 O O . ALA B 1 22 ? 15.086 -5.699 30.562 1 88.06 22 ALA B O 1
ATOM 2908 N N . LEU B 1 23 ? 13.922 -6.133 28.703 1 84.62 23 LEU B N 1
ATOM 2909 C CA . LEU B 1 23 ? 14.75 -7.297 28.391 1 84.62 23 LEU B CA 1
ATOM 2910 C C . LEU B 1 23 ? 16.172 -6.879 28.062 1 84.62 23 LEU B C 1
ATOM 2912 O O . LEU B 1 23 ? 17.125 -7.539 28.5 1 84.62 23 LEU B O 1
ATOM 2916 N N . LEU B 1 24 ? 16.25 -5.84 27.328 1 84.44 24 LEU B N 1
ATOM 2917 C CA . LEU B 1 24 ? 17.562 -5.336 26.984 1 84.44 24 LEU B CA 1
ATOM 2918 C C . LEU B 1 24 ? 18.312 -4.875 28.219 1 84.44 24 LEU B C 1
ATOM 2920 O O . LEU B 1 24 ? 19.5 -5.18 28.391 1 84.44 24 LEU B O 1
ATOM 2924 N N . LEU B 1 25 ? 17.672 -4.211 29.125 1 87.81 25 LEU B N 1
ATOM 2925 C CA . LEU B 1 25 ? 18.297 -3.729 30.359 1 87.81 25 LEU B CA 1
ATOM 2926 C C . LEU B 1 25 ? 18.688 -4.891 31.25 1 87.81 25 LEU B C 1
ATOM 2928 O O . LEU B 1 25 ? 19.734 -4.844 31.906 1 87.81 25 LEU B O 1
ATOM 2932 N N . HIS B 1 26 ? 17.891 -5.895 31.203 1 88.06 26 HIS B N 1
ATOM 2933 C CA . HIS B 1 26 ? 18.188 -7.082 32 1 88.06 26 HIS B CA 1
ATOM 2934 C C . HIS B 1 26 ? 19.391 -7.832 31.453 1 88.06 26 HIS B C 1
ATOM 2936 O O . HIS B 1 26 ? 20.25 -8.273 32.219 1 88.06 26 HIS B O 1
ATOM 2942 N N . THR B 1 27 ? 19.422 -7.926 30.141 1 87.81 27 THR B N 1
ATOM 2943 C CA . THR B 1 27 ? 20.531 -8.625 29.5 1 87.81 27 THR B CA 1
ATOM 2944 C C . THR B 1 27 ? 21.844 -7.887 29.719 1 87.81 27 THR B C 1
ATOM 2946 O O . THR B 1 27 ? 22.891 -8.508 29.859 1 87.81 27 THR B O 1
ATOM 2949 N N . LEU B 1 28 ? 21.719 -6.59 29.781 1 91.06 28 LEU B N 1
ATOM 2950 C CA . LEU B 1 28 ? 22.906 -5.773 30 1 91.06 28 LEU B CA 1
ATOM 2951 C C . LEU B 1 28 ? 23.219 -5.648 31.5 1 91.06 28 LEU B C 1
ATOM 2953 O O . LEU B 1 28 ? 24.141 -4.93 31.875 1 91.06 28 LEU B O 1
ATOM 2957 N N . SER B 1 29 ? 22.453 -6.223 32.281 1 90.12 29 SER B N 1
ATOM 2958 C CA . SER B 1 29 ? 22.625 -6.277 33.75 1 90.12 29 SER B CA 1
ATOM 2959 C C . SER B 1 29 ? 22.5 -4.891 34.375 1 90.12 29 SER B C 1
ATOM 2961 O O . SER B 1 29 ? 23.203 -4.57 35.312 1 90.12 29 SER B O 1
ATOM 2963 N N . LEU B 1 30 ? 21.625 -4.195 33.812 1 89.5 30 LEU B N 1
ATOM 2964 C CA . LEU B 1 30 ? 21.438 -2.84 34.312 1 89.5 30 LEU B CA 1
ATOM 2965 C C . LEU B 1 30 ? 20.25 -2.771 35.281 1 89.5 30 LEU B C 1
ATOM 2967 O O . LEU B 1 30 ? 20.172 -1.871 36.125 1 89.5 30 LEU B O 1
ATOM 2971 N N . ALA B 1 31 ? 19.344 -3.67 35.156 1 88.19 31 ALA B N 1
ATOM 2972 C CA . ALA B 1 31 ? 18.156 -3.736 36 1 88.19 31 ALA B CA 1
ATOM 2973 C C . ALA B 1 31 ? 17.5 -5.113 35.938 1 88.19 31 ALA B C 1
ATOM 2975 O O . ALA B 1 31 ? 17.734 -5.863 34.969 1 88.19 31 ALA B O 1
ATOM 2976 N N . THR B 1 32 ? 16.797 -5.379 37 1 88.56 32 THR B N 1
ATOM 2977 C CA . THR B 1 32 ? 16.016 -6.605 36.906 1 88.56 32 THR B CA 1
ATOM 2978 C C . THR B 1 32 ? 14.781 -6.398 36.031 1 88.56 32 THR B C 1
ATOM 2980 O O . THR B 1 32 ? 14.25 -5.285 35.969 1 88.56 32 THR B O 1
ATOM 2983 N N . TYR B 1 33 ? 14.43 -7.445 35.406 1 86.31 33 TYR B N 1
ATOM 2984 C CA . TYR B 1 33 ? 13.25 -7.414 34.531 1 86.31 33 TYR B CA 1
ATOM 2985 C C . TYR B 1 33 ? 12.023 -6.957 35.281 1 86.31 33 TYR B C 1
ATOM 2987 O O . TYR B 1 33 ? 11.242 -6.137 34.812 1 86.31 33 TYR B O 1
ATOM 2995 N N . THR B 1 34 ? 11.891 -7.336 36.562 1 88.12 34 THR B N 1
ATOM 2996 C CA . THR B 1 34 ? 10.719 -7.086 37.375 1 88.12 34 THR B CA 1
ATOM 2997 C C . THR B 1 34 ? 10.648 -5.625 37.812 1 88.12 34 THR B C 1
ATOM 2999 O O . THR B 1 34 ? 9.562 -5.078 38 1 88.12 34 THR B O 1
ATOM 3002 N N . SER B 1 35 ? 11.75 -5.031 37.938 1 89.12 35 SER B N 1
ATOM 3003 C CA . SER B 1 35 ? 11.766 -3.627 38.312 1 89.12 35 SER B CA 1
ATOM 3004 C C . SER B 1 35 ? 11.703 -2.713 37.094 1 89.12 35 SER B C 1
ATOM 3006 O O . SER B 1 35 ? 11.031 -1.679 37.125 1 89.12 35 SER B O 1
ATOM 3008 N N . ALA B 1 36 ? 12.312 -3.16 36.031 1 89.75 36 ALA B N 1
ATOM 3009 C CA . ALA B 1 36 ? 12.445 -2.295 34.875 1 89.75 36 ALA B CA 1
ATOM 3010 C C . ALA B 1 36 ? 11.148 -2.24 34.094 1 89.75 36 ALA B C 1
ATOM 3012 O O . ALA B 1 36 ? 10.773 -1.185 33.562 1 89.75 36 ALA B O 1
ATOM 3013 N N . LEU B 1 37 ? 10.43 -3.318 34 1 90.25 37 LEU B N 1
ATOM 3014 C CA . LEU B 1 37 ? 9.281 -3.42 33.094 1 90.25 37 LEU B CA 1
ATOM 3015 C C . LEU B 1 37 ? 8.172 -2.469 33.531 1 90.25 37 LEU B C 1
ATOM 3017 O O . LEU B 1 37 ? 7.695 -1.659 32.75 1 90.25 37 LEU B O 1
ATOM 3021 N N . PRO B 1 38 ? 7.797 -2.508 34.906 1 92.38 38 PRO B N 1
ATOM 3022 C CA . PRO B 1 38 ? 6.719 -1.598 35.281 1 92.38 38 PRO B CA 1
ATOM 3023 C C . PRO B 1 38 ? 7.113 -0.128 35.156 1 92.38 38 PRO B C 1
ATOM 3025 O O . PRO B 1 38 ? 6.281 0.711 34.812 1 92.38 38 PRO B O 1
ATOM 3028 N N . VAL B 1 39 ? 8.305 0.16 35.406 1 92.44 39 VAL B N 1
ATOM 3029 C CA . VAL B 1 39 ? 8.773 1.541 35.344 1 92.44 39 VAL B CA 1
ATOM 3030 C C . VAL B 1 39 ? 8.797 2.023 33.875 1 92.44 39 VAL B C 1
ATOM 3032 O O . VAL B 1 39 ? 8.328 3.121 33.594 1 92.44 39 VAL B O 1
ATOM 3035 N N . LEU B 1 40 ? 9.297 1.172 33.062 1 92.06 40 LEU B N 1
ATOM 3036 C CA . LEU B 1 40 ? 9.367 1.543 31.641 1 92.06 40 LEU B CA 1
ATOM 3037 C C . LEU B 1 40 ? 7.977 1.652 31.047 1 92.06 40 LEU B C 1
ATOM 3039 O O . LEU B 1 40 ? 7.715 2.541 30.234 1 92.06 40 LEU B O 1
ATOM 3043 N N . CYS B 1 41 ? 7.156 0.762 31.422 1 92.94 41 CYS B N 1
ATOM 3044 C CA . CYS B 1 41 ? 5.781 0.79 30.938 1 92.94 41 CYS B CA 1
ATOM 3045 C C . CYS B 1 41 ? 5.07 2.059 31.391 1 92.94 41 CYS B C 1
ATOM 3047 O O . CYS B 1 41 ? 4.453 2.75 30.578 1 92.94 41 CYS B O 1
ATOM 3049 N N . LEU B 1 42 ? 5.207 2.35 32.656 1 94.12 42 LEU B N 1
ATOM 3050 C CA . LEU B 1 42 ? 4.555 3.535 33.188 1 94.12 42 LEU B CA 1
ATOM 3051 C C . LEU B 1 42 ? 5.09 4.801 32.531 1 94.12 42 LEU B C 1
ATOM 3053 O O . LEU B 1 42 ? 4.316 5.684 32.156 1 94.12 42 LEU B O 1
ATOM 3057 N N . LEU B 1 43 ? 6.348 4.863 32.375 1 93.5 43 LEU B N 1
ATOM 3058 C CA . LEU B 1 43 ? 6.973 6.043 31.797 1 93.5 43 LEU B CA 1
ATOM 3059 C C . LEU B 1 43 ? 6.566 6.203 30.328 1 93.5 43 LEU B C 1
ATOM 3061 O O . LEU B 1 43 ? 6.297 7.316 29.875 1 93.5 43 LEU B O 1
ATOM 3065 N N . SER B 1 44 ? 6.559 5.09 29.625 1 91.62 44 SER B N 1
ATOM 3066 C CA . SER B 1 44 ? 6.207 5.156 28.219 1 91.62 44 SER B CA 1
ATOM 3067 C C . SER B 1 44 ? 4.742 5.547 28.031 1 91.62 44 SER B C 1
ATOM 3069 O O . SER B 1 44 ? 4.41 6.312 27.125 1 91.62 44 SER B O 1
ATOM 3071 N N . VAL B 1 45 ? 3.914 5.066 28.859 1 93.06 45 VAL B N 1
ATOM 3072 C CA . VAL B 1 45 ? 2.492 5.387 28.781 1 93.06 45 VAL B CA 1
ATOM 3073 C C . VAL B 1 45 ? 2.275 6.855 29.141 1 93.06 45 VAL B C 1
ATOM 3075 O O . VAL B 1 45 ? 1.497 7.551 28.469 1 93.06 45 VAL B O 1
ATOM 3078 N N . LEU B 1 46 ? 2.943 7.309 30.156 1 93.81 46 LEU B N 1
ATOM 3079 C CA . LEU B 1 46 ? 2.814 8.703 30.562 1 93.81 46 LEU B CA 1
ATOM 3080 C C . LEU B 1 46 ? 3.322 9.641 29.469 1 93.81 46 LEU B C 1
ATOM 3082 O O . LEU B 1 46 ? 2.727 10.688 29.219 1 93.81 46 LEU B O 1
ATOM 3086 N N . CYS B 1 47 ? 4.371 9.203 28.891 1 91.75 47 CYS B N 1
ATOM 3087 C CA . CYS B 1 47 ? 4.906 10 27.781 1 91.75 47 CYS B CA 1
ATOM 3088 C C . CYS B 1 47 ? 3.922 10.047 26.625 1 91.75 47 CYS B C 1
ATOM 3090 O O . CYS B 1 47 ? 3.711 11.102 26.031 1 91.75 47 CYS B O 1
ATOM 3092 N N . TYR B 1 48 ? 3.383 8.93 26.312 1 90.81 48 TYR B N 1
ATOM 3093 C CA . TYR B 1 48 ? 2.4 8.852 25.234 1 90.81 48 TYR B CA 1
ATOM 3094 C C . TYR B 1 48 ? 1.197 9.734 25.531 1 90.81 48 TYR B C 1
ATOM 3096 O O . TYR B 1 48 ? 0.761 10.508 24.672 1 90.81 48 TYR B O 1
ATOM 3104 N N . LEU B 1 49 ? 0.711 9.656 26.766 1 91.38 49 LEU B N 1
ATOM 3105 C CA . LEU B 1 49 ? -0.465 10.43 27.141 1 91.38 49 LEU B CA 1
ATOM 3106 C C . LEU B 1 49 ? -0.151 11.922 27.172 1 91.38 49 LEU B C 1
ATOM 3108 O O . LEU B 1 49 ? -0.993 12.742 26.797 1 91.38 49 LEU B O 1
ATOM 3112 N N . TYR B 1 50 ? 0.993 12.219 27.609 1 92.56 50 TYR B N 1
ATOM 3113 C CA . TYR B 1 50 ? 1.419 13.609 27.609 1 92.56 50 TYR B CA 1
ATOM 3114 C C . TYR B 1 50 ? 1.442 14.172 26.188 1 92.56 50 TYR B C 1
ATOM 3116 O O . TYR B 1 50 ? 0.897 15.242 25.922 1 92.56 50 TYR B O 1
ATOM 3124 N N . ARG B 1 51 ? 2 13.453 25.328 1 90.44 51 ARG B N 1
ATOM 3125 C CA . ARG B 1 51 ? 2.104 13.891 23.938 1 90.44 51 ARG B CA 1
ATOM 3126 C C . ARG B 1 51 ? 0.727 13.984 23.281 1 90.44 51 ARG B C 1
ATOM 3128 O O . ARG B 1 51 ? 0.46 14.906 22.516 1 90.44 51 ARG B O 1
ATOM 3135 N N . ALA B 1 52 ? -0.103 13.07 23.625 1 90.88 52 ALA B N 1
ATOM 3136 C CA . ALA B 1 52 ? -1.436 13.008 23.031 1 90.88 52 ALA B CA 1
ATOM 3137 C C . ALA B 1 52 ? -2.344 14.094 23.594 1 90.88 52 ALA B C 1
ATOM 3139 O O . ALA B 1 52 ? -3.377 14.422 23.016 1 90.88 52 ALA B O 1
ATOM 3140 N N . SER B 1 53 ? -1.972 14.719 24.719 1 91.94 53 SER B N 1
ATOM 3141 C CA . SER B 1 53 ? -2.859 15.656 25.406 1 91.94 53 SER B CA 1
ATOM 3142 C C . SER B 1 53 ? -2.516 17.094 25.047 1 91.94 53 SER B C 1
ATOM 3144 O O . SER B 1 53 ? -3.354 17.984 25.188 1 91.94 53 SER B O 1
ATOM 3146 N N . ARG B 1 54 ? -1.327 17.328 24.641 1 95 54 ARG B N 1
ATOM 3147 C CA . ARG B 1 54 ? -0.914 18.703 24.359 1 95 54 ARG B CA 1
ATOM 3148 C C . ARG B 1 54 ? -1.438 19.156 23 1 95 54 ARG B C 1
ATOM 3150 O O . ARG B 1 54 ? -1.346 18.422 22.016 1 95 54 ARG B O 1
ATOM 3157 N N . GLU B 1 55 ? -1.985 20.391 23.016 1 96.25 55 GLU B N 1
ATOM 3158 C CA . GLU B 1 55 ? -2.562 20.938 21.797 1 96.25 55 GLU B CA 1
ATOM 3159 C C . GLU B 1 55 ? -1.988 22.328 21.484 1 96.25 55 GLU B C 1
ATOM 3161 O O . GLU B 1 55 ? -1.482 23 22.375 1 96.25 55 GLU B O 1
ATOM 3166 N N . VAL B 1 56 ? -2.004 22.672 20.266 1 96.81 56 VAL B N 1
ATOM 3167 C CA . VAL B 1 56 ? -1.64 24.016 19.828 1 96.81 56 VAL B CA 1
ATOM 3168 C C . VAL B 1 56 ? -2.9 24.797 19.484 1 96.81 56 VAL B C 1
ATOM 3170 O O . VAL B 1 56 ? -3.928 24.219 19.125 1 96.81 56 VAL B O 1
ATOM 3173 N N . ASP B 1 57 ? -2.836 26.062 19.656 1 96.12 57 ASP B N 1
ATOM 3174 C CA . ASP B 1 57 ? -3.951 26.922 19.281 1 96.12 57 ASP B CA 1
ATOM 3175 C C . ASP B 1 57 ? -4.066 27.047 17.766 1 96.12 57 ASP B C 1
ATOM 3177 O O . ASP B 1 57 ? -3.107 27.438 17.094 1 96.12 57 ASP B O 1
ATOM 3181 N N . VAL B 1 58 ? -5.207 26.75 17.203 1 95.75 58 VAL B N 1
ATOM 3182 C CA . VAL B 1 58 ? -5.367 26.766 15.758 1 95.75 58 VAL B CA 1
ATOM 3183 C C . VAL B 1 58 ? -6.344 27.859 15.352 1 95.75 58 VAL B C 1
ATOM 3185 O O . VAL B 1 58 ? -6.707 27.984 14.18 1 95.75 58 VAL B O 1
ATOM 3188 N N . ARG B 1 59 ? -6.812 28.672 16.328 1 95.06 59 ARG B N 1
ATOM 3189 C CA . ARG B 1 59 ? -7.703 29.781 16 1 95.06 59 ARG B CA 1
ATOM 3190 C C . ARG B 1 59 ? -7.047 30.75 15.016 1 95.06 59 ARG B C 1
ATOM 3192 O O . ARG B 1 59 ? -5.914 31.188 15.227 1 95.06 59 ARG B O 1
ATOM 3199 N N . GLY B 1 60 ? -7.777 30.969 13.953 1 94.56 60 GLY B N 1
ATOM 3200 C CA . GLY B 1 60 ? -7.297 31.891 12.945 1 94.56 60 GLY B CA 1
ATOM 3201 C C . GLY B 1 60 ? -6.375 31.25 11.922 1 94.56 60 GLY B C 1
ATOM 3202 O O . GLY B 1 60 ? -6.066 31.859 10.898 1 94.56 60 GLY B O 1
ATOM 3203 N N . ARG B 1 61 ? -5.922 30.062 12.164 1 96.25 61 ARG B N 1
ATOM 3204 C CA . ARG B 1 61 ? -5.082 29.359 11.203 1 96.25 61 ARG B CA 1
ATOM 3205 C C . ARG B 1 61 ? -5.906 28.844 10.023 1 96.25 61 ARG B C 1
ATOM 3207 O O . ARG B 1 61 ? -7.121 28.688 10.133 1 96.25 61 ARG B O 1
ATOM 3214 N N . VAL B 1 62 ? -5.246 28.625 8.922 1 97.94 62 VAL B N 1
ATOM 3215 C CA . VAL B 1 62 ? -5.949 28.234 7.699 1 97.94 62 VAL B CA 1
ATOM 3216 C C . VAL B 1 62 ? -5.73 26.75 7.418 1 97.94 62 VAL B C 1
ATOM 3218 O O . VAL B 1 62 ? -4.594 26.266 7.441 1 97.94 62 VAL B O 1
ATOM 3221 N N . VAL B 1 63 ? -6.801 26.016 7.188 1 98.69 63 VAL B N 1
ATOM 3222 C CA . VAL B 1 63 ? -6.746 24.609 6.832 1 98.69 63 VAL B CA 1
ATOM 3223 C C . VAL B 1 63 ? -7.5 24.375 5.523 1 98.69 63 VAL B C 1
ATOM 3225 O O . VAL B 1 63 ? -8.633 24.844 5.359 1 98.69 63 VAL B O 1
ATOM 3228 N N . LEU B 1 64 ? -6.82 23.734 4.559 1 98.88 64 LEU B N 1
ATOM 3229 C CA . LEU B 1 64 ? -7.461 23.328 3.312 1 98.88 64 LEU B CA 1
ATOM 3230 C C . LEU B 1 64 ? -7.863 21.859 3.365 1 98.88 64 LEU B C 1
ATOM 3232 O O . LEU B 1 64 ? -7.055 21 3.736 1 98.88 64 LEU B O 1
ATOM 3236 N N . ILE B 1 65 ? -9.094 21.578 3.043 1 98.88 65 ILE B N 1
ATOM 3237 C CA . ILE B 1 65 ? -9.633 20.219 3.033 1 98.88 65 ILE B CA 1
ATOM 3238 C C . ILE B 1 65 ? -10.148 19.875 1.637 1 98.88 65 ILE B C 1
ATOM 3240 O O . ILE B 1 65 ? -10.961 20.609 1.07 1 98.88 65 ILE B O 1
ATOM 3244 N N . THR B 1 66 ? -9.664 18.797 1.082 1 98.81 66 THR B N 1
ATOM 3245 C CA . THR B 1 66 ? -10.203 18.359 -0.202 1 98.81 66 THR B CA 1
ATOM 3246 C C . THR B 1 66 ? -11.438 17.469 -0.003 1 98.81 66 THR B C 1
ATOM 3248 O O . THR B 1 66 ? -11.531 16.75 0.99 1 98.81 66 THR B O 1
ATOM 3251 N N . GLY B 1 67 ? -12.359 17.531 -0.911 1 96.94 67 GLY B N 1
ATOM 3252 C CA . GLY B 1 67 ? -13.516 16.641 -0.901 1 96.94 67 GLY B CA 1
ATOM 3253 C C . GLY B 1 67 ? -14.5 16.969 0.205 1 96.94 67 GLY B C 1
ATOM 3254 O O . GLY B 1 67 ? -14.883 16.078 0.977 1 96.94 67 GLY B O 1
ATOM 3255 N N . CYS B 1 68 ? -14.992 18.172 0.232 1 97.19 68 CYS B N 1
ATOM 3256 C CA . CYS B 1 68 ? -15.898 18.609 1.289 1 97.19 68 CYS B CA 1
ATOM 3257 C C . CYS B 1 68 ? -17.344 18.531 0.833 1 97.19 68 CYS B C 1
ATOM 3259 O O . CYS B 1 68 ? -18.234 19.125 1.451 1 97.19 68 CYS B O 1
ATOM 3261 N N . ASP B 1 69 ? -17.609 17.797 -0.254 1 94.88 69 ASP B N 1
ATOM 3262 C CA . ASP B 1 69 ? -18.953 17.656 -0.783 1 94.88 69 ASP B CA 1
ATOM 3263 C C . ASP B 1 69 ? -19.844 16.891 0.188 1 94.88 69 ASP B C 1
ATOM 3265 O O . ASP B 1 69 ? -21.062 17.078 0.194 1 94.88 69 ASP B O 1
ATOM 3269 N N . SER B 1 70 ? -19.25 16.016 0.943 1 91.88 70 SER B N 1
ATOM 3270 C CA . SER B 1 70 ? -19.984 15.156 1.865 1 91.88 70 SER B CA 1
ATOM 3271 C C . SER B 1 70 ? -19.047 14.469 2.846 1 91.88 70 SER B C 1
ATOM 3273 O O . SER B 1 70 ? -17.859 14.781 2.893 1 91.88 70 SER B O 1
ATOM 3275 N N . GLY B 1 71 ? -19.609 13.766 3.729 1 92.62 71 GLY B N 1
ATOM 3276 C CA . GLY B 1 71 ? -18.875 12.82 4.543 1 92.62 71 GLY B CA 1
ATOM 3277 C C . GLY B 1 71 ? -17.922 13.484 5.516 1 92.62 71 GLY B C 1
ATOM 3278 O O . GLY B 1 71 ? -18.281 14.445 6.199 1 92.62 71 GLY B O 1
ATOM 3279 N N . PHE B 1 72 ? -16.719 12.922 5.613 1 96.12 72 PHE B N 1
ATOM 3280 C CA . PHE B 1 72 ? -15.719 13.359 6.586 1 96.12 72 PHE B CA 1
ATOM 3281 C C . PHE B 1 72 ? -15.305 14.797 6.328 1 96.12 72 PHE B C 1
ATOM 3283 O O . PHE B 1 72 ? -15.148 15.586 7.27 1 96.12 72 PHE B O 1
ATOM 3290 N N . GLY B 1 73 ? -15.109 15.117 5.012 1 97.12 73 GLY B N 1
ATOM 3291 C CA . GLY B 1 73 ? -14.648 16.453 4.656 1 97.12 73 GLY B CA 1
ATOM 3292 C C . GLY B 1 73 ? -15.609 17.547 5.07 1 97.12 73 GLY B C 1
ATOM 3293 O O . GLY B 1 73 ? -15.195 18.562 5.652 1 97.12 73 GLY B O 1
ATOM 3294 N N . LEU B 1 74 ? -16.844 17.312 4.766 1 96.44 74 LEU B N 1
ATOM 3295 C CA . LEU B 1 74 ? -17.875 18.281 5.141 1 96.44 74 LEU B CA 1
ATOM 3296 C C . LEU B 1 74 ? -17.938 18.438 6.656 1 96.44 74 LEU B C 1
ATOM 3298 O O . LEU B 1 74 ? -17.938 19.562 7.168 1 96.44 74 LEU B O 1
ATOM 3302 N N . ALA B 1 75 ? -18.016 17.328 7.34 1 96.69 75 ALA B N 1
ATOM 3303 C CA . ALA B 1 75 ? -18.125 17.344 8.797 1 96.69 75 ALA B CA 1
ATOM 3304 C C . ALA B 1 75 ? -16.922 18.016 9.43 1 96.69 75 ALA B C 1
ATOM 3306 O O . ALA B 1 75 ? -17.062 18.781 10.391 1 96.69 75 ALA B O 1
ATOM 3307 N N . LEU B 1 76 ? -15.75 17.734 8.898 1 98.31 76 LEU B N 1
ATOM 3308 C CA . LEU B 1 76 ? -14.531 18.328 9.43 1 98.31 76 LEU B CA 1
ATOM 3309 C C . LEU B 1 76 ? -14.523 19.828 9.203 1 98.31 76 LEU B C 1
ATOM 3311 O O . LEU B 1 76 ? -14.125 20.594 10.086 1 98.31 76 LEU B O 1
ATOM 3315 N N . ALA B 1 77 ? -14.898 20.25 8 1 98.19 77 ALA B N 1
ATOM 3316 C CA . ALA B 1 77 ? -14.93 21.672 7.68 1 98.19 77 ALA B CA 1
ATOM 3317 C C . ALA B 1 77 ? -15.805 22.438 8.664 1 98.19 77 ALA B C 1
ATOM 3319 O O . ALA B 1 77 ? -15.391 23.469 9.211 1 98.19 77 ALA B O 1
ATOM 3320 N N . LEU B 1 78 ? -16.953 21.938 8.914 1 96.88 78 LEU B N 1
ATOM 3321 C CA . LEU B 1 78 ? -17.891 22.578 9.836 1 96.88 78 LEU B CA 1
ATOM 3322 C C . LEU B 1 78 ? -17.344 22.578 11.258 1 96.88 78 LEU B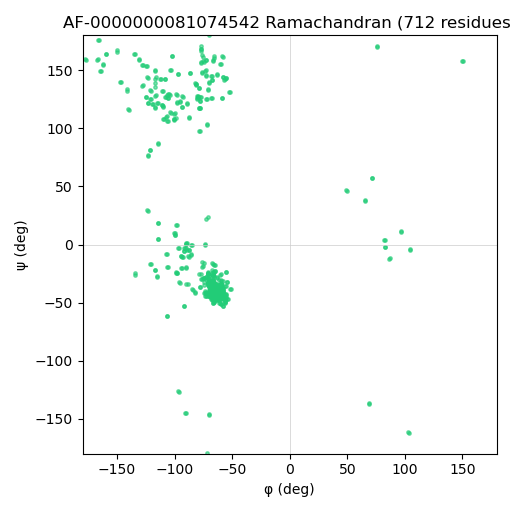 C 1
ATOM 3324 O O . LEU B 1 78 ? -17.469 23.562 11.984 1 96.88 78 LEU B O 1
ATOM 3328 N N . HIS B 1 79 ? -16.75 21.469 11.641 1 97.31 79 HIS B N 1
ATOM 3329 C CA . HIS B 1 79 ? -16.203 21.344 12.992 1 97.31 79 HIS B CA 1
ATOM 3330 C C . HIS B 1 79 ? -15.062 22.312 13.219 1 97.31 79 HIS B C 1
ATOM 3332 O O . HIS B 1 79 ? -15.016 23 14.25 1 97.31 79 HIS B O 1
ATOM 3338 N N . LEU B 1 80 ? -14.125 22.406 12.273 1 97.81 80 LEU B N 1
ATOM 3339 C CA . LEU B 1 80 ? -12.977 23.297 12.398 1 97.81 80 LEU B CA 1
ATOM 3340 C C . LEU B 1 80 ? -13.422 24.766 12.414 1 97.81 80 LEU B C 1
ATOM 3342 O O . LEU B 1 80 ? -12.836 25.578 13.125 1 97.81 80 LEU B O 1
ATOM 3346 N N . HIS B 1 81 ? -14.43 25 11.664 1 96.88 81 HIS B N 1
ATOM 3347 C CA . HIS B 1 81 ? -15.008 26.344 11.672 1 96.88 81 HIS B CA 1
ATOM 3348 C C . HIS B 1 81 ? -15.469 26.734 13.07 1 96.88 81 HIS B C 1
ATOM 3350 O O . HIS B 1 81 ? -15.203 27.844 13.523 1 96.88 81 HIS B O 1
ATOM 3356 N N . LYS B 1 82 ? -16.094 25.859 13.719 1 94.81 82 LYS B N 1
ATOM 3357 C CA . LYS B 1 82 ? -16.594 26.109 15.07 1 94.81 82 LYS B CA 1
ATOM 3358 C C . LYS B 1 82 ? -15.445 26.297 16.047 1 94.81 82 LYS B C 1
ATOM 3360 O O . LYS B 1 82 ? -15.602 26.984 17.062 1 94.81 82 LYS B O 1
ATOM 3365 N N . LEU B 1 83 ? -14.273 25.766 15.719 1 95 83 LEU B N 1
ATOM 3366 C CA . LEU B 1 83 ? -13.102 25.859 16.594 1 95 83 LEU B CA 1
ATOM 3367 C C . LEU B 1 83 ? -12.336 27.156 16.312 1 95 83 LEU B C 1
ATOM 3369 O O . LEU B 1 83 ? -11.32 27.422 16.953 1 95 83 LEU B O 1
ATOM 3373 N N . GLY B 1 84 ? -12.789 27.906 15.289 1 95.31 84 GLY B N 1
ATOM 3374 C CA . GLY B 1 84 ? -12.164 29.188 14.992 1 95.31 84 GLY B CA 1
ATOM 3375 C C . GLY B 1 84 ? -11.125 29.109 13.898 1 95.31 84 GLY B C 1
ATOM 3376 O O . GLY B 1 84 ? -10.367 30.062 13.672 1 95.31 84 GLY B O 1
ATOM 3377 N N . VAL B 1 85 ? -11.039 28.016 13.195 1 96.62 85 VAL B N 1
ATOM 3378 C CA . VAL B 1 85 ? -10.117 27.828 12.078 1 96.62 85 VAL B CA 1
ATOM 3379 C C . VAL B 1 85 ? -10.703 28.453 10.812 1 96.62 85 VAL B C 1
ATOM 3381 O O . VAL B 1 85 ? -11.914 28.391 10.586 1 96.62 85 VAL B O 1
ATOM 3384 N N . VAL B 1 86 ? -9.883 29.109 10.062 1 96.5 86 VAL B N 1
ATOM 3385 C CA . VAL B 1 86 ? -10.297 29.516 8.719 1 96.5 86 VAL B CA 1
ATOM 3386 C C . VAL B 1 86 ? -10.219 28.328 7.77 1 96.5 86 VAL B C 1
ATOM 3388 O O . VAL B 1 86 ? -9.133 27.797 7.512 1 96.5 86 VAL B O 1
ATOM 3391 N N . VAL B 1 87 ? -11.352 27.953 7.242 1 97.94 87 VAL B N 1
ATOM 3392 C CA . VAL B 1 87 ? -11.406 26.719 6.461 1 97.94 87 VAL B CA 1
ATOM 3393 C C . VAL B 1 87 ? -11.508 27.062 4.973 1 97.94 87 VAL B C 1
ATOM 3395 O O . VAL B 1 87 ? -12.344 27.859 4.57 1 97.94 87 VAL B O 1
ATOM 3398 N N . VAL B 1 88 ? -10.625 26.516 4.199 1 97.94 88 VAL B N 1
ATOM 3399 C CA . VAL B 1 88 ? -10.758 26.469 2.744 1 97.94 88 VAL B CA 1
ATOM 3400 C C . VAL B 1 88 ? -11.25 25.094 2.311 1 97.94 88 VAL B C 1
ATOM 3402 O O . VAL B 1 88 ? -10.492 24.125 2.314 1 97.94 88 VAL B O 1
ATOM 3405 N N . ALA B 1 89 ? -12.516 25.047 1.886 1 98.25 89 ALA B N 1
ATOM 3406 C CA . ALA B 1 89 ? -13.18 23.781 1.597 1 98.25 89 ALA B CA 1
ATOM 3407 C C . ALA B 1 89 ? -13.203 23.5 0.096 1 98.25 89 ALA B C 1
ATOM 3409 O O . ALA B 1 89 ? -13.93 24.156 -0.654 1 98.25 89 ALA B O 1
ATOM 3410 N N . GLY B 1 90 ? -12.398 22.531 -0.325 1 98.44 90 GLY B N 1
ATOM 3411 C CA . GLY B 1 90 ? -12.469 22.078 -1.705 1 98.44 90 GLY B CA 1
ATOM 3412 C C . GLY B 1 90 ? -13.656 21.172 -1.977 1 98.44 90 GLY B C 1
ATOM 3413 O O . GLY B 1 90 ? -13.875 20.188 -1.261 1 98.44 90 GLY B O 1
ATOM 3414 N N . VAL B 1 91 ? -14.43 21.531 -2.986 1 97.69 91 VAL B N 1
ATOM 3415 C CA . VAL B 1 91 ? -15.57 20.703 -3.383 1 97.69 91 VAL B CA 1
ATOM 3416 C C . VAL B 1 91 ? -15.453 20.328 -4.855 1 97.69 91 VAL B C 1
ATOM 3418 O O . VAL B 1 91 ? -14.914 21.094 -5.66 1 97.69 91 VAL B O 1
ATOM 3421 N N . LEU B 1 92 ? -15.898 19.109 -5.137 1 96.19 92 LEU B N 1
ATOM 3422 C CA . LEU B 1 92 ? -15.891 18.656 -6.523 1 96.19 92 LEU B CA 1
ATOM 3423 C C . LEU B 1 92 ? -17 19.344 -7.32 1 96.19 92 LEU B C 1
ATOM 3425 O O . LEU B 1 92 ? -16.766 19.766 -8.461 1 96.19 92 LEU B O 1
ATOM 3429 N N . ARG B 1 93 ? -18.25 19.406 -6.656 1 93.56 93 ARG B N 1
ATOM 3430 C CA . ARG B 1 93 ? -19.406 20.031 -7.285 1 93.56 93 ARG B CA 1
ATOM 3431 C C . ARG B 1 93 ? -19.891 21.219 -6.465 1 93.56 93 ARG B C 1
ATOM 3433 O O . ARG B 1 93 ? -20.328 21.062 -5.324 1 93.56 93 ARG B O 1
ATOM 3440 N N . GLU B 1 94 ? -19.906 22.344 -7.074 1 93.19 94 GLU B N 1
ATOM 3441 C CA . GLU B 1 94 ? -20.297 23.578 -6.383 1 93.19 94 GLU B CA 1
ATOM 3442 C C . GLU B 1 94 ? -21.766 23.516 -5.961 1 93.19 94 GLU B C 1
ATOM 3444 O O . GLU B 1 94 ? -22.172 24.188 -5.008 1 93.19 94 GLU B O 1
ATOM 3449 N N . ASP B 1 95 ? -22.484 22.688 -6.652 1 94.56 95 ASP B N 1
ATOM 3450 C CA . ASP B 1 95 ? -23.906 22.625 -6.383 1 94.56 95 ASP B CA 1
ATOM 3451 C C . ASP B 1 95 ? -24.266 21.438 -5.496 1 94.56 95 ASP B C 1
ATOM 3453 O O . ASP B 1 95 ? -25.438 21.109 -5.316 1 94.56 95 ASP B O 1
ATOM 3457 N N . SER B 1 96 ? -23.266 20.812 -4.969 1 93.88 96 SER B N 1
ATOM 3458 C CA . SER B 1 96 ? -23.547 19.703 -4.066 1 93.88 96 SER B CA 1
ATOM 3459 C C . SER B 1 96 ? -24.219 20.188 -2.783 1 93.88 96 SER B C 1
ATOM 3461 O O . SER B 1 96 ? -24.141 21.359 -2.441 1 93.88 96 SER B O 1
ATOM 3463 N N . GLU B 1 97 ? -24.891 19.25 -2.127 1 92.75 97 GLU B N 1
ATOM 3464 C CA . GLU B 1 97 ? -25.547 19.594 -0.868 1 92.75 97 GLU B CA 1
ATOM 3465 C C . GLU B 1 97 ? -24.531 20.078 0.17 1 92.75 97 GLU B C 1
ATOM 3467 O O . GLU B 1 97 ? -24.812 21 0.938 1 92.75 97 GLU B O 1
ATOM 3472 N N . GLY B 1 98 ? -23.406 19.469 0.195 1 94.31 98 GLY B N 1
ATOM 3473 C CA . GLY B 1 98 ? -22.359 19.891 1.109 1 94.31 98 GLY B CA 1
ATOM 3474 C C . GLY B 1 98 ? -21.828 21.281 0.817 1 94.31 98 GLY B C 1
ATOM 3475 O O . GLY B 1 98 ? -21.641 22.078 1.734 1 94.31 98 GLY B O 1
ATOM 3476 N N . ALA B 1 99 ? -21.641 21.531 -0.43 1 96 99 ALA B N 1
ATOM 3477 C CA . ALA B 1 99 ? -21.172 22.859 -0.822 1 96 99 ALA B CA 1
ATOM 3478 C C . ALA B 1 99 ? -22.156 23.938 -0.393 1 96 99 ALA B C 1
ATOM 3480 O O . ALA B 1 99 ? -21.75 25 0.084 1 96 99 ALA B O 1
ATOM 3481 N N . LYS B 1 100 ? -23.438 23.641 -0.599 1 95.81 100 LYS B N 1
ATOM 3482 C CA . LYS B 1 100 ? -24.469 24.594 -0.214 1 95.81 100 LYS B CA 1
ATOM 3483 C C . LYS B 1 100 ? -24.453 24.844 1.29 1 95.81 100 LYS B C 1
ATOM 3485 O O . LYS B 1 100 ? -24.609 25.984 1.735 1 95.81 100 LYS B O 1
ATOM 3490 N N . GLN B 1 101 ? -24.312 23.797 1.992 1 95.19 101 GLN B N 1
ATOM 3491 C CA . GLN B 1 101 ? -24.266 23.922 3.445 1 95.19 101 GLN B CA 1
ATOM 3492 C C . GLN B 1 101 ? -23.094 24.781 3.891 1 95.19 101 GLN B C 1
ATOM 3494 O O . GLN B 1 101 ? -23.219 25.609 4.789 1 95.19 101 GLN B O 1
ATOM 3499 N N . LEU B 1 102 ? -21.984 24.578 3.275 1 96.44 102 LEU B N 1
ATOM 3500 C CA . LEU B 1 102 ? -20.781 25.312 3.621 1 96.44 102 LEU B CA 1
ATOM 3501 C C . LEU B 1 102 ? -20.906 26.781 3.234 1 96.44 102 LEU B C 1
ATOM 3503 O O . LEU B 1 102 ? -20.422 27.656 3.953 1 96.44 102 LEU B O 1
ATOM 3507 N N . LYS B 1 103 ? -21.531 27.031 2.156 1 93.5 103 LYS B N 1
ATOM 3508 C CA . LYS B 1 103 ? -21.688 28.406 1.672 1 93.5 103 LYS B CA 1
ATOM 3509 C C . LYS B 1 103 ? -22.562 29.219 2.613 1 93.5 103 LYS B C 1
ATOM 3511 O O . LYS B 1 103 ? -22.422 30.438 2.709 1 93.5 103 LYS B O 1
ATOM 3516 N N . LYS B 1 104 ? -23.422 28.516 3.297 1 91.56 104 LYS B N 1
ATOM 3517 C CA . LYS B 1 104 ? -24.25 29.203 4.266 1 91.56 104 LYS B CA 1
ATOM 3518 C C . LYS B 1 104 ? -23.422 29.828 5.383 1 91.56 104 LYS B C 1
ATOM 3520 O O . LYS B 1 104 ? -23.828 30.797 6.008 1 91.56 104 LYS B O 1
ATOM 3525 N N . GLU B 1 105 ? -22.328 29.203 5.594 1 87.12 105 GLU B N 1
ATOM 3526 C CA . GLU B 1 105 ? -21.422 29.703 6.633 1 87.12 105 GLU B CA 1
ATOM 3527 C C . GLU B 1 105 ? -20.422 30.703 6.066 1 87.12 105 GLU B C 1
ATOM 3529 O O . GLU B 1 105 ? -19.578 31.234 6.801 1 87.12 105 GLU B O 1
ATOM 3534 N N . GLN B 1 106 ? -20.609 30.906 4.758 1 81.62 106 GLN B N 1
ATOM 3535 C CA . GLN B 1 106 ? -19.703 31.844 4.113 1 81.62 106 GLN B CA 1
ATOM 3536 C C . GLN B 1 106 ? -19.938 33.281 4.613 1 81.62 106 GLN B C 1
ATOM 3538 O O . GLN B 1 106 ? -21.078 33.719 4.699 1 81.62 106 GLN B O 1
ATOM 3543 N N . GLY B 1 107 ? -19.016 33.938 5.066 1 75.38 107 GLY B N 1
ATOM 3544 C CA . GLY B 1 107 ? -19.125 35.312 5.562 1 75.38 107 GLY B CA 1
ATOM 3545 C C . GLY B 1 107 ? -19.109 35.406 7.074 1 75.38 107 GLY B C 1
ATOM 3546 O O . GLY B 1 107 ? -19.094 36.5 7.641 1 75.38 107 GLY B O 1
ATOM 3547 N N . SER B 1 108 ? -19.078 34.219 7.602 1 78.75 108 SER B N 1
ATOM 3548 C CA . SER B 1 108 ? -18.953 34.188 9.055 1 78.75 108 SER B CA 1
ATOM 3549 C C . SER B 1 108 ? -17.531 34.469 9.5 1 78.75 108 SER B C 1
ATOM 3551 O O . SER B 1 108 ? -16.625 34.594 8.664 1 78.75 108 SER B O 1
ATOM 3553 N N . THR B 1 109 ? -17.375 34.938 10.719 1 77.5 109 THR B N 1
ATOM 3554 C CA . THR B 1 109 ? -16.062 35.062 11.344 1 77.5 109 THR B CA 1
ATOM 3555 C C . THR B 1 109 ? -15.852 34 12.414 1 77.5 109 THR B C 1
ATOM 3557 O O . THR B 1 109 ? -16.531 34 13.438 1 77.5 109 THR B O 1
ATOM 3560 N N . PRO B 1 110 ? -14.953 33.062 12.117 1 78.31 110 PRO B N 1
ATOM 3561 C CA . PRO B 1 110 ? -14.055 32.844 10.984 1 78.31 110 PRO B CA 1
ATOM 3562 C C . PRO B 1 110 ? -14.781 32.312 9.742 1 78.31 110 PRO B C 1
ATOM 3564 O O . PRO B 1 110 ? -15.875 31.766 9.852 1 78.31 110 PRO B O 1
ATOM 3567 N N . SER B 1 111 ? -14.039 32.5 8.633 1 86.81 111 SER B N 1
ATOM 3568 C CA . SER B 1 111 ? -14.758 32.25 7.387 1 86.81 111 SER B CA 1
ATOM 3569 C C . SER B 1 111 ? -14.484 30.844 6.875 1 86.81 111 SER B C 1
ATOM 3571 O O . SER B 1 111 ? -13.461 30.25 7.215 1 86.81 111 SER B O 1
ATOM 3573 N N . ILE B 1 112 ? -15.477 30.297 6.258 1 95.31 112 ILE B N 1
ATOM 3574 C CA . ILE B 1 112 ? -15.328 29.156 5.359 1 95.31 112 ILE B CA 1
ATOM 3575 C C . ILE B 1 112 ? -15.281 29.641 3.914 1 95.31 112 ILE B C 1
ATOM 3577 O O . ILE B 1 112 ? -16.156 30.391 3.477 1 95.31 112 ILE B O 1
ATOM 3581 N N . HIS B 1 113 ? -14.242 29.328 3.215 1 95.62 113 HIS B N 1
ATOM 3582 C CA . HIS B 1 113 ? -14.125 29.609 1.787 1 95.62 113 HIS B CA 1
ATOM 3583 C C . HIS B 1 113 ? -14.328 28.344 0.961 1 95.62 113 HIS B C 1
ATOM 3585 O O . HIS B 1 113 ? -13.523 27.422 1.03 1 95.62 113 HIS B O 1
ATOM 3591 N N . VAL B 1 114 ? -15.391 28.281 0.183 1 96.62 114 VAL B N 1
ATOM 3592 C CA . VAL B 1 114 ? -15.664 27.125 -0.66 1 96.62 114 VAL B CA 1
ATOM 3593 C C . VAL B 1 114 ? -15 27.312 -2.021 1 96.62 114 VAL B C 1
ATOM 3595 O O . VAL B 1 114 ? -15.273 28.281 -2.729 1 96.62 114 VAL B O 1
ATOM 3598 N N . ILE B 1 115 ? -14.133 26.422 -2.404 1 96.12 115 ILE B N 1
ATOM 3599 C CA . ILE B 1 115 ? -13.406 26.484 -3.668 1 96.12 115 ILE B CA 1
ATOM 3600 C C . ILE B 1 115 ? -13.648 25.219 -4.477 1 96.12 115 ILE B C 1
ATOM 3602 O O . ILE B 1 115 ? -13.344 24.109 -4.016 1 96.12 115 ILE B O 1
ATOM 3606 N N . PRO B 1 116 ? -14.172 25.344 -5.688 1 97.31 116 PRO B N 1
ATOM 3607 C CA . PRO B 1 116 ? -14.383 24.156 -6.52 1 97.31 116 PRO B CA 1
ATOM 3608 C C . PRO B 1 116 ? -13.109 23.703 -7.219 1 97.31 116 PRO B C 1
ATOM 3610 O O . PRO B 1 116 ? -12.445 24.484 -7.895 1 97.31 116 PRO B O 1
ATOM 3613 N N . PHE B 1 117 ? -12.734 22.438 -7.039 1 97.94 117 PHE B N 1
ATOM 3614 C CA . PHE B 1 117 ? -11.672 21.844 -7.852 1 97.94 117 PHE B CA 1
ATOM 3615 C C . PHE B 1 117 ? -11.68 20.328 -7.742 1 97.94 117 PHE B C 1
ATOM 3617 O O . PHE B 1 117 ? -12.086 19.781 -6.719 1 97.94 117 PHE B O 1
ATOM 3624 N N . ASP 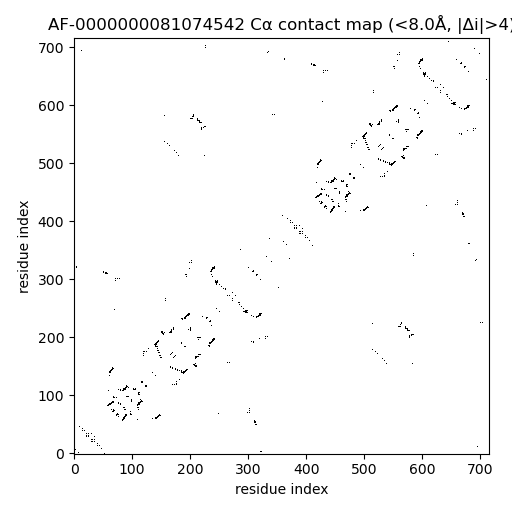B 1 118 ? -11.266 19.703 -8.805 1 98.44 118 ASP B N 1
ATOM 3625 C CA . ASP B 1 118 ? -11.016 18.266 -8.906 1 98.44 118 ASP B CA 1
ATOM 3626 C C . ASP B 1 118 ? -9.539 17.953 -8.672 1 98.44 118 ASP B C 1
ATOM 3628 O O . ASP B 1 118 ? -8.672 18.438 -9.414 1 98.44 118 ASP B O 1
ATOM 3632 N N . VAL B 1 119 ? -9.258 17.109 -7.691 1 98.5 119 VAL B N 1
ATOM 3633 C CA . VAL B 1 119 ? -7.879 16.828 -7.32 1 98.5 119 VAL B CA 1
ATOM 3634 C C . VAL B 1 119 ? -7.168 16.125 -8.469 1 98.5 119 VAL B C 1
ATOM 3636 O O . VAL B 1 119 ? -5.938 16.047 -8.5 1 98.5 119 VAL B O 1
ATOM 3639 N N . THR B 1 120 ? -7.918 15.555 -9.43 1 97.69 120 THR B N 1
ATOM 3640 C CA . THR B 1 120 ? -7.312 14.852 -10.555 1 97.69 120 THR B CA 1
ATOM 3641 C C . THR B 1 120 ? -7.051 15.805 -11.711 1 97.69 120 THR B C 1
ATOM 3643 O O . THR B 1 120 ? -6.547 15.391 -12.758 1 97.69 120 THR B O 1
ATOM 3646 N N . SER B 1 121 ? -7.367 17.109 -11.555 1 98.19 121 SER B N 1
ATOM 3647 C CA . SER B 1 121 ? -7.176 18.094 -12.609 1 98.19 121 SER B CA 1
ATOM 3648 C C . SER B 1 121 ? -6.047 19.062 -12.266 1 98.19 121 SER B C 1
ATOM 3650 O O . SER B 1 121 ? -6.234 19.969 -11.453 1 98.19 121 SER B O 1
ATOM 3652 N N . PRO B 1 122 ? -4.965 18.906 -12.953 1 96.31 122 PRO B N 1
ATOM 3653 C CA . PRO B 1 122 ? -3.854 19.812 -12.672 1 96.31 122 PRO B CA 1
ATOM 3654 C C . PRO B 1 122 ? -4.23 21.281 -12.852 1 96.31 122 PRO B C 1
ATOM 3656 O O . PRO B 1 122 ? -3.793 22.141 -12.078 1 96.31 122 PRO B O 1
ATOM 3659 N N . GLN B 1 123 ? -5.012 21.547 -13.812 1 97.5 123 GLN B N 1
ATOM 3660 C CA . GLN B 1 123 ? -5.426 22.922 -14.078 1 97.5 123 GLN B CA 1
ATOM 3661 C C . GLN B 1 123 ? -6.258 23.484 -12.93 1 97.5 123 GLN B C 1
ATOM 3663 O O . GLN B 1 123 ? -6.043 24.609 -12.492 1 97.5 123 GLN B O 1
ATOM 3668 N N . GLN B 1 124 ? -7.168 22.688 -12.43 1 98.31 124 GLN B N 1
ATOM 3669 C CA . GLN B 1 124 ? -8.023 23.156 -11.344 1 98.31 124 GLN B CA 1
ATOM 3670 C C . GLN B 1 124 ? -7.242 23.281 -10.039 1 98.31 124 GLN B C 1
ATOM 3672 O O . GLN B 1 124 ? -7.516 24.188 -9.234 1 98.31 124 GLN B O 1
ATOM 3677 N N . LEU B 1 125 ? -6.289 22.453 -9.875 1 98.38 125 LEU B N 1
ATOM 3678 C CA . LEU B 1 125 ? -5.43 22.547 -8.703 1 98.38 125 LEU B CA 1
ATOM 3679 C C . LEU B 1 125 ? -4.598 23.828 -8.742 1 98.38 125 LEU B C 1
ATOM 3681 O O . LEU B 1 125 ? -4.426 24.5 -7.719 1 98.38 125 LEU B O 1
ATOM 3685 N N . SER B 1 126 ? -4.113 24.156 -9.891 1 97.44 126 SER B N 1
ATOM 3686 C CA . SER B 1 126 ? -3.35 25.391 -10.047 1 97.44 126 SER B CA 1
ATOM 3687 C C . SER B 1 126 ? -4.207 26.609 -9.734 1 97.44 126 SER B C 1
ATOM 3689 O O . SER B 1 126 ? -3.748 27.547 -9.07 1 97.44 126 SER B O 1
ATOM 3691 N N . GLN B 1 127 ? -5.383 26.594 -10.18 1 98.06 127 GLN B N 1
ATOM 3692 C CA . GLN B 1 127 ? -6.309 27.688 -9.898 1 98.06 127 GLN B CA 1
ATOM 3693 C C . GLN B 1 127 ? -6.633 27.766 -8.414 1 98.06 127 GLN B C 1
ATOM 3695 O O . GLN B 1 127 ? -6.715 28.859 -7.852 1 98.06 127 GLN B O 1
ATOM 3700 N N . ALA B 1 128 ? -6.844 26.641 -7.855 1 98.31 128 ALA B N 1
ATOM 3701 C CA . ALA B 1 128 ? -7.113 26.594 -6.422 1 98.31 128 ALA B CA 1
ATOM 3702 C C . ALA B 1 128 ? -5.941 27.156 -5.625 1 98.31 128 ALA B C 1
ATOM 3704 O O . ALA B 1 128 ? -6.137 27.844 -4.621 1 98.31 128 ALA B O 1
ATOM 3705 N N . ALA B 1 129 ? -4.734 26.844 -6.051 1 97.88 129 ALA B N 1
ATOM 3706 C CA . ALA B 1 129 ? -3.537 27.359 -5.387 1 97.88 129 ALA B CA 1
ATOM 3707 C C . ALA B 1 129 ? -3.469 28.875 -5.469 1 97.88 129 ALA B C 1
ATOM 3709 O O . ALA B 1 129 ? -3.066 29.531 -4.508 1 97.88 129 ALA B O 1
ATOM 3710 N N . GLN B 1 130 ? -3.826 29.391 -6.59 1 97.25 130 GLN B N 1
ATOM 3711 C CA . GLN B 1 130 ? -3.848 30.844 -6.758 1 97.25 130 GLN B CA 1
ATOM 3712 C C . GLN B 1 130 ? -4.867 31.484 -5.82 1 97.25 130 GLN B C 1
ATOM 3714 O O . GLN B 1 130 ? -4.574 32.5 -5.18 1 97.25 130 GLN B O 1
ATOM 3719 N N . THR B 1 131 ? -6.004 30.906 -5.758 1 96.88 131 THR B N 1
ATOM 3720 C CA . THR B 1 131 ? -7.035 31.406 -4.859 1 96.88 131 THR B CA 1
ATOM 3721 C C . THR B 1 131 ? -6.574 31.328 -3.406 1 96.88 131 THR B C 1
ATOM 3723 O O . THR B 1 131 ? -6.766 32.281 -2.637 1 96.88 131 THR B O 1
ATOM 3726 N N . LEU B 1 132 ? -6.008 30.219 -3.07 1 97.44 132 LEU B N 1
ATOM 3727 C CA . LEU B 1 132 ? -5.508 30.016 -1.714 1 97.44 132 LEU B CA 1
ATOM 3728 C C . LEU B 1 132 ? -4.453 31.062 -1.367 1 97.44 132 LEU B C 1
ATOM 3730 O O . LEU B 1 132 ? -4.445 31.609 -0.258 1 97.44 132 LEU B O 1
ATOM 3734 N N . ALA B 1 133 ? -3.58 31.359 -2.291 1 95.81 133 ALA B N 1
ATOM 3735 C CA . ALA B 1 133 ? -2.494 32.312 -2.07 1 95.81 133 ALA B CA 1
ATOM 3736 C C . ALA B 1 133 ? -3.039 33.688 -1.704 1 95.81 133 ALA B C 1
ATOM 3738 O O . ALA B 1 133 ? -2.428 34.406 -0.918 1 95.81 133 ALA B O 1
ATOM 3739 N N . GLN B 1 134 ? -4.156 33.969 -2.199 1 94.5 134 GLN B N 1
ATOM 3740 C CA . GLN B 1 134 ? -4.773 35.281 -1.934 1 94.5 134 GLN B CA 1
ATOM 3741 C C . GLN B 1 134 ? -5.41 35.312 -0.547 1 94.5 134 GLN B C 1
ATOM 3743 O O . GLN B 1 134 ? -5.551 36.375 0.053 1 94.5 134 GLN B O 1
ATOM 3748 N N . LEU B 1 135 ? -5.762 34.156 -0.09 1 91.44 135 LEU B N 1
ATOM 3749 C CA . LEU B 1 135 ? -6.465 34.062 1.185 1 91.44 135 LEU B CA 1
ATOM 3750 C C . LEU B 1 135 ? -5.48 33.906 2.336 1 91.44 135 LEU B C 1
ATOM 3752 O O . LEU B 1 135 ? -5.809 34.188 3.488 1 91.44 135 LEU B O 1
ATOM 3756 N N . LEU B 1 136 ? -4.309 33.5 2.064 1 93.19 136 LEU B N 1
ATOM 3757 C CA . LEU B 1 136 ? -3.379 33.031 3.1 1 93.19 136 LEU B CA 1
ATOM 3758 C C . LEU B 1 136 ? -2.697 34.219 3.764 1 93.19 136 LEU B C 1
ATOM 3760 O O . LEU B 1 136 ? -2.34 35.188 3.092 1 93.19 136 LEU B O 1
ATOM 3764 N N . PRO B 1 137 ? -2.592 34.125 5.047 1 91.25 137 PRO B N 1
ATOM 3765 C CA . PRO B 1 137 ? -1.704 35.094 5.734 1 91.25 137 PRO B CA 1
ATOM 3766 C C . PRO B 1 137 ? -0.227 34.812 5.469 1 91.25 137 PRO B C 1
ATOM 3768 O O . PRO B 1 137 ? 0.108 33.812 4.789 1 91.25 137 PRO B O 1
ATOM 3771 N N . SER B 1 138 ? 0.667 35.594 6.031 1 88.44 138 SER B N 1
ATOM 3772 C CA . SER B 1 138 ? 2.104 35.469 5.812 1 88.44 138 SER B CA 1
ATOM 3773 C C . SER B 1 138 ? 2.645 34.188 6.41 1 88.44 138 SER B C 1
ATOM 3775 O O . SER B 1 138 ? 3.637 33.625 5.926 1 88.44 138 SER B O 1
ATOM 3777 N N . GLU B 1 139 ? 1.912 33.625 7.391 1 91.06 139 GLU B N 1
ATOM 3778 C CA . GLU B 1 139 ? 2.365 32.438 8.078 1 91.06 139 GLU B CA 1
ATOM 3779 C C . GLU B 1 139 ? 2.201 31.203 7.191 1 91.06 139 GLU B C 1
ATOM 3781 O O . GLU B 1 139 ? 2.885 30.188 7.391 1 91.06 139 GLU B O 1
ATOM 3786 N N . GLY B 1 140 ? 1.219 31.281 6.309 1 95.94 140 GLY B N 1
ATOM 3787 C CA . GLY B 1 140 ? 1.062 30.172 5.375 1 95.94 140 GLY B CA 1
ATOM 3788 C C . GLY B 1 140 ? -0.093 29.25 5.727 1 95.94 140 GLY B C 1
ATOM 3789 O O . GLY B 1 140 ? -1.062 29.688 6.359 1 95.94 140 GLY B O 1
ATOM 3790 N N . LEU B 1 141 ? -0.094 28.078 5.199 1 98.44 141 LEU B N 1
ATOM 3791 C CA . LEU B 1 141 ? -1.145 27.078 5.375 1 98.44 141 LEU B CA 1
ATOM 3792 C C . LEU B 1 141 ? -0.817 26.141 6.531 1 98.44 141 LEU B C 1
ATOM 3794 O O . LEU B 1 141 ? 0.176 25.406 6.48 1 98.44 141 LEU B O 1
ATOM 3798 N N . TRP B 1 142 ? -1.669 26.172 7.508 1 98.5 142 TRP B N 1
ATOM 3799 C CA . TRP B 1 142 ? -1.419 25.359 8.695 1 98.5 142 TRP B CA 1
ATOM 3800 C C . TRP B 1 142 ? -1.591 23.875 8.383 1 98.5 142 TRP B C 1
ATOM 3802 O O . TRP B 1 142 ? -0.8 23.047 8.836 1 98.5 142 TRP B O 1
ATOM 3812 N N . GLY B 1 143 ? -2.66 23.641 7.637 1 98.75 143 GLY B N 1
ATOM 3813 C CA . GLY B 1 143 ? -2.898 22.234 7.395 1 98.75 143 GLY B CA 1
ATOM 3814 C C . GLY B 1 143 ? -3.518 21.953 6.039 1 98.75 143 GLY B C 1
ATOM 3815 O O . GLY B 1 143 ? -4.363 22.719 5.57 1 98.75 143 GLY B O 1
ATOM 3816 N N . LEU B 1 144 ? -3.07 20.906 5.414 1 98.94 144 LEU B N 1
ATOM 3817 C CA . LEU B 1 144 ? -3.695 20.281 4.254 1 98.94 144 LEU B CA 1
ATOM 3818 C C . LEU B 1 144 ? -4.281 18.922 4.617 1 98.94 144 LEU B C 1
ATOM 3820 O O . LEU B 1 144 ? -3.568 18.047 5.102 1 98.94 144 LEU B O 1
ATOM 3824 N N . VAL B 1 145 ? -5.582 18.781 4.461 1 98.94 145 VAL B N 1
ATOM 3825 C CA . VAL B 1 145 ? -6.242 17.5 4.688 1 98.94 145 VAL B CA 1
ATOM 3826 C C . VAL B 1 145 ? -6.641 16.891 3.35 1 98.94 145 VAL B C 1
ATOM 3828 O O . VAL B 1 145 ? -7.574 17.359 2.695 1 98.94 145 VAL B O 1
ATOM 3831 N N . ASN B 1 146 ? -5.902 15.875 2.975 1 98.88 146 ASN B N 1
ATOM 3832 C CA . ASN B 1 146 ? -6.258 15.078 1.804 1 98.88 146 ASN B CA 1
ATOM 3833 C C . ASN B 1 146 ? -7.379 14.094 2.113 1 98.88 146 ASN B C 1
ATOM 3835 O O . ASN B 1 146 ? -7.125 12.961 2.533 1 98.88 146 ASN B O 1
ATOM 3839 N N . ASN B 1 147 ? -8.578 14.492 1.767 1 98.06 147 ASN B N 1
ATOM 3840 C CA . ASN B 1 147 ? -9.766 13.734 2.154 1 98.06 147 ASN B CA 1
ATOM 3841 C C . ASN B 1 147 ? -10.484 13.164 0.938 1 98.06 147 ASN B C 1
ATOM 3843 O O . ASN B 1 147 ? -11.188 12.156 1.043 1 98.06 147 ASN B O 1
ATOM 3847 N N . ALA B 1 148 ? -10.344 13.852 -0.218 1 96.56 148 ALA B N 1
ATOM 3848 C CA . ALA B 1 148 ? -11.023 13.375 -1.417 1 96.56 148 ALA B CA 1
ATOM 3849 C C . ALA B 1 148 ? -10.711 11.906 -1.683 1 96.56 148 ALA B C 1
ATOM 3851 O O . ALA B 1 148 ? -9.555 11.484 -1.587 1 96.56 148 ALA B O 1
ATOM 3852 N N . GLY B 1 149 ? -11.734 11.133 -1.918 1 93.75 149 GLY B N 1
ATOM 3853 C CA . GLY B 1 149 ? -11.523 9.711 -2.166 1 93.75 149 GLY B CA 1
ATOM 3854 C C . GLY B 1 149 ? -12.75 9.023 -2.725 1 93.75 149 GLY B C 1
ATOM 3855 O O . GLY B 1 149 ? -13.859 9.555 -2.643 1 93.75 149 GLY B O 1
ATOM 3856 N N . VAL B 1 150 ? -12.547 7.918 -3.344 1 91.94 150 VAL B N 1
ATOM 3857 C CA . VAL B 1 150 ? -13.602 7.07 -3.891 1 91.94 150 VAL B CA 1
ATOM 3858 C C . VAL B 1 150 ? -13.328 5.609 -3.537 1 91.94 150 VAL B C 1
ATOM 3860 O O . VAL B 1 150 ? -12.227 5.27 -3.094 1 91.94 150 VAL B O 1
ATOM 3863 N N . CYS B 1 151 ? -14.328 4.797 -3.678 1 90.94 151 CYS B N 1
ATOM 3864 C CA . CYS B 1 151 ? -14.234 3.373 -3.379 1 90.94 151 CYS B CA 1
ATOM 3865 C C . CYS B 1 151 ? -14.992 2.547 -4.41 1 90.94 151 CYS B C 1
ATOM 3867 O O . CYS B 1 151 ? -16.203 2.713 -4.582 1 90.94 151 CYS B O 1
ATOM 3869 N N . SER B 1 152 ? -14.281 1.756 -5.117 1 88.12 152 SER B N 1
ATOM 3870 C CA . SER B 1 152 ? -14.883 0.799 -6.035 1 88.12 152 SER B CA 1
ATOM 3871 C C . SER B 1 152 ? -14.82 -0.62 -5.477 1 88.12 152 SER B C 1
ATOM 3873 O O . SER B 1 152 ? -13.758 -1.078 -5.059 1 88.12 152 SER B O 1
ATOM 3875 N N . LEU B 1 153 ? -15.992 -1.292 -5.492 1 88.75 153 LEU B N 1
ATOM 3876 C CA . LEU B 1 153 ? -16.078 -2.664 -5.004 1 88.75 153 LEU B CA 1
ATOM 3877 C C . LEU B 1 153 ? -16.375 -3.629 -6.148 1 88.75 153 LEU B C 1
ATOM 3879 O O . LEU B 1 153 ? -17.156 -3.303 -7.055 1 88.75 153 LEU B O 1
ATOM 3883 N N . GLY B 1 154 ? -15.781 -4.762 -6.074 1 90.12 154 GLY B N 1
ATOM 3884 C CA . GLY B 1 154 ? -16.016 -5.816 -7.043 1 90.12 154 GLY B CA 1
ATOM 3885 C C . GLY B 1 154 ? -14.812 -6.711 -7.266 1 90.12 154 GLY B C 1
ATOM 3886 O O . GLY B 1 154 ? -13.688 -6.328 -6.949 1 90.12 154 GLY B O 1
ATOM 3887 N N . PRO B 1 155 ? -15.07 -7.906 -7.758 1 92.81 155 PRO B N 1
ATOM 3888 C CA . PRO B 1 155 ? -13.938 -8.789 -8.062 1 92.81 155 PRO B CA 1
ATOM 3889 C C . PRO B 1 155 ? -12.992 -8.195 -9.102 1 92.81 155 PRO B C 1
ATOM 3891 O O . PRO B 1 155 ? -13.43 -7.48 -10.008 1 92.81 155 PRO B O 1
ATOM 3894 N N . VAL B 1 156 ? -11.789 -8.617 -9.07 1 92.81 156 VAL B N 1
ATOM 3895 C CA . VAL B 1 156 ? -10.719 -8.109 -9.93 1 92.81 156 VAL B CA 1
ATOM 3896 C C . VAL B 1 156 ? -11.07 -8.359 -11.391 1 92.81 156 VAL B C 1
ATOM 3898 O O . VAL B 1 156 ? -10.82 -7.508 -12.25 1 92.81 156 VAL B O 1
ATOM 3901 N N . GLU B 1 157 ? -11.68 -9.453 -11.672 1 93.19 157 GLU B N 1
ATOM 3902 C CA . GLU B 1 157 ? -11.961 -9.812 -13.062 1 93.19 157 GLU B CA 1
ATOM 3903 C C . GLU B 1 157 ? -13.289 -9.227 -13.523 1 93.19 157 GLU B C 1
ATOM 3905 O O . GLU B 1 157 ? -13.594 -9.227 -14.719 1 93.19 157 GLU B O 1
ATOM 3910 N N . TRP B 1 158 ? -14.078 -8.695 -12.602 1 93.12 158 TRP B N 1
ATOM 3911 C CA . TRP B 1 158 ? -15.398 -8.203 -12.961 1 93.12 158 TRP B CA 1
ATOM 3912 C C . TRP B 1 158 ? -15.375 -6.703 -13.234 1 93.12 158 TRP B C 1
ATOM 3914 O O . TRP B 1 158 ? -16.125 -6.203 -14.078 1 93.12 158 TRP B O 1
ATOM 3924 N N . LEU B 1 159 ? -14.547 -6.02 -12.547 1 92.62 159 LEU B N 1
ATOM 3925 C CA . LEU B 1 159 ? -14.492 -4.566 -12.672 1 92.62 159 LEU B CA 1
ATOM 3926 C C . LEU B 1 159 ? -13.898 -4.152 -14.016 1 92.62 159 LEU B C 1
ATOM 3928 O O . LEU B 1 159 ? -12.891 -4.707 -14.453 1 92.62 159 LEU B O 1
ATOM 3932 N N . ALA B 1 160 ? -14.625 -3.189 -14.609 1 92.5 160 ALA B N 1
ATOM 3933 C CA . ALA B 1 160 ? -13.953 -2.564 -15.742 1 92.5 160 ALA B CA 1
ATOM 3934 C C . ALA B 1 160 ? -12.609 -1.979 -15.328 1 92.5 160 ALA B C 1
ATOM 3936 O O . ALA B 1 160 ? -12.477 -1.438 -14.227 1 92.5 160 ALA B O 1
ATOM 3937 N N . PHE B 1 161 ? -11.68 -2.123 -16.219 1 94.06 161 PHE B N 1
ATOM 3938 C CA . PHE B 1 161 ? -10.328 -1.708 -15.859 1 94.06 161 PHE B CA 1
ATOM 3939 C C . PHE B 1 161 ? -10.289 -0.224 -15.516 1 94.06 161 PHE B C 1
ATOM 3941 O O . PHE B 1 161 ? -9.562 0.192 -14.609 1 94.06 161 PHE B O 1
ATOM 3948 N N . ASP B 1 162 ? -11.008 0.564 -16.219 1 93.56 162 ASP B N 1
ATOM 3949 C CA . ASP B 1 162 ? -11.062 1.994 -15.93 1 93.56 162 ASP B CA 1
ATOM 3950 C C . ASP B 1 162 ? -11.641 2.256 -14.547 1 93.56 162 ASP B C 1
ATOM 3952 O O . ASP B 1 162 ? -11.227 3.188 -13.852 1 93.56 162 ASP B O 1
ATOM 3956 N N . THR B 1 163 ? -12.594 1.48 -14.172 1 91.69 163 THR B N 1
ATOM 3957 C CA . THR B 1 163 ? -13.148 1.591 -12.828 1 91.69 163 THR B CA 1
ATOM 3958 C C . THR B 1 163 ? -12.109 1.2 -11.781 1 91.69 163 THR B C 1
ATOM 3960 O O . THR B 1 163 ? -12 1.842 -10.734 1 91.69 163 THR B O 1
ATOM 3963 N N . PHE B 1 164 ? -11.422 0.188 -12.141 1 93.56 164 PHE B N 1
ATOM 3964 C CA . PHE B 1 164 ? -10.344 -0.228 -11.25 1 93.56 164 PHE B CA 1
ATOM 3965 C C . PHE B 1 164 ? -9.336 0.902 -11.047 1 93.56 164 PHE B C 1
ATOM 3967 O O . PHE B 1 164 ? -8.953 1.205 -9.914 1 93.56 164 PHE B O 1
ATOM 3974 N N . LYS B 1 165 ? -8.977 1.558 -12.109 1 96.94 165 LYS B N 1
ATOM 3975 C CA . LYS B 1 165 ? -7.957 2.602 -12.078 1 96.94 165 LYS B CA 1
ATOM 3976 C C . LYS B 1 165 ? -8.469 3.85 -11.359 1 96.94 165 LYS B C 1
ATOM 3978 O O . LYS B 1 165 ? -7.684 4.625 -10.812 1 96.94 165 LYS B O 1
ATOM 3983 N N . ARG B 1 166 ? -9.75 4.035 -11.336 1 96.25 166 ARG B N 1
ATOM 3984 C CA . ARG B 1 166 ? -10.352 5.254 -10.797 1 96.25 166 ARG B CA 1
ATOM 3985 C C . ARG B 1 166 ? -9.953 5.469 -9.344 1 96.25 166 ARG B C 1
ATOM 3987 O O . ARG B 1 166 ? -9.648 6.59 -8.938 1 96.25 166 ARG B O 1
ATOM 3994 N N . ASP B 1 167 ? -10 4.398 -8.562 1 96.75 167 ASP B N 1
ATOM 3995 C CA . ASP B 1 167 ? -9.633 4.52 -7.152 1 96.75 167 ASP B CA 1
ATOM 3996 C C . ASP B 1 167 ? -8.211 5.047 -7 1 96.75 167 ASP B C 1
ATOM 3998 O O . ASP B 1 167 ? -7.961 5.965 -6.215 1 96.75 167 ASP B O 1
ATOM 4002 N N . THR B 1 168 ? -7.324 4.473 -7.75 1 98.31 168 THR B N 1
ATOM 4003 C CA . THR B 1 168 ? -5.938 4.914 -7.672 1 98.31 168 THR B CA 1
ATOM 4004 C C . THR B 1 168 ? -5.789 6.34 -8.203 1 98.31 168 THR B C 1
ATOM 4006 O O . THR B 1 168 ? -5.004 7.129 -7.672 1 98.31 168 THR B O 1
ATOM 4009 N N . GLN B 1 169 ? -6.492 6.676 -9.234 1 98 169 GLN B N 1
ATOM 4010 C CA . GLN B 1 169 ? -6.426 8 -9.844 1 98 169 GLN B CA 1
ATOM 4011 C C . GLN B 1 169 ? -6.855 9.086 -8.867 1 98 169 GLN B C 1
ATOM 4013 O O . GLN B 1 169 ? -6.234 10.148 -8.797 1 98 169 GLN B O 1
ATOM 4018 N N . VAL B 1 170 ? -7.832 8.805 -8.094 1 97.62 170 VAL B N 1
ATOM 4019 C CA . VAL B 1 170 ? -8.359 9.812 -7.176 1 97.62 170 VAL B CA 1
ATOM 4020 C C . VAL B 1 170 ? -7.645 9.703 -5.828 1 97.62 170 VAL B C 1
ATOM 4022 O O . VAL B 1 170 ? -7.074 10.688 -5.344 1 97.62 170 VAL B O 1
ATOM 4025 N N . ASN B 1 171 ? -7.645 8.492 -5.27 1 98.31 171 ASN B N 1
ATOM 4026 C CA . ASN B 1 171 ? -7.191 8.297 -3.898 1 98.31 171 ASN B CA 1
ATOM 4027 C C . ASN B 1 171 ? -5.684 8.492 -3.775 1 98.31 171 ASN B C 1
ATOM 4029 O O . ASN B 1 171 ? -5.191 8.898 -2.721 1 98.31 171 ASN B O 1
ATOM 4033 N N . LEU B 1 172 ? -4.973 8.156 -4.855 1 98.69 172 LEU B N 1
ATOM 4034 C CA . LEU B 1 172 ? -3.52 8.289 -4.793 1 98.69 172 LEU B CA 1
ATOM 4035 C C . LEU B 1 172 ? -3.045 9.477 -5.617 1 98.69 172 LEU B C 1
ATOM 4037 O O . LEU B 1 172 ? -2.492 10.438 -5.074 1 98.69 172 LEU B O 1
ATOM 4041 N N . PHE B 1 173 ? -3.295 9.453 -6.926 1 98.62 173 PHE B N 1
ATOM 4042 C CA . PHE B 1 173 ? -2.738 10.492 -7.785 1 98.62 173 PHE B CA 1
ATOM 4043 C C . PHE B 1 173 ? -3.344 11.852 -7.457 1 98.62 173 PHE B C 1
ATOM 4045 O O . PHE B 1 173 ? -2.65 12.867 -7.48 1 98.62 173 PHE B O 1
ATOM 4052 N N . GLY B 1 174 ? -4.676 11.867 -7.191 1 98.69 174 GLY B N 1
ATOM 4053 C CA . GLY B 1 174 ? -5.281 13.109 -6.734 1 98.69 174 GLY B CA 1
ATOM 4054 C C . GLY B 1 174 ? -4.676 13.633 -5.441 1 98.69 174 GLY B C 1
ATOM 4055 O O . GLY B 1 174 ? -4.418 14.828 -5.312 1 98.69 174 GLY B O 1
ATOM 4056 N N . LEU B 1 175 ? -4.465 12.758 -4.516 1 98.75 175 LEU B N 1
ATOM 4057 C CA . LEU B 1 175 ? -3.844 13.094 -3.236 1 98.75 175 LEU B CA 1
ATOM 4058 C C . LEU B 1 175 ? -2.428 13.625 -3.441 1 98.75 175 LEU B C 1
ATOM 4060 O O . LEU B 1 175 ? -2.049 14.641 -2.854 1 98.75 175 LEU B O 1
ATOM 4064 N N . VAL B 1 176 ? -1.638 12.945 -4.273 1 98.56 176 VAL B N 1
ATOM 4065 C CA . VAL B 1 176 ? -0.264 13.352 -4.551 1 98.56 176 VAL B CA 1
ATOM 4066 C C . VAL B 1 176 ? -0.257 14.727 -5.223 1 98.56 176 VAL B C 1
ATOM 4068 O O . VAL B 1 176 ? 0.533 15.602 -4.859 1 98.56 176 VAL B O 1
ATOM 4071 N N . ALA B 1 177 ? -1.104 14.891 -6.184 1 98.5 177 ALA B N 1
ATOM 4072 C CA . ALA B 1 177 ? -1.176 16.156 -6.918 1 98.5 1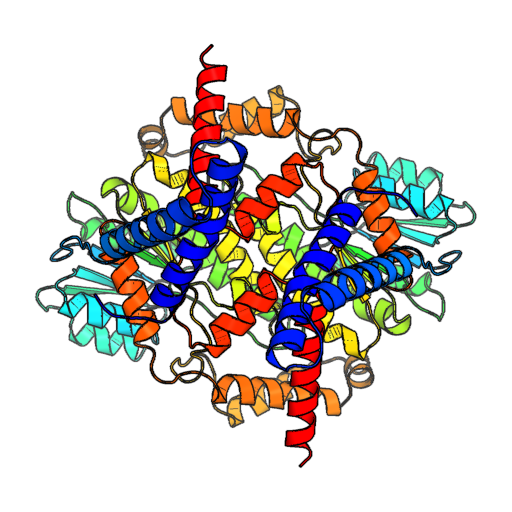77 ALA B CA 1
ATOM 4073 C C . ALA B 1 177 ? -1.543 17.312 -5.992 1 98.5 177 ALA B C 1
ATOM 4075 O O . ALA B 1 177 ? -0.926 18.375 -6.047 1 98.5 177 ALA B O 1
ATOM 4076 N N . ALA B 1 178 ? -2.537 17.094 -5.168 1 98.69 178 ALA B N 1
ATOM 4077 C CA . ALA B 1 178 ? -2.93 18.125 -4.211 1 98.69 178 ALA B CA 1
ATOM 4078 C C . ALA B 1 178 ? -1.791 18.422 -3.24 1 98.69 178 ALA B C 1
ATOM 4080 O O . ALA B 1 178 ? -1.499 19.594 -2.967 1 98.69 178 ALA B O 1
ATOM 4081 N N . THR B 1 179 ? -1.196 17.391 -2.719 1 98.62 179 THR B N 1
ATOM 4082 C CA . THR B 1 179 ? -0.089 17.562 -1.784 1 98.62 179 THR B CA 1
ATOM 4083 C C . THR B 1 179 ? 1.021 18.406 -2.41 1 98.62 179 THR B C 1
ATOM 4085 O O . THR B 1 179 ? 1.491 19.359 -1.807 1 98.62 179 THR B O 1
ATOM 4088 N N . ARG B 1 180 ? 1.426 18.047 -3.609 1 96.44 180 ARG B N 1
ATOM 4089 C CA . ARG B 1 180 ? 2.494 18.766 -4.293 1 96.44 180 ARG B CA 1
ATOM 4090 C C . ARG B 1 180 ? 2.113 20.219 -4.516 1 96.44 180 ARG B C 1
ATOM 4092 O O . ARG B 1 180 ? 2.953 21.125 -4.387 1 96.44 180 ARG B O 1
ATOM 4099 N N . THR B 1 181 ? 0.902 20.438 -4.852 1 97.12 181 THR B N 1
ATOM 4100 C CA . THR B 1 181 ? 0.413 21.766 -5.188 1 97.12 181 THR B CA 1
ATOM 4101 C C . THR B 1 181 ? 0.434 22.672 -3.961 1 97.12 181 THR B C 1
ATOM 4103 O O . THR B 1 181 ? 0.804 23.844 -4.059 1 97.12 181 THR B O 1
ATOM 4106 N N . PHE B 1 182 ? 0.096 22.188 -2.805 1 98.12 182 PHE B N 1
ATOM 4107 C CA . PHE B 1 182 ? -0.154 23.062 -1.663 1 98.12 182 PHE B CA 1
ATOM 4108 C C . PHE B 1 182 ? 0.983 22.969 -0.652 1 98.12 182 PHE B C 1
ATOM 4110 O O . PHE B 1 182 ? 1.055 23.766 0.285 1 98.12 182 PHE B O 1
ATOM 4117 N N . LEU B 1 183 ? 1.894 22.031 -0.851 1 97.38 183 LEU B N 1
ATOM 4118 C CA . LEU B 1 183 ? 2.957 21.734 0.101 1 97.38 183 LEU B CA 1
ATOM 4119 C C . LEU B 1 183 ? 3.84 22.953 0.337 1 97.38 183 LEU B C 1
ATOM 4121 O O . LEU B 1 183 ? 4.277 23.203 1.464 1 97.38 183 LEU B O 1
ATOM 4125 N N . PRO B 1 184 ? 4.121 23.812 -0.707 1 94.94 184 PRO B N 1
ATOM 4126 C CA . PRO B 1 184 ? 4.934 25 -0.447 1 94.94 184 PRO B CA 1
ATOM 4127 C C . PRO B 1 184 ? 4.305 25.922 0.593 1 94.94 184 PRO B C 1
ATOM 4129 O O . PRO B 1 184 ? 5.02 26.531 1.399 1 94.94 184 PRO B O 1
ATOM 4132 N N . PHE B 1 185 ? 2.996 26.016 0.604 1 96.75 185 PHE B N 1
ATOM 4133 C CA . PHE B 1 185 ? 2.303 26.844 1.584 1 96.75 185 PHE B CA 1
ATOM 4134 C C . PHE B 1 185 ? 2.396 26.219 2.977 1 96.75 185 PHE B C 1
ATOM 4136 O O . PHE B 1 185 ? 2.508 26.938 3.971 1 96.75 185 PHE B O 1
ATOM 4143 N N . VAL B 1 186 ? 2.371 24.922 3.039 1 97.94 186 VAL B N 1
ATOM 4144 C CA . VAL B 1 186 ? 2.434 24.219 4.312 1 97.94 186 VAL B CA 1
ATOM 4145 C C . VAL B 1 186 ? 3.838 24.328 4.898 1 97.94 186 VAL B C 1
ATOM 4147 O O . VAL B 1 186 ? 4 24.5 6.109 1 97.94 186 VAL B O 1
ATOM 4150 N N . ARG B 1 187 ? 4.844 24.188 4.047 1 95.06 187 ARG B N 1
ATOM 4151 C CA . ARG B 1 187 ? 6.23 24.281 4.492 1 95.06 187 ARG B CA 1
ATOM 4152 C C . ARG B 1 187 ? 6.516 25.641 5.121 1 95.06 187 ARG B C 1
ATOM 4154 O O . ARG B 1 187 ? 7.215 25.734 6.133 1 95.06 187 ARG B O 1
ATOM 4161 N N . ARG B 1 188 ? 5.977 26.641 4.547 1 93 188 ARG B N 1
ATOM 4162 C CA . ARG B 1 188 ? 6.168 27.984 5.062 1 93 188 ARG B CA 1
ATOM 4163 C C . ARG B 1 188 ? 5.648 28.109 6.492 1 93 188 ARG B C 1
ATOM 4165 O O . ARG B 1 188 ? 6.223 28.828 7.312 1 93 188 ARG B O 1
ATOM 4172 N N . ALA B 1 189 ? 4.629 27.406 6.742 1 96.19 189 ALA B N 1
ATOM 4173 C CA . ALA B 1 189 ? 3.979 27.484 8.047 1 96.19 189 ALA B CA 1
ATOM 4174 C C . ALA B 1 189 ? 4.535 26.438 9 1 96.19 189 ALA B C 1
ATOM 4176 O O . ALA B 1 189 ? 4.188 26.406 10.18 1 96.19 189 ALA B O 1
ATOM 4177 N N . LYS B 1 190 ? 5.426 25.562 8.453 1 97.12 190 LYS B N 1
ATOM 4178 C CA . LYS B 1 190 ? 5.801 24.391 9.219 1 97.12 190 LYS B CA 1
ATOM 4179 C C . LYS B 1 190 ? 4.57 23.656 9.758 1 97.12 190 LYS B C 1
ATOM 4181 O O . LYS B 1 190 ? 4.492 23.359 10.953 1 97.12 190 LYS B O 1
ATOM 4186 N N . GLY B 1 191 ? 3.607 23.484 8.859 1 98.31 191 GLY B N 1
ATOM 4187 C CA . GLY B 1 191 ? 2.277 23.016 9.219 1 98.31 191 GLY B CA 1
ATOM 4188 C C . GLY B 1 191 ? 2.137 21.5 9.18 1 98.31 191 GLY B C 1
ATOM 4189 O O . GLY B 1 191 ? 3.045 20.781 9.594 1 98.31 191 GLY B O 1
ATOM 4190 N N . ARG B 1 192 ? 0.846 21.094 8.734 1 98.5 192 ARG B N 1
ATOM 4191 C CA . ARG B 1 192 ? 0.466 19.688 8.797 1 98.5 192 ARG B CA 1
ATOM 4192 C C . ARG B 1 192 ? -0.055 19.203 7.441 1 98.5 192 ARG B C 1
ATOM 4194 O O . ARG B 1 192 ? -0.753 19.938 6.742 1 98.5 192 ARG B O 1
ATOM 4201 N N . VAL B 1 193 ? 0.384 18.047 7.094 1 98.88 193 VAL B N 1
ATOM 4202 C CA . VAL B 1 193 ? -0.303 17.297 6.043 1 98.88 193 VAL B CA 1
ATOM 4203 C C . VAL B 1 193 ? -0.99 16.078 6.645 1 98.88 193 VAL B C 1
ATOM 4205 O O . VAL B 1 193 ? -0.344 15.25 7.297 1 98.88 193 VAL B O 1
ATOM 4208 N N . VAL B 1 194 ? -2.309 16 6.5 1 98.94 194 VAL B N 1
ATOM 4209 C CA . VAL B 1 194 ? -3.082 14.867 7 1 98.94 194 VAL B CA 1
ATOM 4210 C C . VAL B 1 194 ? -3.754 14.141 5.836 1 98.94 194 VAL B C 1
ATOM 4212 O O . VAL B 1 194 ? -4.535 14.742 5.094 1 98.94 194 VAL B O 1
ATOM 4215 N N . SER B 1 195 ? -3.393 12.891 5.652 1 98.88 195 SER B N 1
ATOM 4216 C CA . SER B 1 195 ? -3.988 12.094 4.59 1 98.88 195 SER B CA 1
ATOM 4217 C C . SER B 1 195 ? -4.93 11.031 5.156 1 98.88 195 SER B C 1
ATOM 4219 O O . SER B 1 195 ? -4.652 10.445 6.199 1 98.88 195 SER B O 1
ATOM 4221 N N . ILE B 1 196 ? -6.012 10.82 4.453 1 98.06 196 ILE B N 1
ATOM 4222 C CA . ILE B 1 196 ? -6.965 9.805 4.875 1 98.06 196 ILE B CA 1
ATOM 4223 C C . ILE B 1 196 ? -6.754 8.531 4.055 1 98.06 196 ILE B C 1
ATOM 4225 O O . ILE B 1 196 ? -6.945 8.531 2.836 1 98.06 196 ILE B O 1
ATOM 4229 N N . ALA B 1 197 ? -6.336 7.551 4.68 1 97.69 197 ALA B N 1
ATOM 4230 C CA . ALA B 1 197 ? -6.289 6.211 4.098 1 97.69 197 ALA B CA 1
ATOM 4231 C C . ALA B 1 197 ? -7.512 5.391 4.5 1 97.69 197 ALA B C 1
ATOM 4233 O O . ALA B 1 197 ? -8.648 5.812 4.277 1 97.69 197 ALA B O 1
ATOM 4234 N N . SER B 1 198 ? -7.352 4.246 5.047 1 96.19 198 SER B N 1
ATOM 4235 C CA . SER B 1 198 ? -8.367 3.291 5.492 1 96.19 198 SER B CA 1
ATOM 4236 C C . SER B 1 198 ? -7.727 2.07 6.145 1 96.19 198 SER B C 1
ATOM 4238 O O . SER B 1 198 ? -6.531 1.826 5.977 1 96.19 198 SER B O 1
ATOM 4240 N N . VAL B 1 199 ? -8.539 1.414 6.922 1 95.75 199 VAL B N 1
ATOM 4241 C CA . VAL B 1 199 ? -8.094 0.097 7.367 1 95.75 199 VAL B CA 1
ATOM 4242 C C . VAL B 1 199 ? -7.758 -0.771 6.156 1 95.75 199 VAL B C 1
ATOM 4244 O O . VAL B 1 199 ? -6.871 -1.624 6.227 1 95.75 199 VAL B O 1
ATOM 4247 N N . ALA B 1 200 ? -8.32 -0.466 5.031 1 95.75 200 ALA B N 1
ATOM 4248 C CA . ALA B 1 200 ? -8.086 -1.178 3.777 1 95.75 200 ALA B CA 1
ATOM 4249 C C . ALA B 1 200 ? -6.703 -0.846 3.213 1 95.75 200 ALA B C 1
ATOM 4251 O O . ALA B 1 200 ? -6.309 -1.372 2.168 1 95.75 200 ALA B O 1
ATOM 4252 N N . GLY B 1 201 ? -5.98 -0.035 3.875 1 97.06 201 GLY B N 1
ATOM 4253 C CA . GLY B 1 201 ? -4.598 0.247 3.52 1 97.06 201 GLY B CA 1
ATOM 4254 C C . GLY B 1 201 ? -3.607 -0.689 4.188 1 97.06 201 GLY B C 1
ATOM 4255 O O . GLY B 1 201 ? -2.41 -0.646 3.893 1 97.06 201 GLY B O 1
ATOM 4256 N N . ARG B 1 202 ? -4.129 -1.575 5.043 1 95.25 202 ARG B N 1
ATOM 4257 C CA . ARG B 1 202 ? -3.283 -2.525 5.758 1 95.25 202 ARG B CA 1
ATOM 4258 C C . ARG B 1 202 ? -3.883 -3.928 5.719 1 95.25 202 ARG B C 1
ATOM 4260 O O . ARG B 1 202 ? -3.174 -4.918 5.922 1 95.25 202 ARG B O 1
ATOM 4267 N N . VAL B 1 203 ? -5.168 -3.941 5.582 1 94.19 203 VAL B N 1
ATOM 4268 C CA . VAL B 1 203 ? -5.918 -5.191 5.543 1 94.19 203 VAL B CA 1
ATOM 4269 C C . VAL B 1 203 ? -6.586 -5.352 4.176 1 94.19 203 VAL B C 1
ATOM 4271 O O . VAL B 1 203 ? -7.301 -4.457 3.719 1 94.19 203 VAL B O 1
ATOM 4274 N N . SER B 1 204 ? -6.344 -6.5 3.623 1 93.81 204 SER B N 1
ATOM 4275 C CA . SER B 1 204 ? -6.949 -6.738 2.316 1 93.81 204 SER B CA 1
ATOM 4276 C C . SER B 1 204 ? -7.93 -7.902 2.365 1 93.81 204 SER B C 1
ATOM 4278 O O . SER B 1 204 ? -7.824 -8.773 3.23 1 93.81 204 SER B O 1
ATOM 4280 N N . CYS B 1 205 ? -8.945 -7.84 1.531 1 89.69 205 CYS B N 1
ATOM 4281 C CA . CYS B 1 205 ? -9.906 -8.93 1.386 1 89.69 205 CYS B CA 1
ATOM 4282 C C . CYS B 1 205 ? -10.477 -8.977 -0.028 1 89.69 205 CYS B C 1
ATOM 4284 O O . CYS B 1 205 ? -10.289 -8.039 -0.805 1 89.69 205 CYS B O 1
ATOM 4286 N N . GLY B 1 206 ? -11.102 -10.023 -0.296 1 90.75 206 GLY B N 1
ATOM 4287 C CA . GLY B 1 206 ? -11.711 -10.172 -1.61 1 90.75 206 GLY B CA 1
ATOM 4288 C C . GLY B 1 206 ? -12.711 -9.078 -1.926 1 90.75 206 GLY B C 1
ATOM 4289 O O . GLY B 1 206 ? -13.375 -8.555 -1.026 1 90.75 206 GLY B O 1
ATOM 4290 N N . PHE B 1 207 ? -12.781 -8.648 -3.191 1 91.25 207 PHE B N 1
ATOM 4291 C CA . PHE B 1 207 ? -13.766 -7.727 -3.744 1 91.25 207 PHE B CA 1
ATOM 4292 C C . PHE B 1 207 ? -13.367 -6.281 -3.465 1 91.25 207 PHE B C 1
ATOM 4294 O O . PHE B 1 207 ? -14.062 -5.348 -3.885 1 91.25 207 PHE B O 1
ATOM 4301 N N . LEU B 1 208 ? -12.266 -6.117 -2.762 1 93.25 208 LEU B N 1
ATOM 4302 C CA . LEU B 1 208 ? -11.773 -4.777 -2.457 1 93.25 208 LEU B CA 1
ATOM 4303 C C . LEU B 1 208 ? -10.438 -4.516 -3.139 1 93.25 208 LEU B C 1
ATOM 4305 O O . LEU B 1 208 ? -9.703 -3.604 -2.752 1 93.25 208 LEU B O 1
ATOM 4309 N N . GLY B 1 209 ? -10.125 -5.281 -4.125 1 96.25 209 GLY B N 1
ATOM 4310 C CA . GLY B 1 209 ? -8.812 -5.219 -4.754 1 96.25 209 GLY B CA 1
ATOM 4311 C C . GLY B 1 209 ? -8.438 -3.824 -5.215 1 96.25 209 GLY B C 1
ATOM 4312 O O . GLY B 1 209 ? -7.32 -3.363 -4.973 1 96.25 209 GLY B O 1
ATOM 4313 N N . ALA B 1 210 ? -9.352 -3.117 -5.91 1 96.38 210 ALA B N 1
ATOM 4314 C CA . ALA B 1 210 ? -9.086 -1.771 -6.414 1 96.38 210 ALA B CA 1
ATOM 4315 C C . ALA B 1 210 ? -8.898 -0.783 -5.266 1 96.38 210 ALA B C 1
ATOM 4317 O O . ALA B 1 210 ? -7.945 -0.003 -5.258 1 96.38 210 ALA B O 1
ATOM 4318 N N . TYR B 1 211 ? -9.789 -0.851 -4.328 1 95.88 211 TYR B N 1
ATOM 4319 C CA . TYR B 1 211 ? -9.758 0.064 -3.193 1 95.88 211 TYR B CA 1
ATOM 4320 C C . TYR B 1 211 ? -8.531 -0.193 -2.318 1 95.88 211 TYR B C 1
ATOM 4322 O O . TYR B 1 211 ? -7.824 0.744 -1.94 1 95.88 211 TYR B O 1
ATOM 4330 N N . CYS B 1 212 ? -8.266 -1.468 -2.002 1 97.75 212 CYS B N 1
ATOM 4331 C CA . CYS B 1 212 ? -7.102 -1.82 -1.196 1 97.75 212 CYS B CA 1
ATOM 4332 C C . CYS B 1 212 ? -5.812 -1.366 -1.87 1 97.75 212 CYS B C 1
ATOM 4334 O O . CYS B 1 212 ? -4.938 -0.793 -1.221 1 97.75 212 CYS B O 1
ATOM 4336 N N . ALA B 1 213 ? -5.699 -1.602 -3.156 1 98.56 213 ALA B N 1
ATOM 4337 C CA . ALA B 1 213 ? -4.504 -1.159 -3.869 1 98.56 213 ALA B CA 1
ATOM 4338 C C . ALA B 1 213 ? -4.285 0.341 -3.697 1 98.56 213 ALA B C 1
ATOM 4340 O O . ALA B 1 213 ? -3.174 0.783 -3.396 1 98.56 213 ALA B O 1
ATOM 4341 N N . SER B 1 214 ? -5.297 1.104 -3.826 1 98.44 214 SER B N 1
ATOM 4342 C CA . SER B 1 214 ? -5.191 2.557 -3.748 1 98.44 214 SER B CA 1
ATOM 4343 C C . SER B 1 214 ? -4.828 3.01 -2.338 1 98.44 214 SER B C 1
ATOM 4345 O O . SER B 1 214 ? -3.986 3.893 -2.16 1 98.44 214 SER B O 1
ATOM 4347 N N . LYS B 1 215 ? -5.488 2.412 -1.355 1 98.62 215 LYS B N 1
ATOM 4348 C CA . LYS B 1 215 ? -5.273 2.869 0.015 1 98.62 215 LYS B CA 1
ATOM 4349 C C . LYS B 1 215 ? -3.947 2.355 0.564 1 98.62 215 LYS B C 1
ATOM 4351 O O . LYS B 1 215 ? -3.293 3.033 1.359 1 98.62 215 LYS B O 1
ATOM 4356 N N . TYR B 1 216 ? -3.473 1.176 0.095 1 98.69 216 TYR B N 1
ATOM 4357 C CA . TYR B 1 216 ? -2.104 0.759 0.371 1 98.69 216 TYR B CA 1
ATOM 4358 C C . TYR B 1 216 ? -1.104 1.756 -0.204 1 98.69 216 TYR B C 1
ATOM 4360 O O . TYR B 1 216 ? -0.122 2.109 0.452 1 98.69 216 TYR B O 1
ATOM 4368 N N . ALA B 1 217 ? -1.373 2.168 -1.388 1 98.75 217 ALA B N 1
ATOM 4369 C CA . ALA B 1 217 ? -0.485 3.127 -2.039 1 98.75 217 ALA B CA 1
ATOM 4370 C C . ALA B 1 217 ? -0.379 4.414 -1.227 1 98.75 217 ALA B C 1
ATOM 4372 O O . ALA B 1 217 ? 0.704 4.992 -1.106 1 98.75 217 ALA B O 1
ATOM 4373 N N . VAL B 1 218 ? -1.484 4.84 -0.679 1 98.75 218 VAL B N 1
ATOM 4374 C CA . VAL B 1 218 ? -1.515 6.059 0.127 1 98.75 218 VAL B CA 1
ATOM 4375 C C . VAL B 1 218 ? -0.624 5.887 1.354 1 98.75 218 VAL B C 1
ATOM 4377 O O . VAL B 1 218 ? 0.08 6.816 1.753 1 98.75 218 VAL B O 1
ATOM 4380 N N . GLU B 1 219 ? -0.624 4.684 1.969 1 98.44 219 GLU B N 1
ATOM 4381 C CA . GLU B 1 219 ? 0.237 4.398 3.113 1 98.44 219 GLU B CA 1
ATOM 4382 C C . GLU B 1 219 ? 1.707 4.609 2.766 1 98.44 219 GLU B C 1
ATOM 4384 O O . GLU B 1 219 ? 2.418 5.336 3.463 1 98.44 219 GLU B O 1
ATOM 4389 N N . GLY B 1 220 ? 2.117 3.961 1.687 1 98.06 220 GLY B N 1
ATOM 4390 C CA . GLY B 1 220 ? 3.51 4.043 1.276 1 98.06 220 GLY B CA 1
ATOM 4391 C C . GLY B 1 220 ? 3.951 5.453 0.937 1 98.06 220 GLY B C 1
ATOM 4392 O O . GLY B 1 220 ? 5.031 5.887 1.343 1 98.06 220 GLY B O 1
ATOM 4393 N N . PHE B 1 221 ? 3.09 6.195 0.264 1 98.56 221 PHE B N 1
ATOM 4394 C CA . PHE B 1 221 ? 3.391 7.57 -0.125 1 98.56 221 PHE B CA 1
ATOM 4395 C C . PHE B 1 221 ? 3.502 8.469 1.102 1 98.56 221 PHE B C 1
ATOM 4397 O O . PHE B 1 221 ? 4.465 9.227 1.236 1 98.56 221 PHE B O 1
ATOM 4404 N N . ASN B 1 222 ? 2.49 8.367 1.927 1 98.56 222 ASN B N 1
ATOM 4405 C CA . ASN B 1 222 ? 2.408 9.25 3.086 1 98.56 222 ASN B CA 1
ATOM 4406 C C . ASN B 1 222 ? 3.609 9.07 4.012 1 98.56 222 ASN B C 1
ATOM 4408 O O . ASN B 1 222 ? 4.141 10.055 4.535 1 98.56 222 ASN B O 1
ATOM 4412 N N . ASP B 1 223 ? 4.035 7.855 4.266 1 97.62 223 ASP B N 1
ATOM 4413 C CA . ASP B 1 223 ? 5.176 7.59 5.137 1 97.62 223 ASP B CA 1
ATOM 4414 C C . ASP B 1 223 ? 6.465 8.148 4.535 1 97.62 223 ASP B C 1
ATOM 4416 O O . ASP B 1 223 ? 7.328 8.656 5.258 1 97.62 223 ASP B O 1
ATOM 4420 N N . ALA B 1 224 ? 6.629 8 3.225 1 96.5 224 ALA B N 1
ATOM 4421 C CA . ALA B 1 224 ? 7.789 8.594 2.564 1 96.5 224 ALA B CA 1
ATOM 4422 C C . ALA B 1 224 ? 7.789 10.109 2.707 1 96.5 224 ALA B C 1
ATOM 4424 O O . ALA B 1 224 ? 8.82 10.719 3.008 1 96.5 224 ALA B O 1
ATOM 4425 N N . LEU B 1 225 ? 6.617 10.672 2.492 1 97.75 225 LEU B N 1
ATOM 4426 C CA . LEU B 1 225 ? 6.484 12.125 2.621 1 97.75 225 LEU B CA 1
ATOM 4427 C C . LEU B 1 225 ? 6.836 12.578 4.035 1 97.75 225 LEU B C 1
ATOM 4429 O O . LEU B 1 225 ? 7.461 13.625 4.219 1 97.75 225 LEU B O 1
ATOM 4433 N N . ARG B 1 226 ? 6.387 11.836 5.027 1 97.5 226 ARG B N 1
ATOM 4434 C CA . ARG B 1 226 ? 6.664 12.164 6.422 1 97.5 226 ARG B CA 1
ATOM 4435 C C . ARG B 1 226 ? 8.164 12.289 6.668 1 97.5 226 ARG B C 1
ATOM 4437 O O . ARG B 1 226 ? 8.617 13.227 7.32 1 97.5 226 ARG B O 1
ATOM 4444 N N . HIS B 1 227 ? 8.922 11.383 6.105 1 94.06 227 HIS B N 1
ATOM 4445 C CA . HIS B 1 227 ? 10.367 11.414 6.266 1 94.06 227 HIS B CA 1
ATOM 4446 C C . HIS B 1 227 ? 10.984 12.594 5.523 1 94.06 227 HIS B C 1
ATOM 4448 O O . HIS B 1 227 ? 11.914 13.234 6.023 1 94.06 227 HIS B O 1
ATOM 4454 N N . GLU B 1 228 ? 10.477 12.891 4.387 1 93.06 228 GLU B N 1
ATOM 4455 C CA . GLU B 1 228 ? 11.023 13.961 3.561 1 93.06 228 GLU B CA 1
ATOM 4456 C C . GLU B 1 228 ? 10.742 15.328 4.172 1 93.06 228 GLU B C 1
ATOM 4458 O O . GLU B 1 228 ? 11.531 16.266 4.012 1 93.06 228 GLU B O 1
ATOM 4463 N N . MET B 1 229 ? 9.656 15.445 4.887 1 95.31 229 MET B N 1
ATOM 4464 C CA . MET B 1 229 ? 9.203 16.75 5.359 1 95.31 229 MET B CA 1
ATOM 4465 C C . MET B 1 229 ? 9.711 17.016 6.773 1 95.31 229 MET B C 1
ATOM 4467 O O . MET B 1 229 ? 9.656 18.156 7.25 1 95.31 229 MET B O 1
ATOM 4471 N N . ARG B 1 230 ? 10.258 16 7.379 1 92.5 230 ARG B N 1
ATOM 4472 C CA . ARG B 1 230 ? 10.711 16.109 8.766 1 92.5 230 ARG B CA 1
ATOM 4473 C C . ARG B 1 230 ? 11.719 17.25 8.922 1 92.5 230 ARG B C 1
ATOM 4475 O O . ARG B 1 230 ? 11.594 18.062 9.828 1 92.5 230 ARG B O 1
ATOM 4482 N N . PRO B 1 231 ? 12.695 17.391 7.969 1 88.44 231 PRO B N 1
ATOM 4483 C CA . PRO B 1 231 ? 13.68 18.453 8.141 1 88.44 231 PRO B CA 1
ATOM 4484 C C . PRO B 1 231 ? 13.07 19.859 8.016 1 88.44 231 PRO B C 1
ATOM 4486 O O . PRO B 1 231 ? 13.672 20.844 8.453 1 88.44 231 PRO B O 1
ATOM 4489 N N . PHE B 1 232 ? 11.891 19.969 7.477 1 93.19 232 PHE B N 1
ATOM 4490 C CA . PHE B 1 232 ? 11.258 21.266 7.242 1 93.19 232 PHE B CA 1
ATOM 4491 C C . PHE B 1 232 ? 10.297 21.609 8.375 1 93.19 232 PHE B C 1
ATOM 4493 O O . PHE B 1 232 ? 9.625 22.641 8.344 1 93.19 232 PHE B O 1
ATOM 4500 N N . GLY B 1 233 ? 10.164 20.656 9.312 1 95.5 233 GLY B N 1
ATOM 4501 C CA . GLY B 1 233 ? 9.281 20.906 10.445 1 95.5 233 GLY B CA 1
ATOM 4502 C C . GLY B 1 233 ? 7.824 20.625 10.133 1 95.5 233 GLY B C 1
ATOM 4503 O O . GLY B 1 233 ? 6.941 20.953 10.93 1 95.5 233 GLY B O 1
ATOM 4504 N N . VAL B 1 234 ? 7.562 20.141 8.953 1 97.69 234 VAL B N 1
ATOM 4505 C CA . VAL B 1 234 ? 6.203 19.781 8.562 1 97.69 234 VAL B CA 1
ATOM 4506 C C . VAL B 1 234 ? 5.844 18.422 9.148 1 97.69 234 VAL B C 1
ATOM 4508 O O . VAL B 1 234 ? 6.605 17.453 9.008 1 97.69 234 VAL B O 1
ATOM 4511 N N . LYS B 1 235 ? 4.699 18.344 9.867 1 98.19 235 LYS B N 1
ATOM 4512 C CA . LYS B 1 235 ? 4.223 17.078 10.414 1 98.19 235 LYS B CA 1
ATOM 4513 C C . LYS B 1 235 ? 3.244 16.406 9.461 1 98.19 235 LYS B C 1
ATOM 4515 O O . LYS B 1 235 ? 2.305 17.031 8.977 1 98.19 235 LYS B O 1
ATOM 4520 N N . VAL B 1 236 ? 3.523 15.148 9.148 1 98.56 236 VAL B N 1
ATOM 4521 C CA . VAL B 1 236 ? 2.697 14.375 8.227 1 98.56 236 VAL B CA 1
ATOM 4522 C C . VAL B 1 236 ? 2.041 13.211 8.977 1 98.56 236 VAL B C 1
ATOM 4524 O O . VAL B 1 236 ? 2.729 12.398 9.602 1 98.56 236 VAL B O 1
ATOM 4527 N N . ALA B 1 237 ? 0.713 13.18 8.938 1 98.38 237 ALA B N 1
ATOM 4528 C CA . ALA B 1 237 ? -0.047 12.148 9.641 1 98.38 237 ALA B CA 1
ATOM 4529 C C . ALA B 1 237 ? -0.974 11.398 8.688 1 98.38 237 ALA B C 1
ATOM 4531 O O . ALA B 1 237 ? -1.329 11.914 7.625 1 98.38 237 ALA B O 1
ATOM 4532 N N . LEU B 1 238 ? -1.258 10.219 9.055 1 98.5 238 LEU B N 1
ATOM 4533 C CA . LEU B 1 238 ? -2.184 9.359 8.328 1 98.5 238 LEU B CA 1
ATOM 4534 C C . LEU B 1 238 ? -3.35 8.938 9.211 1 98.5 238 LEU B C 1
ATOM 4536 O O . LEU B 1 238 ? -3.152 8.57 10.367 1 98.5 238 LEU B O 1
ATOM 4540 N N . VAL B 1 239 ? -4.586 9.07 8.688 1 98.44 239 VAL B N 1
ATOM 4541 C CA . VAL B 1 239 ? -5.77 8.594 9.391 1 98.44 239 VAL B CA 1
ATOM 4542 C C . VAL B 1 239 ? -6.312 7.344 8.703 1 98.44 239 VAL B C 1
ATOM 4544 O O . VAL B 1 239 ? -6.523 7.336 7.488 1 98.44 239 VAL B O 1
ATOM 4547 N N . GLU B 1 240 ? -6.496 6.309 9.445 1 97.81 240 GLU B N 1
ATOM 4548 C CA . GLU B 1 240 ? -6.996 5.031 8.953 1 97.81 240 GLU B CA 1
ATOM 4549 C C . GLU B 1 240 ? -8.367 4.703 9.547 1 97.81 240 GLU B C 1
ATOM 4551 O O . GLU B 1 240 ? -8.469 3.902 10.477 1 97.81 240 GLU B O 1
ATOM 4556 N N . PRO B 1 241 ? -9.406 5.191 8.898 1 96.81 241 PRO B N 1
ATOM 4557 C CA . PRO B 1 241 ? -10.742 4.852 9.398 1 96.81 241 PRO B CA 1
ATOM 4558 C C . PRO B 1 241 ? -11.078 3.373 9.227 1 96.81 241 PRO B C 1
ATOM 4560 O O . PRO B 1 241 ? -10.664 2.748 8.25 1 96.81 241 PRO B O 1
ATOM 4563 N N . GLY B 1 242 ? -11.82 2.852 10.211 1 94.94 242 GLY B N 1
ATOM 4564 C CA . GLY B 1 242 ? -12.453 1.557 10.016 1 94.94 242 GLY B CA 1
ATOM 4565 C C . GLY B 1 242 ? -13.586 1.598 9.008 1 94.94 242 GLY B C 1
ATOM 4566 O O . GLY B 1 242 ? -13.516 2.305 8.008 1 94.94 242 GLY B O 1
ATOM 4567 N N . ASN B 1 243 ? -14.57 0.822 9.195 1 91.75 243 ASN B N 1
ATOM 4568 C CA . ASN B 1 243 ? -15.727 0.786 8.297 1 91.75 243 ASN B CA 1
ATOM 4569 C C . ASN B 1 243 ? -16.781 1.815 8.695 1 91.75 243 ASN B C 1
ATOM 4571 O O . ASN B 1 243 ? -17.469 1.649 9.711 1 91.75 243 ASN B O 1
ATOM 4575 N N . PHE B 1 244 ? -16.906 2.852 7.848 1 92.12 244 PHE B N 1
ATOM 4576 C CA . PHE B 1 244 ? -17.891 3.9 8.094 1 92.12 244 PHE B CA 1
ATOM 4577 C C . PHE B 1 244 ? -18.828 4.055 6.898 1 92.12 244 PHE B C 1
ATOM 4579 O O . PHE B 1 244 ? -19.281 5.16 6.598 1 92.12 244 PHE B O 1
ATOM 4586 N N . ALA B 1 245 ? -19.031 2.982 6.219 1 83.88 245 ALA B N 1
ATOM 4587 C CA . ALA B 1 245 ? -19.812 2.996 4.992 1 83.88 245 ALA B CA 1
ATOM 4588 C C . ALA B 1 245 ? -21.219 3.516 5.254 1 83.88 245 ALA B C 1
ATOM 4590 O O . ALA B 1 245 ? -21.812 4.207 4.414 1 83.88 245 ALA B O 1
ATOM 4591 N N . ASN B 1 246 ? -21.766 3.182 6.297 1 81.75 246 ASN B N 1
ATOM 4592 C CA . ASN B 1 246 ? -23.125 3.604 6.621 1 81.75 246 ASN B CA 1
ATOM 4593 C C . ASN B 1 246 ? -23.188 5.094 6.941 1 81.75 246 ASN B C 1
ATOM 4595 O O . ASN B 1 246 ? -24.219 5.727 6.77 1 81.75 246 ASN B O 1
ATOM 4599 N N . GLY B 1 247 ? -22.078 5.621 7.379 1 78.25 247 GLY B N 1
ATOM 4600 C CA . GLY B 1 247 ? -22.062 7.02 7.77 1 78.25 247 GLY B CA 1
ATOM 4601 C C . GLY B 1 247 ? -21.609 7.945 6.656 1 78.25 247 GLY B C 1
ATOM 4602 O O . GLY B 1 247 ? -21.703 9.164 6.777 1 78.25 247 GLY B O 1
ATOM 4603 N N . THR B 1 248 ? -21.141 7.215 5.68 1 74.81 248 THR B N 1
ATOM 4604 C CA . THR B 1 248 ? -20.672 8.008 4.551 1 74.81 248 THR B CA 1
ATOM 4605 C C . THR B 1 248 ? -21.5 7.715 3.303 1 74.81 248 THR B C 1
ATOM 4607 O O . THR B 1 248 ? -22.219 6.711 3.246 1 74.81 248 THR B O 1
ATOM 4610 N N . GLN B 1 249 ? -21.797 8.523 2.549 1 63.53 249 GLN B N 1
ATOM 4611 C CA . GLN B 1 249 ? -22.562 8.32 1.333 1 63.53 249 GLN B CA 1
ATOM 4612 C C . GLN B 1 249 ? -21.75 7.57 0.28 1 63.53 249 GLN B C 1
ATOM 4614 O O . GLN B 1 249 ? -22.031 7.684 -0.917 1 63.53 249 GLN B O 1
ATOM 4619 N N . LEU B 1 250 ? -20.844 6.898 0.807 1 57.5 250 LEU B N 1
ATOM 4620 C CA . LEU B 1 250 ? -20.016 6.168 -0.153 1 57.5 250 LEU B CA 1
ATOM 4621 C C . LEU B 1 250 ? -20.781 4.961 -0.703 1 57.5 250 LEU B C 1
ATOM 4623 O O . LEU B 1 250 ? -20.562 4.562 -1.852 1 57.5 250 LEU B O 1
ATOM 4627 N N . PHE B 1 251 ? -21.609 4.383 0.227 1 58.28 251 PHE B N 1
ATOM 4628 C CA . PHE B 1 251 ? -22.266 3.174 -0.254 1 58.28 251 PHE B CA 1
ATOM 4629 C C . PHE B 1 251 ? -23.766 3.355 -0.291 1 58.28 251 PHE B C 1
ATOM 4631 O O . PHE B 1 251 ? -24.344 4.023 0.574 1 58.28 251 PHE B O 1
ATOM 4638 N N . ALA B 1 252 ? -24.219 2.875 -1.419 1 61.22 252 ALA B N 1
ATOM 4639 C CA . ALA B 1 252 ? -25.609 3.049 -1.804 1 61.22 252 ALA B CA 1
ATOM 4640 C C . ALA B 1 252 ? -26.516 2.088 -1.036 1 61.22 252 ALA B C 1
ATOM 4642 O O . ALA B 1 252 ? -26.031 1.197 -0.333 1 61.22 252 ALA B O 1
ATOM 4643 N N . THR B 1 253 ? -27.766 2.258 -1.148 1 68.19 253 THR B N 1
ATOM 4644 C CA . THR B 1 253 ? -28.812 1.402 -0.605 1 68.19 253 THR B CA 1
ATOM 4645 C C . THR B 1 253 ? -28.672 -0.023 -1.133 1 68.19 253 THR B C 1
ATOM 4647 O O . THR B 1 253 ? -27.891 -0.276 -2.059 1 68.19 253 THR B O 1
ATOM 4650 N N . ASP B 1 254 ? -29.297 -0.993 -0.455 1 77.81 254 ASP B N 1
ATOM 4651 C CA . ASP B 1 254 ? -29.281 -2.391 -0.878 1 77.81 254 ASP B CA 1
ATOM 4652 C C . ASP B 1 254 ? -29.688 -2.525 -2.344 1 77.81 254 ASP B C 1
ATOM 4654 O O . ASP B 1 254 ? -29.094 -3.309 -3.088 1 77.81 254 ASP B O 1
ATOM 4658 N N . GLU B 1 255 ? -30.625 -1.725 -2.67 1 79.5 255 GLU B N 1
ATOM 4659 C CA . GLU B 1 255 ? -31.094 -1.771 -4.047 1 79.5 255 GLU B CA 1
ATOM 4660 C C . GLU B 1 255 ? -30.016 -1.322 -5.027 1 79.5 255 GLU B C 1
ATOM 4662 O O . GLU B 1 255 ? -29.891 -1.89 -6.113 1 79.5 255 GLU B O 1
ATOM 4667 N N . VAL B 1 256 ? -29.344 -0.366 -4.621 1 78.62 256 VAL B N 1
ATOM 4668 C CA . VAL B 1 256 ? -28.281 0.148 -5.469 1 78.62 256 VAL B CA 1
ATOM 4669 C C . VAL B 1 256 ? -27.172 -0.891 -5.582 1 78.62 256 VAL B C 1
ATOM 4671 O O . VAL B 1 256 ? -26.594 -1.082 -6.66 1 78.62 256 VAL B O 1
ATOM 4674 N N . VAL B 1 257 ? -26.938 -1.622 -4.496 1 82.56 257 VAL B N 1
ATOM 4675 C CA . VAL B 1 257 ? -25.922 -2.674 -4.484 1 82.56 257 VAL B CA 1
ATOM 4676 C C . VAL B 1 257 ? -26.328 -3.787 -5.449 1 82.56 257 VAL B C 1
ATOM 4678 O O . VAL B 1 257 ? -25.5 -4.266 -6.234 1 82.56 257 VAL B O 1
ATOM 4681 N N . GLU B 1 258 ? -27.578 -4.168 -5.344 1 85.62 258 GLU B N 1
ATOM 4682 C CA . GLU B 1 258 ? -28.062 -5.227 -6.223 1 85.62 258 GLU B CA 1
ATOM 4683 C C . GLU B 1 258 ? -27.953 -4.816 -7.691 1 85.62 258 GLU B C 1
ATOM 4685 O O . GLU B 1 258 ? -27.547 -5.625 -8.539 1 85.62 258 GLU B O 1
ATOM 4690 N N . ARG B 1 259 ? -28.266 -3.592 -7.945 1 85.94 259 ARG B N 1
ATOM 4691 C CA . ARG B 1 259 ? -28.188 -3.088 -9.312 1 85.94 259 ARG B CA 1
ATOM 4692 C C . ARG B 1 259 ? -26.734 -3.033 -9.789 1 85.94 259 ARG B C 1
ATOM 4694 O O . ARG B 1 259 ? -26.438 -3.346 -10.945 1 85.94 259 ARG B O 1
ATOM 4701 N N . GLU B 1 260 ? -25.891 -2.645 -8.922 1 84.75 260 GLU B N 1
ATOM 4702 C CA . GLU B 1 260 ? -24.469 -2.543 -9.266 1 84.75 260 GLU B CA 1
ATOM 4703 C C . GLU B 1 260 ? -23.875 -3.916 -9.562 1 84.75 260 GLU B C 1
ATOM 4705 O O . GLU B 1 260 ? -23.141 -4.078 -10.531 1 84.75 260 GLU B O 1
ATOM 4710 N N . VAL B 1 261 ? -24.266 -4.867 -8.727 1 88.25 261 VAL B N 1
ATOM 4711 C CA . VAL B 1 261 ? -23.75 -6.219 -8.922 1 88.25 261 VAL B CA 1
ATOM 4712 C C . VAL B 1 261 ? -24.328 -6.82 -10.195 1 88.25 261 VAL B C 1
ATOM 4714 O O . VAL B 1 261 ? -23.609 -7.484 -10.953 1 88.25 261 VAL B O 1
ATOM 4717 N N . ALA B 1 262 ? -25.609 -6.574 -10.398 1 88.81 262 ALA B N 1
ATOM 4718 C CA . ALA B 1 262 ? -26.25 -7.051 -11.625 1 88.81 262 ALA B CA 1
ATOM 4719 C C . ALA B 1 262 ? -25.594 -6.449 -12.859 1 88.81 262 ALA B C 1
ATOM 4721 O O . ALA B 1 262 ? -25.406 -7.129 -13.867 1 88.81 262 ALA B O 1
ATOM 4722 N N . GLY B 1 263 ? -25.312 -5.227 -12.75 1 89.88 263 GLY B N 1
ATOM 4723 C CA . GLY B 1 263 ? -24.625 -4.562 -13.844 1 89.88 263 GLY B CA 1
ATOM 4724 C C . GLY B 1 263 ? -23.25 -5.145 -14.133 1 89.88 263 GLY B C 1
ATOM 4725 O O . GLY B 1 263 ? -22.891 -5.344 -15.289 1 89.88 263 GLY B O 1
ATOM 4726 N N . LEU B 1 264 ? -22.5 -5.453 -13.133 1 89.88 264 LEU B N 1
ATOM 4727 C CA . LEU B 1 264 ? -21.188 -6.078 -13.281 1 89.88 264 LEU B CA 1
ATOM 4728 C C . LEU B 1 264 ? -21.312 -7.453 -13.922 1 89.88 264 LEU B C 1
ATOM 4730 O O . LEU B 1 264 ? -20.531 -7.793 -14.82 1 89.88 264 LEU B O 1
ATOM 4734 N N . TRP B 1 265 ? -22.281 -8.164 -13.477 1 91.25 265 TRP B N 1
ATOM 4735 C CA . TRP B 1 265 ? -22.516 -9.516 -13.984 1 91.25 265 TRP B CA 1
ATOM 4736 C C . TRP B 1 265 ? -22.859 -9.484 -15.477 1 91.25 265 TRP B C 1
ATOM 4738 O O . TRP B 1 265 ? -22.328 -10.281 -16.25 1 91.25 265 TRP B O 1
ATOM 4748 N N . ASP B 1 266 ? -23.672 -8.539 -15.789 1 91.75 266 ASP B N 1
ATOM 4749 C CA . ASP B 1 266 ? -24.172 -8.453 -17.156 1 91.75 266 ASP B CA 1
ATOM 4750 C C . ASP B 1 266 ? -23.047 -8.109 -18.141 1 91.75 266 ASP B C 1
ATOM 4752 O O . ASP B 1 266 ? -23.094 -8.484 -19.312 1 91.75 266 ASP B O 1
ATOM 4756 N N . GLU B 1 267 ? -22.062 -7.473 -17.656 1 91.06 267 GLU B N 1
ATOM 4757 C CA . GLU B 1 267 ? -20.969 -7.008 -18.516 1 91.06 267 GLU B CA 1
ATOM 4758 C C . GLU B 1 267 ? -19.922 -8.094 -18.703 1 91.06 267 GLU B C 1
ATOM 4760 O O . GLU B 1 267 ? -19.062 -7.988 -19.594 1 91.06 267 GLU B O 1
ATOM 4765 N N . LEU B 1 268 ? -20 -9.172 -18 1 91.5 268 LEU B N 1
ATOM 4766 C CA . LEU B 1 268 ? -19.016 -10.234 -18.078 1 91.5 268 LEU B CA 1
ATOM 4767 C C . LEU B 1 268 ? -19.156 -11.016 -19.375 1 91.5 268 LEU B C 1
ATOM 4769 O O . LEU B 1 268 ? -20.266 -11.117 -19.922 1 91.5 268 LEU B O 1
ATOM 4773 N N . SER B 1 269 ? -18.047 -11.547 -19.875 1 90.81 269 SER B N 1
ATOM 4774 C CA . SER B 1 269 ? -18.109 -12.5 -20.984 1 90.81 269 SER B CA 1
ATOM 4775 C C . SER B 1 269 ? -18.797 -13.789 -20.562 1 90.81 269 SER B C 1
ATOM 4777 O O . SER B 1 269 ? -18.875 -14.102 -19.375 1 90.81 269 SER B O 1
ATOM 4779 N N . GLU B 1 270 ? -19.234 -14.547 -21.5 1 91.75 270 GLU B N 1
ATOM 4780 C CA . GLU B 1 270 ? -19.906 -15.812 -21.219 1 91.75 270 GLU B CA 1
ATOM 4781 C C . GLU B 1 270 ? -18.953 -16.797 -20.531 1 91.75 270 GLU B C 1
ATOM 4783 O O . GLU B 1 270 ? -19.375 -17.547 -19.656 1 91.75 270 GLU B O 1
ATOM 4788 N N . ASP B 1 271 ? -17.766 -16.734 -20.906 1 88.75 271 ASP B N 1
ATOM 4789 C CA . ASP B 1 271 ? -16.781 -17.625 -20.297 1 88.75 271 ASP B CA 1
ATOM 4790 C C . ASP B 1 271 ? -16.625 -17.328 -18.812 1 88.75 271 ASP B C 1
ATOM 4792 O O . ASP B 1 271 ? -16.562 -18.25 -17.984 1 88.75 271 ASP B O 1
ATOM 4796 N N . LEU B 1 272 ? -16.578 -16.125 -18.484 1 89.88 272 LEU B N 1
ATOM 4797 C CA . LEU B 1 272 ? -16.438 -15.734 -17.094 1 89.88 272 LEU B CA 1
ATOM 4798 C C . LEU B 1 272 ? -17.688 -16.062 -16.297 1 89.88 272 LEU B C 1
ATOM 4800 O O . LEU B 1 272 ? -17.609 -16.484 -15.133 1 89.88 272 LEU B O 1
ATOM 4804 N N . LYS B 1 273 ? -18.828 -15.844 -16.891 1 91.38 273 LYS B N 1
ATOM 4805 C CA . LYS B 1 273 ? -20.078 -16.219 -16.234 1 91.38 273 LYS B CA 1
ATOM 4806 C C . LYS B 1 273 ? -20.125 -17.703 -15.906 1 91.38 273 LYS B C 1
ATOM 4808 O O . LYS B 1 273 ? -20.594 -18.109 -14.844 1 91.38 273 LYS B O 1
ATOM 4813 N N . HIS B 1 274 ? -19.641 -18.375 -16.875 1 89.44 274 HIS B N 1
ATOM 4814 C CA . HIS B 1 274 ? -19.594 -19.828 -16.672 1 89.44 274 HIS B CA 1
ATOM 4815 C C . HIS B 1 274 ? -18.641 -20.203 -15.555 1 89.44 274 HIS B C 1
ATOM 4817 O O . HIS B 1 274 ? -18.953 -21.047 -14.719 1 89.44 274 HIS B O 1
ATOM 4823 N N . ASP B 1 275 ? -17.531 -19.594 -15.516 1 87.25 275 ASP B N 1
ATOM 4824 C CA . ASP B 1 275 ? -16.5 -19.922 -14.516 1 87.25 275 ASP B CA 1
ATOM 4825 C C . ASP B 1 275 ? -16.969 -19.531 -13.109 1 87.25 275 ASP B C 1
ATOM 4827 O O . ASP B 1 275 ? -16.766 -20.297 -12.156 1 87.25 275 ASP B O 1
ATOM 4831 N N . TYR B 1 276 ? -17.516 -18.375 -12.891 1 89.12 276 TYR B N 1
ATOM 4832 C CA . TYR B 1 276 ? -17.891 -17.875 -11.578 1 89.12 276 TYR B CA 1
ATOM 4833 C C . TYR B 1 276 ? -19.234 -18.406 -11.133 1 89.12 276 TYR B C 1
ATOM 4835 O O . TYR B 1 276 ? -19.422 -18.766 -9.969 1 89.12 276 TYR B O 1
ATOM 4843 N N . GLY B 1 277 ? -20.172 -18.453 -12.07 1 87.31 277 GLY B N 1
ATOM 4844 C CA . GLY B 1 277 ? -21.5 -18.938 -11.758 1 87.31 277 GLY B CA 1
ATOM 4845 C C . GLY B 1 277 ? -22.344 -17.938 -10.984 1 87.31 277 GLY B C 1
ATOM 4846 O O . GLY B 1 277 ? -21.812 -16.984 -10.414 1 87.31 277 GLY B O 1
ATOM 4847 N N . ASN B 1 278 ? -23.594 -18.25 -10.844 1 85.19 278 ASN B N 1
ATOM 4848 C CA . ASN B 1 278 ? -24.562 -17.359 -10.211 1 85.19 278 ASN B CA 1
ATOM 4849 C C . ASN B 1 278 ? -24.359 -17.297 -8.703 1 85.19 278 ASN B C 1
ATOM 4851 O O . ASN B 1 278 ? -24.672 -16.281 -8.07 1 85.19 278 ASN B O 1
ATOM 4855 N N . ARG B 1 279 ? -23.875 -18.359 -8.211 1 82.88 279 ARG B N 1
ATOM 4856 C CA . ARG B 1 279 ? -23.656 -18.406 -6.77 1 82.88 279 ARG B CA 1
ATOM 4857 C C . ARG B 1 279 ? -22.641 -17.359 -6.332 1 82.88 279 ARG B C 1
ATOM 4859 O O . ARG B 1 279 ? -22.734 -16.812 -5.238 1 82.88 279 ARG B O 1
ATOM 4866 N N . TYR B 1 280 ? -21.703 -17.172 -7.23 1 85.19 280 TYR B N 1
ATOM 4867 C CA . TYR B 1 280 ? -20.688 -16.172 -6.914 1 85.19 280 TYR B CA 1
ATOM 4868 C C . TYR B 1 280 ? -21.281 -14.773 -6.879 1 85.19 280 TYR B C 1
ATOM 4870 O O . TYR B 1 280 ? -20.844 -13.93 -6.086 1 85.19 280 TYR B O 1
ATOM 4878 N N . CYS B 1 281 ? -22.297 -14.5 -7.645 1 83.75 281 CYS B N 1
ATOM 4879 C CA . CYS B 1 281 ? -22.984 -13.211 -7.645 1 83.75 281 CYS B CA 1
ATOM 4880 C C . CYS B 1 281 ? -23.625 -12.938 -6.289 1 83.75 281 CYS B C 1
ATOM 4882 O O . CYS B 1 281 ? -23.547 -11.828 -5.766 1 83.75 281 CYS B O 1
ATOM 4884 N N . LYS B 1 282 ? -24.203 -13.93 -5.809 1 82.06 282 LYS B N 1
ATOM 4885 C CA . LYS B 1 282 ? -24.859 -13.797 -4.516 1 82.06 282 LYS B CA 1
ATOM 4886 C C . LYS B 1 282 ? -23.844 -13.539 -3.404 1 82.06 282 LYS B C 1
ATOM 4888 O O . LYS B 1 282 ? -24.141 -12.812 -2.451 1 82.06 282 LYS B O 1
ATOM 4893 N N . LYS B 1 283 ? -22.75 -14.18 -3.572 1 83.38 283 LYS B N 1
ATOM 4894 C CA . LYS B 1 283 ? -21.688 -13.977 -2.594 1 83.38 283 LYS B CA 1
ATOM 4895 C C . LYS B 1 283 ? -21.219 -12.523 -2.58 1 83.38 283 LYS B C 1
ATOM 4897 O O . LYS B 1 283 ? -21.031 -11.938 -1.513 1 83.38 283 LYS B O 1
ATOM 4902 N N . ILE B 1 284 ? -21.078 -11.984 -3.715 1 85.25 284 ILE B N 1
ATOM 4903 C CA . ILE B 1 284 ? -20.625 -10.609 -3.844 1 85.25 284 ILE B CA 1
ATOM 4904 C C . ILE B 1 284 ? -21.688 -9.664 -3.291 1 85.25 284 ILE B C 1
ATOM 4906 O O . ILE B 1 284 ? -21.359 -8.703 -2.588 1 85.25 284 ILE B O 1
ATOM 4910 N N . GLU B 1 285 ? -22.891 -9.922 -3.672 1 83.69 285 GLU B N 1
ATOM 4911 C CA . GLU B 1 285 ? -24 -9.117 -3.168 1 83.69 285 GLU B CA 1
ATOM 4912 C C . GLU B 1 285 ? -24.047 -9.133 -1.643 1 83.69 285 GLU B C 1
ATOM 4914 O O . GLU B 1 285 ? -24.219 -8.086 -1.009 1 83.69 285 GLU B O 1
ATOM 4919 N N . GLY B 1 286 ? -23.969 -10.328 -1.142 1 81.69 286 GLY B N 1
ATOM 4920 C CA . GLY B 1 286 ? -23.984 -10.469 0.305 1 81.69 286 GLY B CA 1
ATOM 4921 C C . GLY B 1 286 ? -22.859 -9.727 0.988 1 81.69 286 GLY B C 1
ATOM 4922 O O . GLY B 1 286 ? -23.062 -9.102 2.031 1 81.69 286 GLY B O 1
ATOM 4923 N N . PHE B 1 287 ? -21.719 -9.844 0.397 1 83.62 287 PHE B N 1
ATOM 4924 C CA . PHE B 1 287 ? -20.562 -9.148 0.941 1 83.62 287 PHE B CA 1
ATOM 4925 C C . PHE B 1 287 ? -20.781 -7.641 0.959 1 83.62 287 PHE B C 1
ATOM 4927 O O . PHE B 1 287 ? -20.578 -6.984 1.982 1 83.62 287 PHE B O 1
ATOM 4934 N N . MET B 1 288 ? -21.188 -7.074 -0.156 1 82 288 MET B N 1
ATOM 4935 C CA . MET B 1 288 ? -21.375 -5.629 -0.286 1 82 288 MET B CA 1
ATOM 4936 C C . MET B 1 288 ? -22.469 -5.129 0.649 1 82 288 MET B C 1
ATOM 4938 O O . MET B 1 288 ? -22.328 -4.07 1.263 1 82 288 MET B O 1
ATOM 4942 N N . LYS B 1 289 ? -23.5 -5.898 0.772 1 82.25 289 LYS B N 1
ATOM 4943 C CA . LYS B 1 289 ? -24.594 -5.527 1.679 1 82.25 289 LYS B CA 1
ATOM 4944 C C . LYS B 1 289 ? -24.125 -5.555 3.133 1 82.25 289 LYS B C 1
ATOM 4946 O O . LYS B 1 289 ? -24.453 -4.656 3.91 1 82.25 289 LYS B O 1
ATOM 4951 N N . ASN B 1 290 ? -23.391 -6.605 3.465 1 81.12 290 ASN B N 1
ATOM 4952 C CA . ASN B 1 290 ? -22.875 -6.727 4.824 1 81.12 290 ASN B CA 1
ATOM 4953 C C . ASN B 1 290 ? -21.891 -5.605 5.152 1 81.12 290 ASN B C 1
ATOM 4955 O O . ASN B 1 290 ? -21.859 -5.102 6.273 1 81.12 290 ASN B O 1
ATOM 4959 N N . PHE B 1 291 ? -21.094 -5.32 4.199 1 80 291 PHE B N 1
ATOM 4960 C CA . PHE B 1 291 ? -20.109 -4.246 4.363 1 80 291 PHE B CA 1
ATOM 4961 C C . PHE B 1 291 ? -20.812 -2.93 4.684 1 80 291 PHE B C 1
ATOM 4963 O O . PHE B 1 291 ? -20.359 -2.174 5.543 1 80 291 PHE B O 1
ATOM 4970 N N . ARG B 1 292 ? -21.828 -2.668 4.062 1 79.81 292 ARG B N 1
ATOM 4971 C CA . ARG B 1 292 ? -22.594 -1.451 4.309 1 79.81 292 ARG B CA 1
ATOM 4972 C C . ARG B 1 292 ? -23.297 -1.503 5.664 1 79.81 292 ARG B C 1
ATOM 4974 O O . ARG B 1 292 ? -23.219 -0.548 6.441 1 79.81 292 ARG B O 1
ATOM 4981 N N . ARG B 1 293 ? -23.875 -2.594 5.934 1 80.62 293 ARG B N 1
ATOM 4982 C CA . ARG B 1 293 ? -24.703 -2.736 7.129 1 80.62 293 ARG B CA 1
ATOM 4983 C C . ARG B 1 293 ? -23.844 -2.676 8.391 1 80.62 293 ARG B C 1
ATOM 4985 O O . ARG B 1 293 ? -24.281 -2.141 9.414 1 80.62 293 ARG B O 1
ATOM 4992 N N . THR B 1 294 ? -22.672 -3.129 8.289 1 82.81 294 THR B N 1
ATOM 4993 C CA . THR B 1 294 ? -21.828 -3.221 9.477 1 82.81 294 THR B CA 1
ATOM 4994 C C . THR B 1 294 ? -21.016 -1.943 9.656 1 82.81 294 THR B C 1
ATOM 4996 O O . THR B 1 294 ? -20.344 -1.773 10.68 1 82.81 294 THR B O 1
ATOM 4999 N N . GLY B 1 295 ? -21.156 -1.075 8.742 1 86.81 295 GLY B N 1
ATOM 5000 C CA . GLY B 1 295 ? -20.453 0.193 8.867 1 86.81 295 GLY B CA 1
ATOM 5001 C C . GLY B 1 295 ? -21.047 1.097 9.93 1 86.81 295 GLY B C 1
ATOM 5002 O O . GLY B 1 295 ? -22.266 1.138 10.109 1 86.81 295 GLY B O 1
ATOM 5003 N N . ALA B 1 296 ? -20.172 1.855 10.602 1 88.88 296 ALA B N 1
ATOM 5004 C CA . ALA B 1 296 ? -20.609 2.795 11.625 1 88.88 296 ALA B CA 1
ATOM 5005 C C . ALA B 1 296 ? -21.359 3.975 11.016 1 88.88 296 ALA B C 1
ATOM 5007 O O . ALA B 1 296 ? -20.969 4.473 9.953 1 88.88 296 ALA B O 1
ATOM 5008 N N . ARG B 1 297 ? -22.422 4.414 11.641 1 88 297 ARG B N 1
ATOM 5009 C CA . ARG B 1 297 ? -23.188 5.578 11.211 1 88 297 ARG B CA 1
ATOM 5010 C C . ARG B 1 297 ? -22.562 6.867 11.742 1 88 297 ARG B C 1
ATOM 5012 O O . ARG B 1 297 ? -22.531 7.883 11.047 1 88 297 ARG B O 1
ATOM 5019 N N . ASP B 1 298 ? -22.109 6.742 12.953 1 93.12 298 ASP B N 1
ATOM 5020 C CA . ASP B 1 298 ? -21.469 7.891 13.578 1 93.12 298 ASP B CA 1
ATOM 5021 C C . ASP B 1 298 ? -20.047 8.07 13.062 1 93.12 298 ASP B C 1
ATOM 5023 O O . ASP B 1 298 ? -19.172 7.223 13.305 1 93.12 298 ASP B O 1
ATOM 5027 N N . ILE B 1 299 ? -19.766 9.203 12.406 1 94.81 299 ILE B N 1
ATOM 5028 C CA . ILE B 1 299 ? -18.453 9.398 11.812 1 94.81 299 ILE B CA 1
ATOM 5029 C C . ILE B 1 299 ? -17.594 10.273 12.719 1 94.81 299 ILE B C 1
ATOM 5031 O O . ILE B 1 299 ? -16.484 10.656 12.352 1 94.81 299 ILE B O 1
ATOM 5035 N N . SER B 1 300 ? -18.016 10.617 13.953 1 95.38 300 SER B N 1
ATOM 5036 C CA . SER B 1 300 ? -17.344 11.523 14.867 1 95.38 300 SER B CA 1
ATOM 5037 C C . SER B 1 300 ? -15.945 11.016 15.211 1 95.38 300 SER B C 1
ATOM 5039 O O . SER B 1 300 ? -15.016 11.805 15.391 1 95.38 300 SER B O 1
ATOM 5041 N N . PRO B 1 301 ? -15.742 9.672 15.297 1 95.94 301 PRO B N 1
ATOM 5042 C CA . PRO B 1 301 ? -14.375 9.211 15.586 1 95.94 301 PRO B CA 1
ATOM 5043 C C . PRO B 1 301 ? -13.367 9.656 14.531 1 95.94 301 PRO B C 1
ATOM 5045 O O . PRO B 1 301 ? -12.219 9.961 14.859 1 95.94 301 PRO B O 1
ATOM 5048 N N . VAL B 1 302 ? -13.805 9.688 13.305 1 97.12 302 VAL B N 1
ATOM 5049 C CA . VAL B 1 302 ? -12.906 10.086 12.227 1 97.12 302 VAL B CA 1
ATOM 5050 C C . VAL B 1 302 ? -12.672 11.594 12.281 1 97.12 302 VAL B C 1
ATOM 5052 O O . VAL B 1 302 ? -11.539 12.055 12.141 1 97.12 302 VAL B O 1
ATOM 5055 N N . VAL B 1 303 ? -13.703 12.352 12.523 1 97.69 303 VAL B N 1
ATOM 5056 C CA . VAL B 1 303 ? -13.586 13.797 12.625 1 97.69 303 VAL B CA 1
ATOM 5057 C C . VAL B 1 303 ? -12.672 14.164 13.789 1 97.69 303 VAL B C 1
ATOM 5059 O O . VAL B 1 303 ? -11.828 15.055 13.672 1 97.69 303 VAL B O 1
ATOM 5062 N N . ASN B 1 304 ? -12.828 13.453 14.875 1 97.12 304 ASN B N 1
ATOM 5063 C CA . ASN B 1 304 ? -11.977 13.672 16.031 1 97.12 304 ASN B CA 1
ATOM 5064 C C . ASN B 1 304 ? -10.516 13.375 15.727 1 97.12 304 ASN B C 1
ATOM 5066 O O . ASN B 1 304 ? -9.625 14.125 16.125 1 97.12 304 ASN B O 1
ATOM 5070 N N . ALA B 1 305 ? -10.281 12.289 15.062 1 97.69 305 ALA B N 1
ATOM 5071 C CA . ALA B 1 305 ? -8.914 11.914 14.703 1 97.69 305 ALA B CA 1
ATOM 5072 C C . ALA B 1 305 ? -8.281 12.969 13.797 1 97.69 305 ALA B C 1
ATOM 5074 O O . ALA B 1 305 ? -7.129 13.344 13.984 1 97.69 305 ALA B O 1
ATOM 5075 N N . LEU B 1 306 ? -9.047 13.414 12.812 1 98.56 306 LEU B N 1
ATOM 5076 C CA . LEU B 1 306 ? -8.562 14.438 11.898 1 98.56 306 LEU B CA 1
ATOM 5077 C C . LEU B 1 306 ? -8.273 15.734 12.648 1 98.56 306 LEU B C 1
ATOM 5079 O O . LEU B 1 306 ? -7.254 16.391 12.391 1 98.56 306 LEU B O 1
ATOM 5083 N N . THR B 1 307 ? -9.125 16.062 13.547 1 98.12 307 THR B N 1
ATOM 5084 C CA . THR B 1 307 ? -8.945 17.266 14.352 1 98.12 307 THR B CA 1
ATOM 5085 C C . THR B 1 307 ? -7.684 17.156 15.211 1 98.12 307 THR B C 1
ATOM 5087 O O . THR B 1 307 ? -6.891 18.109 15.273 1 98.12 307 THR B O 1
ATOM 5090 N N . GLU B 1 308 ? -7.5 16.031 15.828 1 97.44 308 GLU B N 1
ATOM 5091 C CA . GLU B 1 308 ? -6.316 15.828 16.656 1 97.44 308 GLU B CA 1
ATOM 5092 C C . GLU B 1 308 ? -5.039 15.93 15.836 1 97.44 308 GLU B C 1
ATOM 5094 O O . GLU B 1 308 ? -4.043 16.5 16.297 1 97.44 308 GLU B O 1
ATOM 5099 N N . ALA B 1 309 ? -5.062 15.383 14.664 1 98 309 ALA B N 1
ATOM 5100 C CA . ALA B 1 309 ? -3.896 15.445 13.781 1 98 309 ALA B CA 1
ATOM 5101 C C . ALA B 1 309 ? -3.533 16.891 13.461 1 98 309 ALA B C 1
ATOM 5103 O O . ALA B 1 309 ? -2.367 17.203 13.219 1 98 309 ALA B O 1
ATOM 5104 N N . LEU B 1 310 ? -4.512 17.766 13.516 1 98.44 310 LEU B N 1
ATOM 5105 C CA . LEU B 1 310 ? -4.316 19.172 13.156 1 98.44 310 LEU B CA 1
ATOM 5106 C C . LEU B 1 310 ? -3.994 20 14.391 1 98.44 310 LEU B C 1
ATOM 5108 O O . LEU B 1 310 ? -3.428 21.094 14.273 1 98.44 310 LEU B O 1
ATOM 5112 N N . THR B 1 311 ? -4.344 19.484 15.594 1 97.69 311 THR B N 1
ATOM 5113 C CA . THR B 1 311 ? -4.305 20.375 16.75 1 97.69 311 THR B CA 1
ATOM 5114 C C . THR B 1 311 ? -3.279 19.906 17.766 1 97.69 311 THR B C 1
ATOM 5116 O O . THR B 1 311 ? -2.865 20.656 18.641 1 97.69 311 THR B O 1
ATOM 5119 N N . GLN B 1 312 ? -2.918 18.656 17.734 1 96.81 312 GLN B N 1
ATOM 5120 C CA . GLN B 1 312 ? -1.96 18.156 18.719 1 96.81 312 GLN B CA 1
ATOM 5121 C C . GLN B 1 312 ? -0.582 18.781 18.5 1 96.81 312 GLN B C 1
ATOM 5123 O O . GLN B 1 312 ? -0.146 18.953 17.359 1 96.81 312 GLN B O 1
ATOM 5128 N N . GLU B 1 313 ? 0.067 19.078 19.547 1 97 313 GLU B N 1
ATOM 5129 C CA . GLU B 1 313 ? 1.426 19.609 19.484 1 97 313 GLU B CA 1
ATOM 5130 C C . GLU B 1 313 ? 2.385 18.578 18.875 1 97 313 GLU B C 1
ATOM 5132 O O . GLU B 1 313 ? 3.285 18.938 18.109 1 97 313 GLU B O 1
ATOM 5137 N N . HIS B 1 314 ? 2.137 17.344 19.281 1 94.75 314 HIS B N 1
ATOM 5138 C CA . HIS B 1 314 ? 2.908 16.219 18.766 1 94.75 314 HIS B CA 1
ATOM 5139 C C . HIS B 1 314 ? 2.004 15.195 18.094 1 94.75 314 HIS B C 1
ATOM 5141 O O . HIS B 1 314 ? 1.729 14.133 18.672 1 94.75 314 HIS B O 1
ATOM 5147 N N . PRO B 1 315 ? 1.667 15.492 16.844 1 95.31 315 PRO B N 1
ATOM 5148 C CA . PRO B 1 315 ? 0.758 14.562 16.172 1 95.31 315 PRO B CA 1
ATOM 5149 C C . PRO B 1 315 ? 1.357 13.172 15.992 1 95.31 315 PRO B C 1
ATOM 5151 O O . PRO B 1 315 ? 2.576 13.031 15.867 1 95.31 315 PRO B O 1
ATOM 5154 N N . GLN B 1 316 ? 0.505 12.211 16.062 1 93.56 316 GLN B N 1
ATOM 5155 C CA . GLN B 1 316 ? 0.91 10.836 15.781 1 93.56 316 GLN B CA 1
ATOM 5156 C C . GLN B 1 316 ? 1.156 10.625 14.297 1 93.56 316 GLN B C 1
ATOM 5158 O O . GLN B 1 316 ? 0.666 11.391 13.461 1 93.56 316 GLN B O 1
ATOM 5163 N N . ALA B 1 317 ? 1.91 9.602 14.039 1 94.62 317 ALA B N 1
ATOM 5164 C CA . ALA B 1 317 ? 2.113 9.25 12.641 1 94.62 317 ALA B CA 1
ATOM 5165 C C . ALA B 1 317 ? 0.841 8.664 12.031 1 94.62 317 ALA B C 1
ATOM 5167 O O . ALA B 1 317 ? 0.592 8.812 10.828 1 94.62 317 ALA B O 1
ATOM 5168 N N . ARG B 1 318 ? 0.101 7.961 12.906 1 95.69 318 ARG B N 1
ATOM 5169 C CA . ARG B 1 318 ? -1.116 7.301 12.445 1 95.69 318 ARG B CA 1
ATOM 5170 C C . ARG B 1 318 ? -2.219 7.395 13.5 1 95.69 318 ARG B C 1
ATOM 5172 O O . ARG B 1 318 ? -1.958 7.254 14.695 1 95.69 318 ARG B O 1
ATOM 5179 N N . TYR B 1 319 ? -3.406 7.754 13.062 1 96.38 319 TYR B N 1
ATOM 5180 C CA . TYR B 1 319 ? -4.637 7.68 13.844 1 96.38 319 TYR B CA 1
ATOM 5181 C C . TYR B 1 319 ? -5.57 6.613 13.289 1 96.38 319 TYR B C 1
ATOM 5183 O O . TYR B 1 319 ? -5.785 6.535 12.078 1 96.38 319 TYR B O 1
ATOM 5191 N N . CYS B 1 320 ? -6.094 5.77 14.156 1 96.31 320 CYS B N 1
ATOM 5192 C CA . CYS B 1 320 ? -6.91 4.652 13.695 1 96.31 320 CYS B CA 1
ATOM 5193 C C . CYS B 1 320 ? -8.297 4.684 14.336 1 96.31 320 CYS B C 1
ATOM 5195 O O . CYS B 1 320 ? -8.609 3.855 15.188 1 96.31 320 CYS B O 1
ATOM 5197 N N . PRO B 1 321 ? -9.141 5.57 13.836 1 96.62 321 PRO B N 1
ATOM 5198 C CA . PRO B 1 321 ? -10.508 5.559 14.352 1 96.62 321 PRO B CA 1
ATOM 5199 C C . PRO B 1 321 ? -11.312 4.355 13.867 1 96.62 321 PRO B C 1
ATOM 5201 O O . PRO B 1 321 ? -11.742 4.324 12.711 1 96.62 321 PRO B O 1
ATOM 5204 N N . MET B 1 322 ? -11.469 3.432 14.695 1 94.31 322 MET B N 1
ATOM 5205 C CA . MET B 1 322 ? -12.219 2.217 14.383 1 94.31 322 MET B CA 1
ATOM 5206 C C . MET B 1 322 ? -12.68 1.521 15.664 1 94.31 322 MET B C 1
ATOM 5208 O O . MET B 1 322 ? -12.219 1.854 16.75 1 94.31 322 MET B O 1
ATOM 5212 N N . ASP B 1 323 ? -13.602 0.645 15.547 1 91.56 323 ASP B N 1
ATOM 5213 C CA . ASP B 1 323 ? -14.117 -0.087 16.703 1 91.56 323 ASP B CA 1
ATOM 5214 C C . ASP B 1 323 ? -13.148 -1.182 17.125 1 91.56 323 ASP B C 1
ATOM 5216 O O . ASP B 1 323 ? -12.195 -1.495 16.406 1 91.56 323 ASP B O 1
ATOM 5220 N N . PRO B 1 324 ? -13.344 -1.793 18.297 1 90.94 324 PRO B N 1
ATOM 5221 C CA . PRO B 1 324 ? -12.398 -2.771 18.844 1 90.94 324 PRO B CA 1
ATOM 5222 C C . PRO B 1 324 ? -12.25 -4.004 17.953 1 90.94 324 PRO B C 1
ATOM 5224 O O . PRO B 1 324 ? -11.156 -4.57 17.859 1 90.94 324 PRO B O 1
ATOM 5227 N N . LEU B 1 325 ? -13.328 -4.43 17.359 1 89.81 325 LEU B N 1
ATOM 5228 C CA . LEU B 1 325 ? -13.242 -5.598 16.484 1 89.81 325 LEU B CA 1
ATOM 5229 C C . LEU B 1 325 ? -12.344 -5.316 15.289 1 89.81 325 LEU B C 1
ATOM 5231 O O . LEU B 1 325 ? -11.547 -6.164 14.891 1 89.81 325 LEU B O 1
ATOM 5235 N N . ALA B 1 326 ? -12.5 -4.148 14.703 1 92.25 326 ALA B N 1
ATOM 5236 C CA . ALA B 1 326 ? -11.664 -3.756 13.57 1 92.25 326 ALA B CA 1
ATOM 5237 C C . ALA B 1 326 ? -10.195 -3.682 13.984 1 92.25 326 ALA B C 1
ATOM 5239 O O . ALA B 1 326 ? -9.305 -4.039 13.211 1 92.25 326 ALA B O 1
ATOM 5240 N N . HIS B 1 327 ? -9.914 -3.191 15.203 1 93.75 327 HIS B N 1
ATOM 5241 C CA . HIS B 1 327 ? -8.547 -3.186 15.711 1 93.75 327 HIS B CA 1
ATOM 5242 C C . HIS B 1 327 ? -7.988 -4.602 15.812 1 93.75 327 HIS B C 1
ATOM 5244 O O . HIS B 1 327 ? -6.84 -4.848 15.438 1 93.75 327 HIS B O 1
ATOM 5250 N N . ALA B 1 328 ? -8.789 -5.52 16.281 1 90.31 328 ALA B N 1
ATOM 5251 C CA . ALA B 1 328 ? -8.359 -6.902 16.453 1 90.31 328 ALA B CA 1
ATOM 5252 C C . ALA B 1 328 ? -8.062 -7.547 15.094 1 90.31 328 ALA B C 1
ATOM 5254 O O . ALA B 1 328 ? -7.027 -8.203 14.93 1 90.31 328 ALA B O 1
ATOM 5255 N N . VAL B 1 329 ? -8.938 -7.316 14.188 1 91.88 329 VAL B N 1
ATOM 5256 C CA . VAL B 1 329 ? -8.773 -7.891 12.852 1 91.88 329 VAL B CA 1
ATOM 5257 C C . VAL B 1 329 ? -7.523 -7.312 12.188 1 91.88 329 VAL B C 1
ATOM 5259 O O . VAL B 1 329 ? -6.746 -8.047 11.57 1 91.88 329 VAL B O 1
ATOM 5262 N N . THR B 1 330 ? -7.375 -6.023 12.32 1 93.75 330 THR B N 1
ATOM 5263 C CA . THR B 1 330 ? -6.207 -5.363 11.742 1 93.75 330 THR B CA 1
ATOM 5264 C C . THR B 1 330 ? -4.922 -5.902 12.367 1 93.75 330 THR B C 1
ATOM 5266 O O . THR B 1 33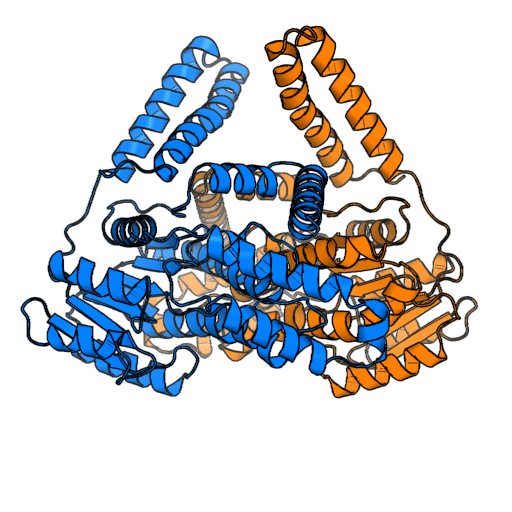0 ? -3.938 -6.137 11.664 1 93.75 330 THR B O 1
ATOM 5269 N N . TRP B 1 331 ? -4.926 -6.113 13.656 1 89.81 331 TRP B N 1
ATOM 5270 C CA . TRP B 1 331 ? -3.756 -6.641 14.352 1 89.81 331 TRP B CA 1
ATOM 5271 C C . TRP B 1 331 ? -3.438 -8.055 13.875 1 89.81 331 TRP B C 1
ATOM 5273 O O . TRP B 1 331 ? -2.275 -8.391 13.641 1 89.81 331 TRP B O 1
ATOM 5283 N N . ILE B 1 332 ? -4.438 -8.883 13.695 1 89.56 332 ILE B N 1
ATOM 5284 C CA . ILE B 1 332 ? -4.262 -10.25 13.211 1 89.56 332 ILE B CA 1
ATOM 5285 C C . ILE B 1 332 ? -3.678 -10.219 11.797 1 89.56 332 ILE B C 1
ATOM 5287 O O . ILE B 1 332 ? -2.723 -10.945 11.5 1 89.56 332 ILE B O 1
ATOM 5291 N N . ALA B 1 333 ? -4.188 -9.32 11.008 1 93.25 333 ALA B N 1
ATOM 5292 C CA . ALA B 1 333 ? -3.791 -9.234 9.609 1 93.25 333 ALA B CA 1
ATOM 5293 C C . ALA B 1 333 ? -2.355 -8.734 9.469 1 93.25 333 ALA B C 1
ATOM 5295 O O . ALA B 1 333 ? -1.645 -9.117 8.539 1 93.25 333 ALA B O 1
ATOM 5296 N N . THR B 1 334 ? -1.891 -7.969 10.445 1 91.5 334 THR B N 1
ATOM 5297 C CA . THR B 1 334 ? -0.618 -7.281 10.258 1 91.5 334 THR B CA 1
ATOM 5298 C C . THR B 1 334 ? 0.479 -7.934 11.094 1 91.5 334 THR B C 1
ATOM 5300 O O . THR B 1 334 ? 1.667 -7.762 10.812 1 91.5 334 THR B O 1
ATOM 5303 N N . HIS B 1 335 ? 0.102 -8.727 12.148 1 85.81 335 HIS B N 1
ATOM 5304 C CA . HIS B 1 335 ? 1.146 -9.164 13.07 1 85.81 335 HIS B CA 1
ATOM 5305 C C . HIS B 1 335 ? 1.232 -10.688 13.133 1 85.81 335 HIS B C 1
ATOM 5307 O O . HIS B 1 335 ? 2.236 -11.234 13.586 1 85.81 335 HIS B O 1
ATOM 5313 N N . LEU B 1 336 ? 0.218 -11.359 12.664 1 85.5 336 LEU B N 1
ATOM 5314 C CA . LEU B 1 336 ? 0.241 -12.812 12.656 1 85.5 336 LEU B CA 1
ATOM 5315 C C . LEU B 1 336 ? 0.541 -13.344 11.258 1 85.5 336 LEU B C 1
ATOM 5317 O O . LEU B 1 336 ? 0.45 -12.609 10.273 1 85.5 336 LEU B O 1
ATOM 5321 N N . PRO B 1 337 ? 0.951 -14.625 11.195 1 84.25 337 PRO B N 1
ATOM 5322 C CA . PRO B 1 337 ? 1.155 -15.211 9.867 1 84.25 337 PRO B CA 1
ATOM 5323 C C . PRO B 1 337 ? -0.084 -15.109 8.984 1 84.25 337 PRO B C 1
ATOM 5325 O O . PRO B 1 337 ? -1.209 -15.258 9.469 1 84.25 337 PRO B O 1
ATOM 5328 N N . GLU B 1 338 ? 0.146 -14.883 7.738 1 89.44 338 GLU B N 1
ATOM 5329 C CA . GLU B 1 338 ? -0.93 -14.656 6.777 1 89.44 338 GLU B CA 1
ATOM 5330 C C . GLU B 1 338 ? -1.942 -15.797 6.801 1 89.44 338 GLU B C 1
ATOM 5332 O O . GLU B 1 338 ? -3.133 -15.586 6.566 1 89.44 338 GLU B O 1
ATOM 5337 N N . ALA B 1 339 ? -1.482 -17 7.07 1 87.06 339 ALA B N 1
ATOM 5338 C CA . ALA B 1 339 ? -2.365 -18.156 7.082 1 87.06 339 ALA B CA 1
ATOM 5339 C C . ALA B 1 339 ? -3.48 -18 8.109 1 87.06 339 ALA B C 1
ATOM 5341 O O . ALA B 1 339 ? -4.602 -18.469 7.906 1 87.06 339 ALA B O 1
ATOM 5342 N N . VAL B 1 340 ? -3.141 -17.344 9.219 1 86.25 340 VAL B N 1
ATOM 5343 C CA . VAL B 1 340 ? -4.133 -17.141 10.266 1 86.25 340 VAL B CA 1
ATOM 5344 C C . VAL B 1 340 ? -5.215 -16.172 9.766 1 86.25 340 VAL B C 1
ATOM 5346 O O . VAL B 1 340 ? -6.406 -16.469 9.875 1 86.25 340 VAL B O 1
ATOM 5349 N N . TYR B 1 341 ? -4.824 -15.094 9.188 1 92.5 341 TYR B N 1
ATOM 5350 C CA . TYR B 1 341 ? -5.777 -14.125 8.656 1 92.5 341 TYR B CA 1
ATOM 5351 C C . TYR B 1 341 ? -6.582 -14.719 7.508 1 92.5 341 TYR B C 1
ATOM 5353 O O . TYR B 1 341 ? -7.801 -14.539 7.434 1 92.5 341 TYR B O 1
ATOM 5361 N N . ASP B 1 342 ? -5.91 -15.422 6.656 1 92.19 342 ASP B N 1
ATOM 5362 C CA . ASP B 1 342 ? -6.59 -16.047 5.523 1 92.19 342 ASP B CA 1
ATOM 5363 C C . ASP B 1 342 ? -7.656 -17.031 5.996 1 92.19 342 ASP B C 1
ATOM 5365 O O . ASP B 1 342 ? -8.742 -17.109 5.414 1 92.19 342 ASP B O 1
ATOM 5369 N N . SER B 1 343 ? -7.32 -17.75 7 1 89.31 343 SER B N 1
ATOM 5370 C CA . SER B 1 343 ? -8.273 -18.719 7.551 1 89.31 343 SER B CA 1
ATOM 5371 C C . SER B 1 343 ? -9.469 -18 8.18 1 89.31 343 SER B C 1
ATOM 5373 O O . SER B 1 343 ? -10.602 -18.469 8.062 1 89.31 343 SER B O 1
ATOM 5375 N N . MET B 1 344 ? -9.18 -16.969 8.828 1 88.81 344 MET B N 1
ATOM 5376 C CA . MET B 1 344 ? -10.242 -16.172 9.438 1 88.81 344 MET B CA 1
ATOM 5377 C C . MET B 1 344 ? -11.188 -15.617 8.367 1 88.81 344 MET B C 1
ATOM 5379 O O . MET B 1 344 ? -12.406 -15.703 8.508 1 88.81 344 MET B O 1
ATOM 5383 N N . VAL B 1 345 ? -10.625 -15.094 7.332 1 87.25 345 VAL B N 1
ATOM 5384 C CA . VAL B 1 345 ? -11.422 -14.516 6.25 1 87.25 345 VAL B CA 1
ATOM 5385 C C . VAL B 1 345 ? -12.25 -15.609 5.574 1 87.25 345 VAL B C 1
ATOM 5387 O O . VAL B 1 345 ? -13.414 -15.406 5.254 1 87.25 345 VAL B O 1
ATOM 5390 N N . ALA B 1 346 ? -11.648 -16.719 5.379 1 84.25 346 ALA B N 1
ATOM 5391 C CA . ALA B 1 346 ? -12.344 -17.844 4.766 1 84.25 346 ALA B CA 1
ATOM 5392 C C . ALA B 1 346 ? -13.516 -18.297 5.637 1 84.25 346 ALA B C 1
ATOM 5394 O O . ALA B 1 346 ? -14.594 -18.609 5.121 1 84.25 346 ALA B O 1
ATOM 5395 N N . LEU B 1 347 ? -13.266 -18.328 6.895 1 82.38 347 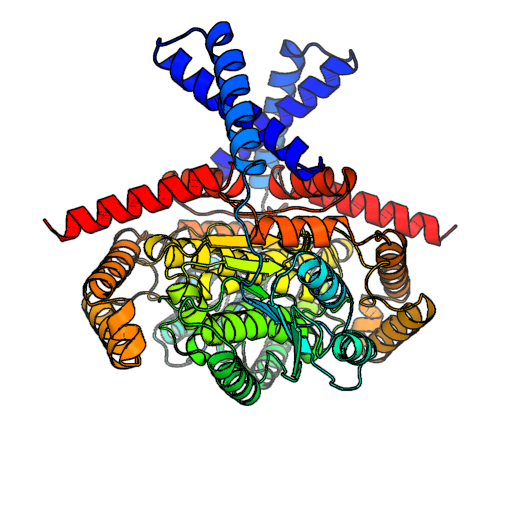LEU B N 1
ATOM 5396 C CA . LEU B 1 347 ? -14.305 -18.75 7.828 1 82.38 347 LEU B CA 1
ATOM 5397 C C . LEU B 1 347 ? -15.461 -17.75 7.828 1 82.38 347 LEU B C 1
ATOM 5399 O O . LEU B 1 347 ? -16.625 -18.141 7.805 1 82.38 347 LEU B O 1
ATOM 5403 N N . LEU B 1 348 ? -15.133 -16.547 7.855 1 77.25 348 LEU B N 1
ATOM 5404 C CA . LEU B 1 348 ? -16.156 -15.5 7.863 1 77.25 348 LEU B CA 1
ATOM 5405 C C . LEU B 1 348 ? -16.969 -15.516 6.574 1 77.25 348 LEU B C 1
ATOM 5407 O O . LEU B 1 348 ? -18.188 -15.312 6.594 1 77.25 348 LEU B O 1
ATOM 5411 N N . ALA B 1 349 ? -16.297 -15.711 5.492 1 74.38 349 ALA B N 1
ATOM 5412 C CA . ALA B 1 349 ? -16.969 -15.805 4.199 1 74.38 349 ALA B CA 1
ATOM 5413 C C . ALA B 1 349 ? -17.938 -16.969 4.172 1 74.38 349 ALA B C 1
ATOM 5415 O O . ALA B 1 349 ? -19.047 -16.859 3.623 1 74.38 349 ALA B O 1
ATOM 5416 N N . ARG B 1 350 ? -17.578 -18.062 4.73 1 75.94 350 ARG B N 1
ATOM 5417 C CA . ARG B 1 350 ? -18.438 -19.234 4.789 1 75.94 350 ARG B CA 1
ATOM 5418 C C . ARG B 1 350 ? -19.656 -18.984 5.664 1 75.94 350 ARG B C 1
ATOM 5420 O O . ARG B 1 350 ? -20.781 -19.375 5.32 1 75.94 350 ARG B O 1
ATOM 5427 N N . LEU B 1 351 ? -19.422 -18.312 6.723 1 72.25 351 LEU B N 1
ATOM 5428 C CA . LEU B 1 351 ? -20.5 -18.031 7.66 1 72.25 351 LEU B CA 1
ATOM 5429 C C . LEU B 1 351 ? -21.5 -17.047 7.059 1 72.25 351 LEU B C 1
ATOM 5431 O O . LEU B 1 351 ? -22.703 -17.172 7.297 1 72.25 351 LEU B O 1
ATOM 5435 N N . MET B 1 352 ? -21.031 -16.203 6.293 1 65.5 352 MET B N 1
ATOM 5436 C CA . MET B 1 352 ? -21.906 -15.211 5.664 1 65.5 352 MET B CA 1
ATOM 5437 C C . MET B 1 352 ? -22.75 -15.852 4.57 1 65.5 352 MET B C 1
ATOM 5439 O O . MET B 1 352 ? -23.922 -15.5 4.395 1 65.5 352 MET B O 1
ATOM 5443 N N . LEU B 1 353 ? -22.172 -16.734 3.82 1 62.59 353 LEU B N 1
ATOM 5444 C CA . LEU B 1 353 ? -22.906 -17.453 2.783 1 62.59 353 LEU B CA 1
ATOM 5445 C C . LEU B 1 353 ? -23.969 -18.359 3.395 1 62.59 353 LEU B C 1
ATOM 5447 O O . LEU B 1 353 ? -25.078 -18.469 2.867 1 62.59 353 LEU B O 1
ATOM 5451 N N . GLU B 1 354 ? -23.609 -18.922 4.336 1 60 354 GLU B N 1
ATOM 5452 C CA . GLU B 1 354 ? -24.562 -19.797 4.996 1 60 354 GLU B CA 1
ATOM 5453 C C . GLU B 1 354 ? -25.719 -19 5.59 1 60 354 GLU B C 1
ATOM 5455 O O . GLU B 1 354 ? -26.859 -19.469 5.574 1 60 354 GLU B O 1
ATOM 5460 N N . ALA B 1 355 ? -25.453 -17.984 5.984 1 57 355 ALA B N 1
ATOM 5461 C CA . ALA B 1 355 ? -26.5 -17.156 6.578 1 57 355 ALA B CA 1
ATOM 5462 C C . ALA B 1 355 ? -27.484 -16.672 5.516 1 57 355 ALA B C 1
ATOM 5464 O O . ALA B 1 355 ? -28.672 -16.5 5.797 1 57 355 ALA B O 1
ATOM 5465 N N . ASP B 1 356 ? -27 -16.312 4.359 1 50.94 356 ASP B N 1
ATOM 5466 C CA . ASP B 1 356 ? -27.859 -15.812 3.291 1 50.94 356 ASP B CA 1
ATOM 5467 C C . ASP B 1 356 ? -28.703 -16.938 2.703 1 50.94 356 ASP B C 1
ATOM 5469 O O . ASP B 1 356 ? -29.719 -16.688 2.041 1 50.94 356 ASP B O 1
ATOM 5473 N N . GLU B 1 357 ? -28.203 -18.188 2.854 1 46.12 357 GLU B N 1
ATOM 5474 C CA . GLU B 1 357 ? -28.969 -19.344 2.402 1 46.12 357 GLU B CA 1
ATOM 5475 C C . GLU B 1 357 ? -30.109 -19.656 3.369 1 46.12 357 GLU B C 1
ATOM 5477 O O . GLU B 1 357 ? -31.016 -20.422 3.035 1 46.12 357 GLU B O 1
ATOM 5482 N N . VAL B 1 358 ? -29.953 -19.141 4.52 1 36.78 358 VAL B N 1
ATOM 5483 C CA . VAL B 1 358 ? -31.078 -19.344 5.441 1 36.78 358 VAL B CA 1
ATOM 5484 C C . VAL B 1 358 ? -32.062 -18.188 5.312 1 36.78 358 VAL B C 1
ATOM 5486 O O . VAL B 1 358 ? -31.672 -17.031 5.203 1 36.78 358 VAL B O 1
#

pLDDT: mean 91.17, std 8.69, range [36.78, 98.94]

Organism: NCBI:txid1843537